Protein AF-0000000068169524 (afdb_homodimer)

Structure (mmCIF, N/CA/C/O backbone):
data_AF-0000000068169524-model_v1
#
loop_
_entity.id
_entity.type
_entity.pdbx_description
1 polymer 'Alpha/beta hydrolase fold-3 domain protein'
#
loop_
_atom_site.group_PDB
_atom_site.id
_atom_site.type_symbol
_atom_site.label_atom_id
_atom_site.label_alt_id
_atom_site.label_comp_id
_atom_site.label_asym_id
_atom_site.label_entity_id
_atom_site.label_seq_id
_atom_site.pdbx_PDB_ins_code
_atom_site.Cartn_x
_atom_site.Cartn_y
_atom_site.Cartn_z
_atom_site.occupancy
_atom_site.B_iso_or_equiv
_atom_site.auth_seq_id
_atom_site.auth_comp_id
_atom_site.auth_asym_id
_atom_site.auth_atom_id
_atom_site.pdbx_PDB_model_num
ATOM 1 N N . MET A 1 1 ? 2.824 9.625 -15.211 1 84.38 1 MET A N 1
ATOM 2 C CA . MET A 1 1 ? 4.031 10.055 -14.516 1 84.38 1 MET A CA 1
ATOM 3 C C . MET A 1 1 ? 5.281 9.508 -15.195 1 84.38 1 MET A C 1
ATOM 5 O O . MET A 1 1 ? 5.207 8.516 -15.93 1 84.38 1 MET A O 1
ATOM 9 N N . PRO A 1 2 ? 6.41 10.188 -14.953 1 90.25 2 PRO A N 1
ATOM 10 C CA . PRO A 1 2 ? 7.629 9.625 -15.531 1 90.25 2 PRO A CA 1
ATOM 11 C C . PRO A 1 2 ? 8.094 8.359 -14.812 1 90.25 2 PRO A C 1
ATOM 13 O O . PRO A 1 2 ? 7.637 8.07 -13.703 1 90.25 2 PRO A O 1
ATOM 16 N N . LEU A 1 3 ? 8.93 7.617 -15.469 1 95.69 3 LEU A N 1
ATOM 17 C CA . LEU A 1 3 ? 9.586 6.461 -14.859 1 95.69 3 LEU A CA 1
ATOM 18 C C . LEU A 1 3 ? 10.383 6.875 -13.633 1 95.69 3 LEU A C 1
ATOM 20 O O . LEU A 1 3 ? 11.086 7.887 -13.648 1 95.69 3 LEU A O 1
ATOM 24 N N . HIS A 1 4 ? 10.266 6.148 -12.602 1 96.88 4 HIS A N 1
ATOM 25 C CA . HIS A 1 4 ? 10.992 6.441 -11.367 1 96.88 4 HIS A CA 1
ATOM 26 C C . HIS A 1 4 ? 12.5 6.398 -11.594 1 96.88 4 HIS A C 1
ATOM 28 O O . HIS A 1 4 ? 13 5.523 -12.305 1 96.88 4 HIS A O 1
ATOM 34 N N . PRO A 1 5 ? 13.281 7.246 -10.961 1 97.19 5 PRO A N 1
ATOM 35 C CA . PRO A 1 5 ? 14.727 7.309 -11.188 1 97.19 5 PRO A CA 1
ATOM 36 C C . PRO A 1 5 ? 15.43 5.996 -10.852 1 97.19 5 PRO A C 1
ATOM 38 O O . PRO A 1 5 ? 16.344 5.578 -11.562 1 97.19 5 PRO A O 1
ATOM 41 N N . GLU A 1 6 ? 15.016 5.32 -9.789 1 97.56 6 GLU A N 1
ATOM 42 C CA . GLU A 1 6 ? 15.617 4.043 -9.43 1 97.56 6 GLU A CA 1
ATOM 43 C C . GLU A 1 6 ? 15.383 2.99 -10.508 1 97.56 6 GLU A C 1
ATOM 45 O O . GLU A 1 6 ? 16.234 2.137 -10.75 1 97.56 6 GLU A O 1
ATOM 50 N N . VAL A 1 7 ? 14.203 3.037 -11.125 1 97.81 7 VAL A N 1
ATOM 51 C CA . VAL A 1 7 ? 13.859 2.105 -12.195 1 97.81 7 VAL A CA 1
ATOM 52 C C . VAL A 1 7 ? 14.711 2.402 -13.43 1 97.81 7 VAL A C 1
ATOM 54 O O . VAL A 1 7 ? 15.227 1.484 -14.07 1 97.81 7 VAL A O 1
ATOM 57 N N . LYS A 1 8 ? 14.828 3.701 -13.742 1 96.94 8 LYS A N 1
ATOM 58 C CA . LYS A 1 8 ? 15.672 4.098 -14.867 1 96.94 8 LYS A CA 1
ATOM 59 C C . LYS A 1 8 ? 17.094 3.576 -14.695 1 96.94 8 LYS A C 1
ATOM 61 O O . LYS A 1 8 ? 17.688 3.057 -15.641 1 96.94 8 LYS A O 1
ATOM 66 N N . LYS A 1 9 ? 17.594 3.742 -13.508 1 96.62 9 LYS A N 1
ATOM 67 C CA . LYS A 1 9 ? 18.953 3.275 -13.211 1 96.62 9 LYS A CA 1
ATOM 68 C C . LYS A 1 9 ? 19.062 1.762 -13.375 1 96.62 9 LYS A C 1
ATOM 70 O O . LYS A 1 9 ? 20.016 1.263 -13.977 1 96.62 9 LYS A O 1
ATOM 75 N N . LEU A 1 10 ? 18.094 1.04 -12.836 1 95.62 10 LEU A N 1
ATOM 76 C CA . LEU A 1 10 ? 18.094 -0.416 -12.938 1 95.62 10 LEU A CA 1
ATOM 77 C C . LEU A 1 10 ? 18.062 -0.856 -14.398 1 95.62 10 LEU A C 1
ATOM 79 O O . LEU A 1 10 ? 18.844 -1.726 -14.805 1 95.62 10 LEU A O 1
ATOM 83 N N . LEU A 1 11 ? 17.172 -0.289 -15.227 1 94.94 11 LEU A N 1
ATOM 84 C CA . LEU A 1 11 ? 17 -0.662 -16.625 1 94.94 11 LEU A CA 1
ATOM 85 C C . LEU A 1 11 ? 18.281 -0.43 -17.422 1 94.94 11 LEU A C 1
ATOM 87 O O . LEU A 1 11 ? 18.594 -1.191 -18.328 1 94.94 11 LEU A O 1
ATOM 91 N N . SER A 1 12 ? 19.016 0.581 -17.031 1 94 12 SER A N 1
ATOM 92 C CA . SER A 1 12 ? 20.25 0.9 -17.734 1 94 12 SER A CA 1
ATOM 93 C C . SER A 1 12 ? 21.344 -0.128 -17.438 1 94 12 SER A C 1
ATOM 95 O O . SER A 1 12 ? 22.312 -0.255 -18.188 1 94 12 SER A O 1
ATOM 97 N N . GLN A 1 13 ? 21.156 -0.883 -16.359 1 91.31 13 GLN A N 1
ATOM 98 C CA . GLN A 1 13 ? 22.172 -1.822 -15.914 1 91.31 13 GLN A CA 1
ATOM 99 C C . GLN A 1 13 ? 21.828 -3.25 -16.328 1 91.31 13 GLN A C 1
ATOM 101 O O . GLN A 1 13 ? 22.688 -4.137 -16.281 1 91.31 13 GLN A O 1
ATOM 106 N N . LEU A 1 14 ? 20.625 -3.467 -16.703 1 86.38 14 LEU A N 1
ATOM 107 C CA . LEU A 1 14 ? 20.188 -4.816 -17.047 1 86.38 14 LEU A CA 1
ATOM 108 C C . LEU A 1 14 ? 20.672 -5.199 -18.453 1 86.38 14 LEU A C 1
ATOM 110 O O . LEU A 1 14 ? 20.516 -4.422 -19.391 1 86.38 14 LEU A O 1
ATOM 114 N N . PRO A 1 15 ? 21.281 -6.309 -18.562 1 79.12 15 PRO A N 1
ATOM 115 C CA . PRO A 1 15 ? 21.703 -6.754 -19.891 1 79.12 15 PRO A CA 1
ATOM 116 C C . PRO A 1 15 ? 20.531 -7.102 -20.797 1 79.12 15 PRO A C 1
ATOM 118 O O . PRO A 1 15 ? 19.438 -7.418 -20.312 1 79.12 15 PRO A O 1
ATOM 121 N N . PRO A 1 16 ? 20.766 -7.023 -22.109 1 75.5 16 PRO A N 1
ATOM 122 C CA . PRO A 1 16 ? 19.703 -7.449 -23.031 1 75.5 16 PRO A CA 1
ATOM 123 C C . PRO A 1 16 ? 19.344 -8.922 -22.859 1 75.5 16 PRO A C 1
ATOM 125 O O . PRO A 1 16 ? 20.203 -9.742 -22.547 1 75.5 16 PRO A O 1
ATOM 128 N N . GLN A 1 17 ? 18.062 -9.195 -22.938 1 73.25 17 GLN A N 1
ATOM 129 C CA . GLN A 1 17 ? 17.594 -10.57 -22.844 1 73.25 17 GLN A CA 1
ATOM 130 C C . GLN A 1 17 ? 17.891 -11.352 -24.109 1 73.25 17 GLN A C 1
ATOM 132 O O . GLN A 1 17 ? 17.609 -10.867 -25.219 1 73.25 17 GLN A O 1
ATOM 137 N N . ASP A 1 18 ? 18.656 -12.359 -24.031 1 79.25 18 ASP A N 1
ATOM 138 C CA . ASP A 1 18 ? 18.984 -13.227 -25.156 1 79.25 18 ASP A CA 1
ATOM 139 C C . ASP A 1 18 ? 18.281 -14.578 -25.031 1 79.25 18 ASP A C 1
ATOM 141 O O . ASP A 1 18 ? 18.766 -15.477 -24.328 1 79.25 18 ASP A O 1
ATOM 145 N N . PHE A 1 19 ? 17.219 -14.742 -25.734 1 80.12 19 PHE A N 1
ATOM 146 C CA . PHE A 1 19 ? 16.406 -15.953 -25.609 1 80.12 19 PHE A CA 1
ATOM 147 C C . PHE A 1 19 ? 16.891 -17.031 -26.578 1 80.12 19 PHE A C 1
ATOM 149 O O . PHE A 1 19 ? 16.219 -18.047 -26.766 1 80.12 19 PHE A O 1
ATOM 156 N N . SER A 1 20 ? 17.969 -16.703 -27.172 1 80.38 20 SER A N 1
ATOM 157 C CA . SER A 1 20 ? 18.547 -17.703 -28.062 1 80.38 20 SER A CA 1
ATOM 158 C C . SER A 1 20 ? 19.312 -18.75 -27.266 1 80.38 20 SER A C 1
ATOM 160 O O . SER A 1 20 ? 19.609 -19.828 -27.781 1 80.38 20 SER A O 1
ATOM 162 N N . ARG A 1 21 ? 19.578 -18.516 -26.031 1 82.44 21 ARG A N 1
ATOM 163 C CA . ARG A 1 21 ? 20.281 -19.438 -25.172 1 82.44 21 ARG A CA 1
ATOM 164 C C . ARG A 1 21 ? 19.375 -20.594 -24.75 1 82.44 21 ARG A C 1
ATOM 166 O O . ARG A 1 21 ? 18.156 -20.484 -24.828 1 82.44 21 ARG A O 1
ATOM 173 N N . ASN A 1 22 ? 20.062 -21.625 -24.344 1 90.5 22 ASN A N 1
ATOM 174 C CA . ASN A 1 22 ? 19.312 -22.75 -23.797 1 90.5 22 ASN A CA 1
ATOM 175 C C . ASN A 1 22 ? 18.578 -22.359 -22.516 1 90.5 22 ASN A C 1
ATOM 177 O O . ASN A 1 22 ? 19.078 -21.578 -21.719 1 90.5 22 ASN A O 1
ATOM 181 N N . VAL A 1 23 ? 17.375 -22.922 -22.312 1 92.88 23 VAL A N 1
ATOM 182 C CA . VAL A 1 23 ? 16.469 -22.562 -21.234 1 92.88 23 VAL A CA 1
ATOM 183 C C . VAL A 1 23 ? 17.141 -22.812 -19.891 1 92.88 23 VAL A C 1
ATOM 185 O O . VAL A 1 23 ? 16.938 -22.047 -18.938 1 92.88 23 VAL A O 1
ATOM 188 N N . GLN A 1 24 ? 17.953 -23.844 -19.797 1 92.19 24 GLN A N 1
ATOM 189 C CA . GLN A 1 24 ? 18.641 -24.172 -18.547 1 92.19 24 GLN A CA 1
ATOM 190 C C . GLN A 1 24 ? 19.641 -23.094 -18.172 1 92.19 24 GLN A C 1
ATOM 192 O O . GLN A 1 24 ? 19.781 -22.75 -17 1 92.19 24 GLN A O 1
ATOM 197 N N . GLU A 1 25 ? 20.328 -22.562 -19.156 1 91 25 GLU A N 1
ATOM 198 C CA . GLU A 1 25 ? 21.266 -21.484 -18.922 1 91 25 GLU A CA 1
ATOM 199 C C . GLU A 1 25 ? 20.547 -20.203 -18.5 1 91 25 GLU A C 1
ATOM 201 O O . GLU A 1 25 ? 21.016 -19.469 -17.625 1 91 25 GLU A O 1
ATOM 206 N N . LEU A 1 26 ? 19.453 -20.031 -19.125 1 91.62 26 LEU A N 1
ATOM 207 C CA . LEU A 1 26 ? 18.656 -18.859 -18.812 1 91.62 26 LEU A CA 1
ATOM 208 C C . LEU A 1 26 ? 18.141 -18.922 -17.375 1 91.62 26 LEU A C 1
ATOM 210 O O . LEU A 1 26 ? 18.125 -17.922 -16.656 1 91.62 26 LEU A O 1
ATOM 214 N N . ARG A 1 27 ? 17.75 -20.109 -16.953 1 93.88 27 ARG A N 1
ATOM 215 C CA . ARG A 1 27 ? 17.234 -20.328 -15.602 1 93.88 27 ARG A CA 1
ATOM 216 C C . ARG A 1 27 ? 18.312 -20.031 -14.562 1 93.88 27 ARG A C 1
ATOM 218 O O . ARG A 1 27 ? 18.047 -19.375 -13.547 1 93.88 27 ARG A O 1
ATOM 225 N N . LYS A 1 28 ? 19.5 -20.484 -14.812 1 90.12 28 LYS A N 1
ATOM 226 C CA . LYS A 1 28 ? 20.609 -20.25 -13.891 1 90.12 28 LYS A CA 1
ATOM 227 C C . LYS A 1 28 ? 20.891 -18.75 -13.75 1 90.12 28 LYS A C 1
ATOM 229 O O . LYS A 1 28 ? 21.125 -18.266 -12.641 1 90.12 28 LYS A O 1
ATOM 234 N N . ALA A 1 29 ? 20.875 -18.094 -14.875 1 86.38 29 ALA A N 1
ATOM 235 C CA . ALA A 1 29 ? 21.109 -16.656 -14.859 1 86.38 29 ALA A CA 1
ATOM 236 C C . ALA A 1 29 ? 20.016 -15.93 -14.094 1 86.38 29 ALA A C 1
ATOM 238 O O . ALA A 1 29 ? 20.297 -15 -13.336 1 86.38 29 ALA A O 1
ATOM 239 N N . TRP A 1 30 ? 18.828 -16.375 -14.32 1 87.44 30 TRP A N 1
ATOM 240 C CA . TRP A 1 30 ? 17.672 -15.789 -13.641 1 87.44 30 TRP A CA 1
ATOM 241 C C . TRP A 1 30 ? 17.766 -15.984 -12.133 1 87.44 30 TRP A C 1
ATOM 243 O O . TRP A 1 30 ? 17.562 -15.039 -11.367 1 87.44 30 TRP A O 1
ATOM 253 N N . ASP A 1 31 ? 18.031 -17.125 -11.703 1 89.62 31 ASP A N 1
ATOM 254 C CA . ASP A 1 31 ? 18.109 -17.438 -10.281 1 89.62 31 ASP A CA 1
ATOM 255 C C . ASP A 1 31 ? 19.203 -16.641 -9.586 1 89.62 31 ASP A C 1
ATOM 257 O O . ASP A 1 31 ? 19.016 -16.188 -8.453 1 89.62 31 ASP A O 1
ATOM 261 N N . LEU A 1 32 ? 20.266 -16.469 -10.289 1 82.44 32 LEU A N 1
ATOM 262 C CA . LEU A 1 32 ? 21.359 -15.695 -9.719 1 82.44 32 LEU A CA 1
ATOM 263 C C . LEU A 1 32 ? 20.984 -14.219 -9.586 1 82.44 32 LEU A C 1
ATOM 265 O O . LEU A 1 32 ? 21.328 -13.57 -8.602 1 82.44 32 LEU A O 1
ATOM 269 N N . ALA A 1 33 ? 20.281 -13.781 -10.484 1 81.69 33 ALA A N 1
ATOM 270 C CA . ALA A 1 33 ? 19.938 -12.367 -10.531 1 81.69 33 ALA A CA 1
ATOM 271 C C . ALA A 1 33 ? 18.875 -12.023 -9.484 1 81.69 33 ALA A C 1
ATOM 273 O O . ALA A 1 33 ? 18.859 -10.914 -8.953 1 81.69 33 ALA A O 1
ATOM 274 N N . PHE A 1 34 ? 18.047 -12.93 -9.133 1 83.31 34 PHE A N 1
ATOM 275 C CA . PHE A 1 34 ? 16.906 -12.617 -8.305 1 83.31 34 PHE A CA 1
ATOM 276 C C . PHE A 1 34 ? 17.062 -13.203 -6.902 1 83.31 34 PHE A C 1
ATOM 278 O O . PHE A 1 34 ? 16.188 -13.047 -6.051 1 83.31 34 PHE A O 1
ATOM 285 N N . SER A 1 35 ? 18.172 -13.75 -6.691 1 83.38 35 SER A N 1
ATOM 286 C CA . SER A 1 35 ? 18.406 -14.328 -5.371 1 83.38 35 SER A CA 1
ATOM 287 C C . SER A 1 35 ? 18.703 -13.25 -4.336 1 83.38 35 SER A C 1
ATOM 289 O O . SER A 1 35 ? 19.656 -12.492 -4.484 1 83.38 35 SER A O 1
ATOM 291 N N . GLY A 1 36 ? 17.797 -13.062 -3.475 1 85.62 36 GLY A N 1
ATOM 292 C CA . GLY A 1 36 ? 18.016 -12.164 -2.352 1 85.62 36 GLY A CA 1
ATOM 293 C C . GLY A 1 36 ? 18.453 -12.883 -1.087 1 85.62 36 GLY A C 1
ATOM 294 O O . GLY A 1 36 ? 18.359 -14.117 -1.006 1 85.62 36 GLY A O 1
ATOM 295 N N . ARG A 1 37 ? 18.922 -12.211 -0.115 1 90.06 37 ARG A N 1
ATOM 296 C CA . ARG A 1 37 ? 19.391 -12.773 1.153 1 90.06 37 ARG A CA 1
ATOM 297 C C . ARG A 1 37 ? 18.203 -13.164 2.033 1 90.06 37 ARG A C 1
ATOM 299 O O . ARG A 1 37 ? 17.281 -12.375 2.244 1 90.06 37 ARG A O 1
ATOM 306 N N . ARG A 1 38 ? 18.25 -14.414 2.535 1 94.88 38 ARG A N 1
ATOM 307 C CA . ARG A 1 38 ? 17.219 -14.883 3.461 1 94.88 38 ARG A CA 1
ATOM 308 C C . ARG A 1 38 ? 17.266 -14.117 4.777 1 94.88 38 ARG A C 1
ATOM 310 O O . ARG A 1 38 ? 18.359 -13.859 5.309 1 94.88 38 ARG A O 1
ATOM 317 N N . GLU A 1 39 ? 16.141 -13.734 5.277 1 96.5 39 GLU A N 1
ATOM 318 C CA . GLU A 1 39 ? 16.047 -13.125 6.598 1 96.5 39 GLU A CA 1
ATOM 319 C C . GLU A 1 39 ? 16.234 -14.156 7.703 1 96.5 39 GLU A C 1
ATOM 321 O O . GLU A 1 39 ? 16.016 -15.352 7.492 1 96.5 39 GLU A O 1
ATOM 326 N N . SER A 1 40 ? 16.703 -13.695 8.891 1 96.38 40 SER A N 1
ATOM 327 C CA . SER A 1 40 ? 16.781 -14.562 10.062 1 96.38 40 SER A CA 1
ATOM 328 C C . SER A 1 40 ? 15.398 -14.844 10.633 1 96.38 40 SER A C 1
ATOM 330 O O . SER A 1 40 ? 14.68 -13.922 11.016 1 96.38 40 SER A O 1
ATOM 332 N N . LEU A 1 41 ? 15.016 -16.125 10.641 1 98.06 41 LEU A N 1
ATOM 333 C CA . LEU A 1 41 ? 13.719 -16.562 11.141 1 98.06 41 LEU A CA 1
ATOM 334 C C . LEU A 1 41 ? 13.875 -17.672 12.172 1 98.06 41 LEU A C 1
ATOM 336 O O . LEU A 1 41 ? 14.961 -18.234 12.32 1 98.06 41 LEU A O 1
ATOM 340 N N . GLU A 1 42 ? 12.836 -18 12.914 1 97.62 42 GLU A N 1
ATOM 341 C CA . GLU A 1 42 ? 12.836 -19.078 13.906 1 97.62 42 GLU A CA 1
ATOM 342 C C . GLU A 1 42 ? 13.164 -20.422 13.258 1 97.62 42 GLU A C 1
ATOM 344 O O . GLU A 1 42 ? 13.906 -21.219 13.82 1 97.62 42 GLU A O 1
ATOM 349 N N . ARG A 1 43 ? 12.508 -20.656 12.094 1 97.19 43 ARG A N 1
ATOM 350 C CA . ARG A 1 43 ? 12.695 -21.922 11.414 1 97.19 43 ARG A CA 1
ATOM 351 C C . ARG A 1 43 ? 12.492 -21.797 9.914 1 97.19 43 ARG A C 1
ATOM 353 O O . ARG A 1 43 ? 11.586 -21.094 9.461 1 97.19 43 ARG A O 1
ATOM 360 N N . VAL A 1 44 ? 13.391 -22.359 9.148 1 98.19 44 VAL A N 1
ATOM 361 C CA . VAL A 1 44 ? 13.273 -22.531 7.707 1 98.19 44 VAL A CA 1
ATOM 362 C C . VAL A 1 44 ? 13.531 -23.984 7.336 1 98.19 44 VAL A C 1
ATOM 364 O O . VAL A 1 44 ? 14.578 -24.547 7.684 1 98.19 44 VAL A O 1
ATOM 367 N N . GLU A 1 45 ? 12.562 -24.562 6.625 1 97.38 45 GLU A N 1
ATOM 368 C CA . GLU A 1 45 ? 12.68 -25.984 6.344 1 97.38 45 GLU A CA 1
ATOM 369 C C . GLU A 1 45 ? 12.203 -26.312 4.934 1 97.38 45 GLU A C 1
ATOM 371 O O . GLU A 1 45 ? 11.172 -25.797 4.488 1 97.38 45 GLU A O 1
ATOM 376 N N . ASP A 1 46 ? 12.969 -27.156 4.266 1 97.69 46 ASP A N 1
ATOM 377 C CA . ASP A 1 46 ? 12.523 -27.672 2.98 1 97.69 46 ASP A CA 1
ATOM 378 C C . ASP A 1 46 ? 11.609 -28.875 3.168 1 97.69 46 ASP A C 1
ATOM 380 O O . 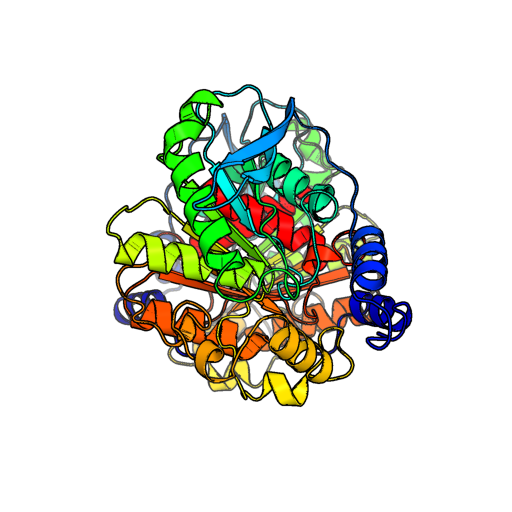ASP A 1 46 ? 11.805 -29.688 4.078 1 97.69 46 ASP A O 1
ATOM 384 N N . LEU A 1 47 ? 10.594 -28.906 2.277 1 96.25 47 LEU A N 1
ATOM 385 C CA . LEU A 1 47 ? 9.672 -30.031 2.287 1 96.25 47 LEU A CA 1
ATOM 386 C C . LEU A 1 47 ? 9.414 -30.531 0.871 1 96.25 47 LEU A C 1
ATOM 388 O O . LEU A 1 47 ? 9.68 -29.828 -0.101 1 96.25 47 LEU A O 1
ATOM 392 N N . GLU A 1 48 ? 9.062 -31.812 0.857 1 97.94 48 GLU A N 1
ATOM 393 C CA . GLU A 1 48 ? 8.562 -32.406 -0.382 1 97.94 48 GLU A CA 1
ATOM 394 C C . GLU A 1 48 ? 7.051 -32.625 -0.316 1 97.94 48 GLU A C 1
ATOM 396 O O . GLU A 1 48 ? 6.547 -33.25 0.61 1 97.94 48 GLU A O 1
ATOM 401 N N . ILE A 1 49 ? 6.387 -32.094 -1.254 1 98.44 49 ILE A N 1
ATOM 402 C CA . ILE A 1 49 ? 4.934 -32.188 -1.297 1 98.44 49 ILE A CA 1
ATOM 403 C C . ILE A 1 49 ? 4.516 -33.156 -2.414 1 98.44 49 ILE A C 1
ATOM 405 O O . ILE A 1 49 ? 4.902 -32.969 -3.57 1 98.44 49 ILE A O 1
ATOM 409 N N . PRO A 1 50 ? 3.779 -34.188 -2.092 1 98.25 50 PRO A N 1
ATOM 410 C CA . PRO A 1 50 ? 3.25 -35.031 -3.156 1 98.25 50 PRO A CA 1
ATOM 411 C C . PRO A 1 50 ? 2.197 -34.344 -4.012 1 98.25 50 PRO A C 1
ATOM 413 O O . PRO A 1 50 ? 1.341 -33.625 -3.48 1 98.25 50 PRO A O 1
ATOM 416 N N . THR A 1 51 ? 2.309 -34.406 -5.367 1 97.5 51 THR A N 1
ATOM 417 C CA . THR A 1 51 ? 1.282 -34 -6.316 1 97.5 51 THR A CA 1
ATOM 418 C C . THR A 1 51 ? 0.674 -35.188 -7.027 1 97.5 51 THR A C 1
ATOM 420 O O . THR A 1 51 ? 1.015 -36.344 -6.723 1 97.5 51 THR A O 1
ATOM 423 N N . ARG A 1 52 ? -0.244 -35.062 -7.93 1 97.88 52 ARG A N 1
ATOM 424 C CA . ARG A 1 52 ? -0.995 -36.125 -8.578 1 97.88 52 ARG A CA 1
ATOM 425 C C . ARG A 1 52 ? -0.064 -37.062 -9.344 1 97.88 52 ARG A C 1
ATOM 427 O O . ARG A 1 52 ? -0.356 -38.25 -9.492 1 97.88 52 ARG A O 1
ATOM 434 N N . ASP A 1 53 ? 1.117 -36.562 -9.75 1 97.19 53 ASP A N 1
ATOM 435 C CA . ASP A 1 53 ? 1.931 -37.438 -10.578 1 97.19 53 ASP A CA 1
ATOM 436 C C . ASP A 1 53 ? 3.418 -37.25 -10.289 1 97.19 53 ASP A C 1
ATOM 438 O O . ASP A 1 53 ? 4.27 -37.75 -11.031 1 97.19 53 ASP A O 1
ATOM 442 N N . ALA A 1 54 ? 3.686 -36.5 -9.18 1 97.69 54 ALA A N 1
ATOM 443 C CA . ALA A 1 54 ? 5.082 -36.219 -8.836 1 97.69 54 ALA A CA 1
ATOM 444 C C . ALA A 1 54 ? 5.215 -35.75 -7.391 1 97.69 54 ALA A C 1
ATOM 446 O O . ALA A 1 54 ? 4.27 -35.875 -6.605 1 97.69 54 ALA A O 1
ATOM 447 N N . ARG A 1 55 ? 6.402 -35.438 -7 1 98.25 55 ARG A N 1
ATOM 448 C CA . ARG A 1 55 ? 6.719 -34.656 -5.789 1 98.25 55 ARG A CA 1
ATOM 449 C C . ARG A 1 55 ? 7.414 -33.344 -6.125 1 98.25 55 ARG A C 1
ATOM 451 O O . ARG A 1 55 ? 8.258 -33.312 -7.023 1 98.25 55 ARG A O 1
ATOM 458 N N . ILE A 1 56 ? 7.008 -32.344 -5.422 1 98.75 56 ILE A N 1
ATOM 459 C CA . ILE A 1 56 ? 7.641 -31.062 -5.684 1 98.75 56 ILE A CA 1
ATOM 460 C C . ILE A 1 56 ? 8.219 -30.5 -4.391 1 98.75 56 ILE A C 1
ATOM 462 O O . ILE A 1 56 ? 7.773 -30.844 -3.295 1 98.75 56 ILE A O 1
ATOM 466 N N . ARG A 1 57 ? 9.211 -29.625 -4.562 1 98.38 57 ARG A N 1
ATOM 467 C CA . ARG A 1 57 ? 9.867 -28.969 -3.432 1 98.38 57 ARG A CA 1
ATOM 468 C C . ARG A 1 57 ? 9.055 -27.781 -2.936 1 98.38 57 ARG A C 1
ATOM 470 O O . ARG A 1 57 ? 8.398 -27.109 -3.725 1 98.38 57 ARG A O 1
ATOM 477 N N . ALA A 1 58 ? 9.086 -27.531 -1.655 1 98.75 58 ALA A N 1
ATOM 478 C CA . ALA A 1 58 ? 8.586 -26.312 -1.016 1 98.75 58 ALA A CA 1
ATOM 479 C C . ALA A 1 58 ? 9.461 -25.922 0.176 1 98.75 58 ALA A C 1
ATOM 481 O O . ALA A 1 58 ? 10.266 -26.734 0.649 1 98.75 58 ALA A O 1
ATOM 482 N N . ARG A 1 59 ? 9.438 -24.75 0.525 1 98.62 59 ARG A N 1
ATOM 483 C CA . ARG A 1 59 ? 10.164 -24.266 1.692 1 98.62 59 ARG A CA 1
ATOM 484 C C . ARG A 1 59 ? 9.234 -23.531 2.648 1 98.62 59 ARG A C 1
ATOM 486 O O . ARG A 1 59 ? 8.445 -22.672 2.227 1 98.62 59 ARG A O 1
ATOM 493 N N . VAL A 1 60 ? 9.258 -23.875 3.939 1 98.56 60 VAL A N 1
ATOM 494 C CA . VAL A 1 60 ? 8.43 -23.281 4.977 1 98.56 60 VAL A CA 1
ATOM 495 C C . VAL A 1 60 ? 9.25 -22.281 5.785 1 98.56 60 VAL A C 1
ATOM 497 O O . VAL A 1 60 ? 10.336 -22.609 6.273 1 98.56 60 VAL A O 1
ATOM 500 N N . TYR A 1 61 ? 8.797 -21.109 5.887 1 98.69 61 TYR A N 1
ATOM 501 C CA . TYR A 1 61 ? 9.367 -20.062 6.719 1 98.69 61 TYR A CA 1
ATOM 502 C C . TYR A 1 61 ? 8.5 -19.797 7.941 1 98.69 61 TYR A C 1
ATOM 504 O O . TYR A 1 61 ? 7.348 -19.359 7.809 1 98.69 61 TYR A O 1
ATOM 512 N N . THR A 1 62 ? 8.969 -20.031 9.094 1 98.38 62 THR A N 1
ATOM 513 C CA . THR A 1 62 ? 8.273 -19.797 10.352 1 98.38 62 THR A CA 1
ATOM 514 C C . THR A 1 62 ? 8.945 -18.672 11.141 1 98.38 62 THR A C 1
ATOM 516 O O . THR A 1 62 ? 10.07 -18.844 11.625 1 98.38 62 THR A O 1
ATOM 519 N N . PRO A 1 63 ? 8.25 -17.578 11.297 1 97.94 63 PRO A N 1
ATOM 520 C CA . PRO A 1 63 ? 8.914 -16.375 11.82 1 97.94 63 PRO A CA 1
ATOM 521 C C . PRO A 1 63 ? 9.094 -16.422 13.336 1 97.94 63 PRO A C 1
ATOM 523 O O . PRO A 1 63 ? 9.938 -15.711 13.883 1 97.94 63 PRO A O 1
ATOM 526 N N . SER A 1 64 ? 8.312 -17.234 14.031 1 96.81 64 SER A N 1
ATOM 527 C CA . SER A 1 64 ? 8.375 -17.25 15.492 1 96.81 64 SER A CA 1
ATOM 528 C C . SER A 1 64 ? 8.016 -18.641 16.031 1 96.81 64 SER A C 1
ATOM 530 O O . SER A 1 64 ? 7.602 -19.516 15.273 1 96.81 64 SER A O 1
ATOM 532 N N . SER A 1 65 ? 8.125 -18.781 17.328 1 95.44 65 SER A N 1
ATOM 533 C CA . SER A 1 65 ? 7.832 -20.062 17.969 1 95.44 65 SER A CA 1
ATOM 534 C C . SER A 1 65 ? 6.363 -20.156 18.359 1 95.44 65 SER A C 1
ATOM 536 O O . SER A 1 65 ? 5.945 -21.141 18.969 1 95.44 65 SER A O 1
ATOM 538 N N . LYS A 1 66 ? 5.637 -19.141 17.984 1 94.19 66 LYS A N 1
ATOM 539 C CA . LYS A 1 66 ? 4.211 -19.172 18.297 1 94.19 66 LYS A CA 1
ATOM 540 C C . LYS A 1 66 ? 3.525 -20.328 17.578 1 94.19 66 LYS A C 1
ATOM 542 O O . LYS A 1 66 ? 3.9 -20.688 16.453 1 94.19 66 LYS A O 1
ATOM 547 N N . GLU A 1 67 ? 2.486 -20.875 18.156 1 93.31 67 GLU A N 1
ATOM 548 C CA . GLU A 1 67 ? 1.735 -21.984 17.547 1 93.31 67 GLU A CA 1
ATOM 549 C C . GLU A 1 67 ? 0.562 -21.453 16.734 1 93.31 67 GLU A C 1
ATOM 551 O O . GLU A 1 67 ? 0.14 -20.312 16.891 1 93.31 67 GLU A O 1
ATOM 556 N N . ASN A 1 68 ? 0.151 -22.219 15.844 1 97.19 68 ASN A N 1
ATOM 557 C CA . ASN A 1 68 ? -1.051 -21.969 15.055 1 97.19 68 ASN A CA 1
ATOM 558 C C . ASN A 1 68 ? -0.93 -20.688 14.234 1 97.19 68 ASN A C 1
ATOM 560 O O . ASN A 1 68 ? -1.832 -19.844 14.258 1 97.19 68 ASN A O 1
ATOM 564 N N . LEU A 1 69 ? 0.255 -20.531 13.656 1 98.19 69 LEU A N 1
ATOM 565 C CA . LEU A 1 69 ? 0.45 -19.391 12.766 1 98.19 69 LEU A CA 1
ATOM 566 C C . LEU A 1 69 ? -0.414 -19.516 11.516 1 98.19 69 LEU A C 1
ATOM 568 O O . LEU A 1 69 ? -0.531 -20.609 10.953 1 98.19 69 LEU A O 1
ATOM 572 N N . PRO A 1 70 ? -1.075 -18.391 11.109 1 98.69 70 PRO A N 1
ATOM 573 C CA . PRO A 1 70 ? -1.691 -18.422 9.781 1 98.69 70 PRO A CA 1
ATOM 574 C C . PRO A 1 70 ? -0.686 -18.719 8.672 1 98.69 70 PRO A C 1
ATOM 576 O O . PRO A 1 70 ? 0.525 -18.625 8.891 1 98.69 70 PRO A O 1
ATOM 579 N N . VAL A 1 71 ? -1.193 -19.047 7.492 1 98.62 71 VAL A N 1
ATOM 580 C CA . VAL A 1 71 ? -0.302 -19.547 6.449 1 98.62 71 VAL A CA 1
ATOM 581 C C . VAL A 1 71 ? -0.526 -18.766 5.16 1 98.62 71 VAL A C 1
ATOM 583 O O . VAL A 1 71 ? -1.668 -18.5 4.777 1 98.62 71 VAL A O 1
ATOM 586 N N . LEU A 1 72 ? 0.546 -18.375 4.598 1 98.94 72 LEU A N 1
ATOM 587 C CA . LEU A 1 72 ? 0.557 -17.891 3.221 1 98.94 72 LEU A CA 1
ATOM 588 C C . LEU A 1 72 ? 1.227 -18.906 2.295 1 98.94 72 LEU A C 1
ATOM 590 O O . LEU A 1 72 ? 2.375 -19.297 2.52 1 98.94 72 LEU A O 1
ATOM 594 N N . VAL A 1 73 ? 0.5 -19.391 1.317 1 98.94 73 VAL A N 1
ATOM 595 C CA . VAL A 1 73 ? 1.118 -20.156 0.241 1 98.94 73 VAL A CA 1
ATOM 596 C C . VAL A 1 73 ? 1.539 -19.219 -0.887 1 98.94 73 VAL A C 1
ATOM 598 O O . VAL A 1 73 ? 0.708 -18.5 -1.447 1 98.94 73 VAL A O 1
ATOM 601 N N . TYR A 1 74 ? 2.812 -19.266 -1.186 1 98.94 74 TYR A N 1
ATOM 602 C CA . TYR A 1 74 ? 3.361 -18.344 -2.172 1 98.94 74 TYR A CA 1
ATOM 603 C C . TYR A 1 74 ? 3.797 -19.078 -3.432 1 98.94 74 TYR A C 1
ATOM 605 O O . TYR A 1 74 ? 4.5 -20.094 -3.352 1 98.94 74 TYR A O 1
ATOM 613 N N . TYR A 1 75 ? 3.342 -18.578 -4.602 1 98.94 75 TYR A N 1
ATOM 614 C CA . TYR A 1 75 ? 3.766 -19.062 -5.906 1 98.94 75 TYR A CA 1
ATOM 615 C C . TYR A 1 75 ? 4.641 -18.047 -6.621 1 98.94 75 TYR A C 1
ATOM 617 O O . TYR A 1 75 ? 4.211 -16.922 -6.863 1 98.94 75 TYR A O 1
ATOM 625 N N . HIS A 1 76 ? 5.844 -18.484 -6.969 1 98.5 76 HIS A N 1
ATOM 626 C CA . HIS A 1 76 ? 6.816 -17.531 -7.516 1 98.5 76 HIS A CA 1
ATOM 627 C C . HIS A 1 76 ? 6.492 -17.188 -8.961 1 98.5 76 HIS A C 1
ATOM 629 O O . HIS A 1 76 ? 5.805 -17.953 -9.648 1 98.5 76 HIS A O 1
ATOM 635 N N . GLY A 1 77 ? 7.008 -16.016 -9.406 1 98.25 77 GLY A N 1
ATOM 636 C CA . GLY A 1 77 ? 6.922 -15.617 -10.805 1 98.25 77 GLY A CA 1
ATOM 637 C C . GLY A 1 77 ? 7.973 -16.266 -11.68 1 98.25 77 GLY A C 1
ATOM 638 O O . GLY A 1 77 ? 8.656 -17.203 -11.242 1 98.25 77 GLY A O 1
ATOM 639 N N . GLY A 1 78 ? 7.941 -15.836 -12.945 1 97.5 78 GLY A N 1
ATOM 640 C CA . GLY A 1 78 ? 8.93 -16.375 -13.875 1 97.5 78 GLY A CA 1
ATOM 641 C C . GLY A 1 78 ? 8.312 -16.906 -15.156 1 97.5 78 GLY A C 1
ATOM 642 O O . GLY A 1 78 ? 8.906 -17.75 -15.828 1 97.5 78 GLY A O 1
ATOM 643 N N . GLY A 1 79 ? 7.152 -16.5 -15.469 1 98.06 79 GLY A N 1
ATOM 644 C CA . GLY A 1 79 ? 6.523 -16.828 -16.734 1 98.06 79 GLY A CA 1
ATOM 645 C C . GLY A 1 79 ? 6.285 -18.328 -16.906 1 98.06 79 GLY A C 1
ATOM 646 O O . GLY A 1 79 ? 6.324 -18.844 -18.016 1 98.06 79 GLY A O 1
ATOM 647 N N . PHE A 1 80 ? 6.285 -19.047 -15.797 1 98.69 80 PHE A N 1
ATOM 648 C CA . PHE A 1 80 ? 6.102 -20.484 -15.773 1 98.69 80 PHE A CA 1
ATOM 649 C C . PHE A 1 80 ? 7.348 -21.203 -16.281 1 98.69 80 PHE A C 1
ATOM 651 O O . PHE A 1 80 ? 7.355 -22.422 -16.422 1 98.69 80 PHE A O 1
ATOM 658 N N . VAL A 1 81 ? 8.406 -20.469 -16.562 1 98.19 81 VAL A N 1
ATOM 659 C CA . VAL A 1 81 ? 9.617 -21.047 -17.156 1 98.19 81 VAL A CA 1
ATOM 660 C C . VAL A 1 81 ? 10.797 -20.844 -16.203 1 98.19 81 VAL A C 1
ATOM 662 O O . VAL A 1 81 ? 11.703 -21.672 -16.141 1 98.19 81 VAL A O 1
ATOM 665 N N . PHE A 1 82 ? 10.789 -19.734 -15.453 1 96.62 82 PHE A N 1
ATOM 666 C CA . PHE A 1 82 ? 11.867 -19.391 -14.531 1 96.62 82 PHE A CA 1
ATOM 667 C C . PHE A 1 82 ? 11.383 -19.422 -13.094 1 96.62 82 PHE A C 1
ATOM 669 O O . PHE A 1 82 ? 10.18 -19.484 -12.836 1 96.62 82 PHE A O 1
ATOM 676 N N . GLY A 1 83 ? 12.391 -19.359 -12.148 1 96 83 GLY A N 1
ATOM 677 C CA . GLY A 1 83 ? 12.102 -19.188 -10.734 1 96 83 GLY A CA 1
ATOM 678 C C . GLY A 1 83 ? 12.234 -20.469 -9.938 1 96 83 GLY A C 1
ATOM 679 O O . GLY A 1 83 ? 12.172 -21.562 -10.508 1 96 83 GLY A O 1
ATOM 680 N N . SER A 1 84 ? 12.414 -20.328 -8.719 1 96.44 84 SER A N 1
ATOM 681 C CA . SER A 1 84 ? 12.57 -21.422 -7.773 1 96.44 84 SER A CA 1
ATOM 682 C C . SER A 1 84 ? 12.375 -20.953 -6.336 1 96.44 84 SER A C 1
ATOM 684 O O . SER A 1 84 ? 12.328 -19.75 -6.074 1 96.44 84 SER A O 1
ATOM 686 N N . VAL A 1 85 ? 12.234 -21.922 -5.414 1 96.5 85 VAL A N 1
ATOM 687 C CA . VAL A 1 85 ? 12.156 -21.594 -3.996 1 96.5 85 VAL A CA 1
ATOM 688 C C . VAL A 1 85 ? 13.438 -20.891 -3.555 1 96.5 85 VAL A C 1
ATOM 690 O O . VAL A 1 85 ? 13.398 -20.016 -2.686 1 96.5 85 VAL A O 1
ATOM 693 N N . ASP A 1 86 ? 14.555 -21.188 -4.242 1 96.06 86 ASP A N 1
ATOM 694 C CA . ASP A 1 86 ? 15.836 -20.578 -3.879 1 96.06 86 ASP A CA 1
ATOM 695 C C . ASP A 1 86 ? 15.906 -19.125 -4.332 1 96.06 86 ASP A C 1
ATOM 697 O O . ASP A 1 86 ? 16.406 -18.266 -3.596 1 96.06 86 ASP A O 1
ATOM 701 N N . SER A 1 87 ? 15.453 -18.859 -5.547 1 95.88 87 SER A N 1
ATOM 702 C CA . SER A 1 87 ? 15.531 -17.484 -6.055 1 95.88 87 SER A CA 1
ATOM 703 C C . SER A 1 87 ? 14.539 -16.578 -5.34 1 95.88 87 SER A C 1
ATOM 705 O O . SER A 1 87 ? 14.703 -15.359 -5.332 1 95.88 87 SER A O 1
ATOM 707 N N . TYR A 1 88 ? 13.539 -17.125 -4.691 1 97.31 88 TYR A N 1
ATOM 708 C CA . TYR A 1 88 ? 12.539 -16.328 -3.986 1 97.31 88 TYR A CA 1
ATOM 709 C C . TYR A 1 88 ? 12.734 -16.422 -2.479 1 97.31 88 TYR A C 1
ATOM 711 O O . TYR A 1 88 ? 11.859 -16.031 -1.705 1 97.31 88 TYR A O 1
ATOM 719 N N . ASP A 1 89 ? 13.883 -16.984 -2.1 1 97.5 89 ASP A N 1
ATOM 720 C CA . ASP A 1 89 ? 14.203 -17.219 -0.693 1 97.5 89 ASP A CA 1
ATOM 721 C C . ASP A 1 89 ? 14.148 -15.914 0.106 1 97.5 89 ASP A C 1
ATOM 723 O O . ASP A 1 89 ? 13.547 -15.867 1.183 1 97.5 89 ASP A O 1
ATOM 727 N N . GLY A 1 90 ? 14.773 -14.875 -0.44 1 97.31 90 GLY A N 1
ATOM 728 C CA . GLY A 1 90 ? 14.805 -13.586 0.239 1 97.31 90 GLY A CA 1
ATOM 729 C C . GLY A 1 90 ? 13.43 -12.961 0.381 1 97.31 90 GLY A C 1
ATOM 730 O O . GLY A 1 90 ? 13.047 -12.539 1.474 1 97.31 90 GLY A O 1
ATOM 731 N N . LEU A 1 91 ? 12.672 -12.891 -0.665 1 97.38 91 LEU A N 1
ATOM 732 C CA . LEU A 1 91 ? 11.352 -12.273 -0.686 1 97.38 91 LEU A CA 1
ATOM 733 C C . LEU A 1 91 ? 10.391 -13 0.255 1 97.38 91 LEU A C 1
ATOM 735 O O . LEU A 1 91 ? 9.734 -12.367 1.089 1 97.38 91 LEU A O 1
ATOM 739 N N . ALA A 1 92 ? 10.312 -14.305 0.182 1 98.31 92 ALA A N 1
ATOM 740 C CA . ALA A 1 92 ? 9.406 -15.102 1.003 1 98.31 92 ALA A CA 1
ATOM 741 C C . ALA A 1 92 ? 9.75 -14.969 2.484 1 98.31 92 ALA A C 1
ATOM 743 O O . ALA A 1 92 ? 8.852 -14.828 3.322 1 98.31 92 ALA A O 1
ATOM 744 N N . SER A 1 93 ? 11.062 -15.039 2.809 1 98.5 93 SER A N 1
ATOM 745 C CA . SER A 1 93 ? 11.484 -14.922 4.199 1 98.5 93 SER A CA 1
ATOM 746 C C . SER A 1 93 ? 11.18 -13.539 4.758 1 98.5 93 SER A C 1
ATOM 748 O O . SER A 1 93 ? 10.82 -13.398 5.93 1 98.5 93 SER A O 1
ATOM 750 N N . LEU A 1 94 ? 11.289 -12.531 3.889 1 98.25 94 LEU A N 1
ATOM 751 C CA . LEU A 1 94 ? 10.992 -11.172 4.332 1 98.25 94 LEU A CA 1
ATOM 752 C C . LEU A 1 94 ? 9.508 -11 4.613 1 98.25 94 LEU A C 1
ATOM 754 O O . LEU A 1 94 ? 9.125 -10.367 5.598 1 98.25 9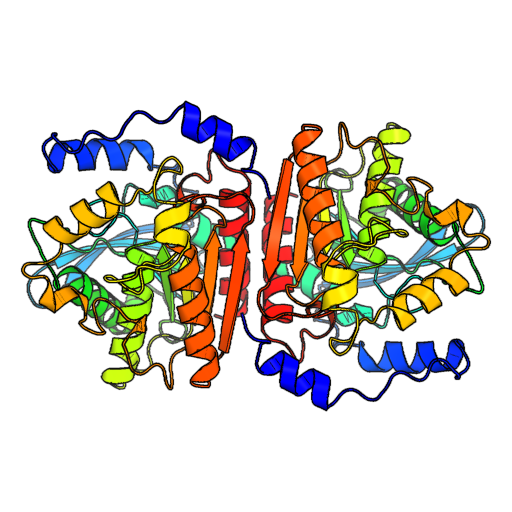4 LEU A O 1
ATOM 758 N N . ILE A 1 95 ? 8.633 -11.539 3.758 1 98.62 95 ILE A N 1
ATOM 759 C CA . ILE A 1 95 ? 7.199 -11.492 4.008 1 98.62 95 ILE A CA 1
ATOM 760 C C . ILE A 1 95 ? 6.883 -12.18 5.336 1 98.62 95 ILE A C 1
ATOM 762 O O . ILE A 1 95 ? 6.121 -11.656 6.148 1 98.62 95 ILE A O 1
ATOM 766 N N . ALA A 1 96 ? 7.461 -13.328 5.551 1 98.75 96 ALA A N 1
ATOM 767 C CA . ALA A 1 96 ? 7.227 -14.07 6.789 1 98.75 96 ALA A CA 1
ATOM 768 C C . ALA A 1 96 ? 7.648 -13.25 8.008 1 98.75 96 ALA A C 1
ATOM 770 O O . ALA A 1 96 ? 6.871 -13.086 8.953 1 98.75 96 ALA A O 1
ATOM 771 N N . LYS A 1 97 ? 8.82 -12.75 7.934 1 98.12 97 LYS A N 1
ATOM 772 C CA . LYS A 1 97 ? 9.375 -11.992 9.047 1 98.12 97 LYS A CA 1
ATOM 773 C C . LYS A 1 97 ? 8.492 -10.789 9.391 1 98.12 97 LYS A C 1
ATOM 775 O O . LYS A 1 97 ? 8.148 -10.586 10.555 1 98.12 97 LYS A O 1
ATOM 780 N N . GLU A 1 98 ? 8.07 -10.086 8.391 1 97.62 98 GLU A N 1
ATOM 781 C CA . GLU A 1 98 ? 7.422 -8.797 8.617 1 97.62 98 GLU A CA 1
ATOM 782 C C . GLU A 1 98 ? 5.93 -8.969 8.898 1 97.62 98 GLU A C 1
ATOM 784 O O . GLU A 1 98 ? 5.316 -8.141 9.57 1 97.62 98 GLU A O 1
ATOM 789 N N . SER A 1 99 ? 5.344 -9.992 8.406 1 98 99 SER A N 1
ATOM 790 C CA . SER A 1 99 ? 3.924 -10.234 8.633 1 98 99 SER A CA 1
ATOM 791 C C . SER A 1 99 ? 3.697 -11.023 9.922 1 98 99 SER A C 1
ATOM 793 O O . SER A 1 99 ? 2.602 -11 10.484 1 98 99 SER A O 1
ATOM 795 N N . GLY A 1 100 ? 4.641 -11.797 10.312 1 97.44 100 GLY A N 1
ATOM 796 C CA . GLY A 1 100 ? 4.492 -12.664 11.469 1 97.44 100 GLY A CA 1
ATOM 797 C C . GLY A 1 100 ? 3.689 -13.914 11.172 1 97.44 100 GLY A C 1
ATOM 798 O O . GLY A 1 100 ? 3.26 -14.617 12.094 1 97.44 100 GLY A O 1
ATOM 799 N N . ILE A 1 101 ? 3.494 -14.172 9.875 1 98.06 101 ILE A N 1
ATOM 800 C CA . ILE A 1 101 ? 2.754 -15.375 9.516 1 98.06 101 ILE A CA 1
ATOM 801 C C . ILE A 1 101 ? 3.686 -16.375 8.812 1 98.06 101 ILE A C 1
ATOM 803 O O . ILE A 1 101 ? 4.746 -15.984 8.32 1 98.06 101 ILE A O 1
ATOM 807 N N . ALA A 1 102 ? 3.346 -17.641 8.789 1 98.75 102 ALA A N 1
ATOM 808 C CA . ALA A 1 102 ? 4.148 -18.641 8.086 1 98.75 102 ALA A CA 1
ATOM 809 C C . ALA A 1 102 ? 3.955 -18.531 6.574 1 98.75 102 ALA A C 1
ATOM 811 O O . ALA A 1 102 ? 2.842 -18.312 6.102 1 98.75 102 ALA A O 1
ATOM 812 N N . VAL A 1 103 ? 5.062 -18.688 5.855 1 98.88 103 VAL A N 1
ATOM 813 C CA . VAL A 1 103 ? 5.012 -18.672 4.398 1 98.88 103 VAL A CA 1
ATOM 814 C C . VAL A 1 103 ? 5.516 -20 3.848 1 98.88 103 VAL A C 1
ATOM 816 O O . VAL A 1 103 ? 6.562 -20.5 4.27 1 98.88 103 VAL A O 1
ATOM 819 N N . ILE A 1 104 ? 4.762 -20.609 2.996 1 98.88 104 ILE A N 1
ATOM 820 C CA . ILE A 1 104 ? 5.199 -21.812 2.271 1 98.88 104 ILE A CA 1
ATOM 821 C C . ILE A 1 104 ? 5.383 -21.469 0.793 1 98.88 104 ILE A C 1
ATOM 823 O O . ILE A 1 104 ? 4.402 -21.25 0.076 1 98.88 104 ILE A O 1
ATOM 827 N N . SER A 1 105 ? 6.641 -21.406 0.409 1 98.81 105 SER A N 1
ATOM 828 C CA . SER A 1 105 ? 6.98 -21.188 -0.991 1 98.81 105 SER A CA 1
ATOM 829 C C . SER A 1 105 ? 6.969 -22.5 -1.777 1 98.81 105 SER A C 1
ATOM 831 O O . SER A 1 105 ? 7.684 -23.438 -1.434 1 98.81 105 SER A O 1
ATOM 833 N N . VAL A 1 106 ? 6.191 -22.516 -2.844 1 98.88 106 VAL A N 1
ATOM 834 C CA . VAL A 1 106 ? 5.992 -23.734 -3.611 1 98.88 106 VAL A CA 1
ATOM 835 C C . VAL A 1 106 ? 6.816 -23.688 -4.898 1 98.88 106 VAL A C 1
ATOM 837 O O . VAL A 1 106 ? 6.82 -22.672 -5.598 1 98.88 106 VAL A O 1
ATOM 840 N N . GLU A 1 107 ? 7.52 -24.719 -5.172 1 98.38 107 GLU A N 1
ATOM 841 C CA . GLU A 1 107 ? 8.281 -24.844 -6.414 1 98.38 107 GLU A CA 1
ATOM 842 C C . GLU A 1 107 ? 7.543 -25.734 -7.418 1 98.38 107 GLU A C 1
ATOM 844 O O . GLU A 1 107 ? 7.871 -26.906 -7.578 1 98.38 107 GLU A O 1
ATOM 849 N N . TYR A 1 108 ? 6.684 -25.156 -8.156 1 98.81 108 TYR A N 1
ATOM 850 C CA . TYR A 1 108 ? 5.938 -25.906 -9.156 1 98.81 108 TYR A CA 1
ATOM 851 C C . TYR A 1 108 ? 6.824 -26.25 -10.352 1 98.81 108 TYR A C 1
ATOM 853 O O . TYR A 1 108 ? 7.852 -25.609 -10.57 1 98.81 108 TYR A O 1
ATOM 861 N N . ARG A 1 109 ? 6.488 -27.297 -11.125 1 98.75 109 ARG A N 1
ATOM 862 C CA . ARG A 1 109 ? 7.289 -27.719 -12.266 1 98.75 109 ARG A CA 1
ATOM 863 C C . ARG A 1 109 ? 7.176 -26.719 -13.422 1 98.75 109 ARG A C 1
ATOM 865 O O . ARG A 1 109 ? 6.121 -26.109 -13.617 1 98.75 109 ARG A O 1
ATOM 872 N N . LEU A 1 110 ? 8.227 -26.594 -14.195 1 98.62 110 LEU A N 1
ATOM 873 C CA . LEU A 1 110 ? 8.352 -25.484 -15.125 1 98.62 110 LEU A CA 1
ATOM 874 C C . LEU A 1 110 ? 8.227 -25.953 -16.562 1 98.62 110 LEU A C 1
ATOM 876 O O . LEU A 1 110 ? 8.547 -27.109 -16.875 1 98.62 110 LEU A O 1
ATOM 880 N N . ALA A 1 111 ? 7.695 -25.109 -17.344 1 98.44 111 ALA A N 1
ATOM 881 C CA . ALA A 1 111 ? 7.746 -25.266 -18.797 1 98.44 111 ALA A CA 1
ATOM 882 C C . ALA A 1 111 ? 9.148 -25 -19.328 1 98.44 111 ALA A C 1
ATOM 884 O O . ALA A 1 111 ? 9.93 -24.281 -18.703 1 98.44 111 ALA A O 1
ATOM 885 N N . PRO A 1 112 ? 9.609 -25.609 -20.453 1 97.25 112 PRO A N 1
ATOM 886 C CA . PRO A 1 112 ? 8.781 -26.344 -21.406 1 97.25 112 PRO A CA 1
ATOM 887 C C . PRO A 1 112 ? 8.711 -27.844 -21.078 1 97.25 112 PRO A C 1
ATOM 889 O O . PRO A 1 112 ? 7.961 -28.578 -21.719 1 97.25 112 PRO A O 1
ATOM 892 N N . GLU A 1 113 ? 9.539 -28.281 -20.062 1 98 113 GLU A N 1
ATOM 893 C CA . GLU A 1 113 ? 9.508 -29.703 -19.719 1 98 113 GLU A CA 1
ATOM 894 C C . GLU A 1 113 ? 8.117 -30.109 -19.234 1 98 113 GLU A C 1
ATOM 896 O O . GLU A 1 113 ? 7.699 -31.25 -19.453 1 98 113 GLU A O 1
ATOM 901 N N . HIS A 1 114 ? 7.434 -29.266 -18.562 1 98.5 114 HIS A N 1
ATOM 902 C CA . HIS A 1 114 ? 6.086 -29.453 -18.031 1 98.5 114 HIS A CA 1
ATOM 903 C C . HIS A 1 114 ? 5.16 -28.312 -18.453 1 98.5 114 HIS A C 1
ATOM 905 O O . HIS A 1 114 ? 5.09 -27.281 -17.781 1 98.5 114 HIS A O 1
ATOM 911 N N . LYS A 1 115 ? 4.383 -28.562 -19.438 1 98.62 115 LYS A N 1
ATOM 912 C CA . LYS A 1 115 ? 3.514 -27.547 -20.016 1 98.62 115 LYS A CA 1
ATOM 913 C C . LYS A 1 115 ? 2.182 -27.469 -19.281 1 98.62 115 LYS A C 1
ATOM 915 O O . LYS A 1 115 ? 1.903 -28.297 -18.406 1 98.62 115 LYS A O 1
ATOM 920 N N . PHE A 1 116 ? 1.363 -26.469 -19.562 1 98.62 116 PHE A N 1
ATOM 921 C CA . PHE A 1 116 ? 0.01 -26.344 -19.047 1 98.62 116 PHE A CA 1
ATOM 922 C C . PHE A 1 116 ? -0.777 -27.625 -19.25 1 98.62 116 PHE A C 1
ATOM 924 O O . PHE A 1 116 ? -0.731 -28.234 -20.328 1 98.62 116 PHE A O 1
ATOM 931 N N . PRO A 1 117 ? -1.374 -28.031 -18.172 1 98.69 117 PRO A N 1
ATOM 932 C CA . PRO A 1 117 ? -1.711 -27.344 -16.922 1 98.69 117 PRO A CA 1
ATOM 933 C C . PRO A 1 117 ? -0.872 -27.844 -15.734 1 98.69 117 PRO A C 1
ATOM 935 O O . PRO A 1 117 ? -1.331 -27.812 -14.594 1 98.69 117 PRO A O 1
ATOM 938 N N . THR A 1 118 ? 0.349 -28.266 -15.961 1 98.88 118 THR A N 1
ATOM 939 C CA . THR A 1 118 ? 1.133 -28.922 -14.914 1 98.88 118 THR A CA 1
ATOM 940 C C . THR A 1 118 ? 1.363 -27.969 -13.75 1 98.88 118 THR A C 1
ATOM 942 O O . THR A 1 118 ? 1.178 -28.344 -12.586 1 98.88 118 THR A O 1
ATOM 945 N N . ALA A 1 119 ? 1.767 -26.75 -14.008 1 98.88 119 ALA A N 1
ATOM 946 C CA . ALA A 1 119 ? 1.996 -25.781 -12.945 1 98.88 119 ALA A CA 1
ATOM 947 C C . ALA A 1 119 ? 0.725 -25.531 -12.133 1 98.88 119 ALA A C 1
ATOM 949 O O . ALA A 1 119 ? 0.78 -25.391 -10.906 1 98.88 119 ALA A O 1
ATOM 950 N N . VAL A 1 120 ? -0.422 -25.484 -12.812 1 98.88 120 VAL A N 1
ATOM 951 C CA . VAL A 1 120 ? -1.718 -25.344 -12.156 1 98.88 120 VAL A CA 1
ATOM 952 C C . VAL A 1 120 ? -1.971 -26.531 -11.234 1 98.88 120 VAL A C 1
ATOM 954 O O . VAL A 1 120 ? -2.307 -26.359 -10.062 1 98.88 120 VAL A O 1
ATOM 957 N N . ASN A 1 121 ? -1.752 -27.719 -11.805 1 98.88 121 ASN A N 1
ATOM 958 C CA . ASN A 1 121 ? -1.956 -28.938 -11.031 1 98.88 121 ASN A CA 1
ATOM 959 C C . ASN A 1 121 ? -1.053 -28.984 -9.805 1 98.88 121 ASN A C 1
ATOM 961 O O . ASN A 1 121 ? -1.51 -29.312 -8.703 1 98.88 121 ASN A O 1
ATOM 965 N N . ASP A 1 122 ? 0.206 -28.672 -9.992 1 98.94 122 ASP A N 1
ATOM 966 C CA . ASP A 1 122 ? 1.165 -28.672 -8.898 1 98.94 122 ASP A CA 1
ATOM 967 C C . ASP A 1 122 ? 0.739 -27.688 -7.801 1 98.94 122 ASP A C 1
ATOM 969 O O . ASP A 1 122 ? 0.79 -28.016 -6.613 1 98.94 122 ASP A O 1
ATOM 973 N N . SER A 1 123 ? 0.352 -26.516 -8.188 1 98.94 123 SER A N 1
ATOM 974 C CA . SER A 1 123 ? -0.026 -25.469 -7.238 1 98.94 123 SER A CA 1
ATOM 975 C C . SER A 1 123 ? -1.286 -25.844 -6.469 1 98.94 123 SER A C 1
ATOM 977 O O . SER A 1 123 ? -1.372 -25.625 -5.258 1 98.94 123 SER A O 1
ATOM 979 N N . TRP A 1 124 ? -2.26 -26.406 -7.164 1 98.88 124 TRP A N 1
ATOM 980 C CA . TRP A 1 124 ? -3.5 -26.844 -6.539 1 98.88 124 TRP A CA 1
ATOM 981 C C . TRP A 1 124 ? -3.244 -27.984 -5.562 1 98.88 124 TRP A C 1
ATOM 983 O O . TRP A 1 124 ? -3.715 -27.953 -4.426 1 98.88 124 TRP A O 1
ATOM 993 N N . ASP A 1 125 ? -2.498 -28.984 -6.016 1 98.88 125 ASP A N 1
ATOM 994 C CA . ASP A 1 125 ? -2.188 -30.125 -5.172 1 98.88 125 ASP A CA 1
ATOM 995 C C . ASP A 1 125 ? -1.406 -29.703 -3.932 1 98.88 125 ASP A C 1
ATOM 997 O O . ASP A 1 125 ? -1.627 -30.234 -2.84 1 98.88 125 ASP A O 1
ATOM 1001 N N . ALA A 1 126 ? -0.483 -28.766 -4.125 1 98.88 126 ALA A N 1
ATOM 1002 C CA . ALA A 1 126 ? 0.272 -28.25 -2.988 1 98.88 126 ALA A CA 1
ATOM 1003 C C . ALA A 1 126 ? -0.651 -27.578 -1.975 1 98.88 126 ALA A C 1
ATOM 1005 O O . ALA A 1 126 ? -0.514 -27.797 -0.767 1 98.88 126 ALA A O 1
ATOM 1006 N N . LEU A 1 127 ? -1.558 -26.766 -2.477 1 98.88 127 LEU A N 1
ATOM 1007 C CA . LEU A 1 127 ? -2.504 -26.094 -1.594 1 98.88 127 LEU A CA 1
ATOM 1008 C C . LEU A 1 127 ? -3.33 -27.109 -0.81 1 98.88 127 LEU A C 1
ATOM 1010 O O . LEU A 1 127 ? -3.518 -26.969 0.4 1 98.88 127 LEU A O 1
ATOM 1014 N N . LEU A 1 128 ? -3.838 -28.125 -1.466 1 98.81 128 LEU A N 1
ATOM 1015 C CA . LEU A 1 128 ? -4.621 -29.188 -0.82 1 98.81 128 LEU A CA 1
ATOM 1016 C C . LEU A 1 128 ? -3.799 -29.891 0.254 1 98.81 128 LEU A C 1
ATOM 1018 O O . LEU A 1 128 ? -4.289 -30.125 1.362 1 98.81 128 LEU A O 1
ATOM 1022 N N . TRP A 1 129 ? -2.59 -30.234 -0.11 1 98.75 129 TRP A N 1
ATOM 1023 C CA . TRP A 1 129 ? -1.716 -30.938 0.824 1 98.75 129 TRP A CA 1
ATOM 1024 C C . TRP A 1 129 ? -1.444 -30.078 2.061 1 98.75 129 TRP A C 1
ATOM 1026 O O . TRP A 1 129 ? -1.454 -30.594 3.186 1 98.75 129 TRP A O 1
ATOM 1036 N N . ILE A 1 130 ? -1.163 -28.797 1.86 1 98.69 130 ILE A N 1
ATOM 1037 C CA . ILE A 1 130 ? -0.871 -27.891 2.955 1 98.69 130 ILE A CA 1
ATOM 1038 C C . ILE A 1 130 ? -2.098 -27.75 3.855 1 98.69 130 ILE A C 1
ATOM 1040 O O . ILE A 1 130 ? -1.977 -27.75 5.082 1 98.69 130 ILE A O 1
ATOM 1044 N N . ALA A 1 131 ? -3.279 -27.609 3.252 1 98.62 131 ALA A N 1
ATOM 1045 C CA . ALA A 1 131 ? -4.52 -27.516 4.02 1 98.62 131 ALA A CA 1
ATOM 1046 C C . ALA A 1 131 ? -4.707 -28.734 4.91 1 98.62 131 ALA A C 1
ATOM 1048 O O . ALA A 1 131 ? -5.168 -28.609 6.047 1 98.62 131 ALA A O 1
ATOM 1049 N N . GLU A 1 132 ? -4.32 -29.859 4.402 1 98.06 132 GLU A N 1
ATOM 1050 C CA . GLU A 1 132 ? -4.551 -31.109 5.098 1 98.06 132 GLU A CA 1
ATOM 1051 C C . GLU A 1 132 ? -3.451 -31.391 6.117 1 98.06 132 GLU A C 1
ATOM 1053 O O . GLU A 1 132 ? -3.713 -31.953 7.184 1 98.06 132 GLU A O 1
ATOM 1058 N N . ASN A 1 133 ? -2.236 -31 5.836 1 97.69 133 ASN A N 1
ATOM 1059 C CA . ASN A 1 133 ? -1.094 -31.484 6.605 1 97.69 133 ASN A CA 1
ATOM 1060 C C . ASN A 1 133 ? -0.425 -30.344 7.387 1 97.69 133 ASN A C 1
ATOM 1062 O O . ASN A 1 133 ? 0.45 -30.594 8.219 1 97.69 133 ASN A O 1
ATOM 1066 N N . GLY A 1 134 ? -0.837 -29.062 7.129 1 96.06 134 GLY A N 1
ATOM 1067 C CA . GLY 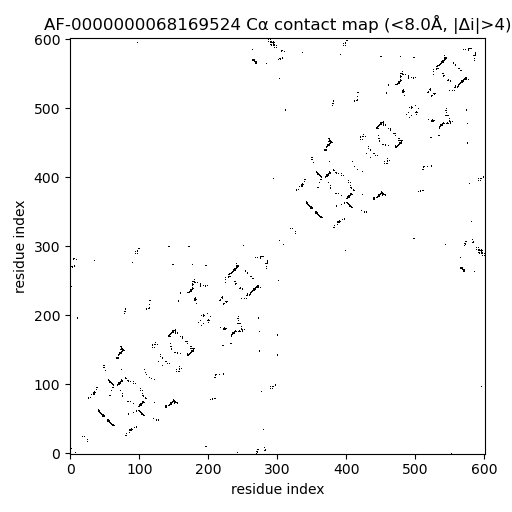A 1 134 ? -0.18 -27.922 7.75 1 96.06 134 GLY A CA 1
ATOM 1068 C C . GLY A 1 134 ? -0.221 -27.969 9.266 1 96.06 134 GLY A C 1
ATOM 1069 O O . GLY A 1 134 ? 0.679 -27.438 9.93 1 96.06 134 GLY A O 1
ATOM 1070 N N . GLY A 1 135 ? -1.284 -28.578 9.805 1 95.81 135 GLY A N 1
ATOM 1071 C CA . GLY A 1 135 ? -1.371 -28.734 11.25 1 95.81 135 GLY A CA 1
ATOM 1072 C C . GLY A 1 135 ? -0.176 -29.438 11.852 1 95.81 135 GLY A C 1
ATOM 1073 O O . GLY A 1 135 ? 0.258 -29.125 12.953 1 95.81 135 GLY A O 1
ATOM 1074 N N . LYS A 1 136 ? 0.381 -30.391 11.133 1 94.31 136 LYS A N 1
ATOM 1075 C CA . LYS A 1 136 ? 1.54 -31.156 11.586 1 94.31 136 LYS A CA 1
ATOM 1076 C C . LYS A 1 136 ? 2.785 -30.266 11.656 1 94.31 136 LYS A C 1
ATOM 1078 O O . LYS A 1 136 ? 3.746 -30.594 12.352 1 94.31 136 LYS A O 1
ATOM 1083 N N . LEU A 1 137 ? 2.73 -29.172 10.961 1 92.81 137 LEU A N 1
ATOM 1084 C CA . LEU A 1 137 ? 3.838 -28.219 10.945 1 92.81 137 LEU A CA 1
ATOM 1085 C C . LEU A 1 137 ? 3.613 -27.109 11.969 1 92.81 137 LEU A C 1
ATOM 1087 O O . LEU A 1 137 ? 4.383 -26.156 12.023 1 92.81 137 LEU A O 1
ATOM 1091 N N . GLY A 1 138 ? 2.502 -27.234 12.703 1 94.12 138 GLY A N 1
ATOM 1092 C CA . GLY A 1 138 ? 2.189 -26.219 13.695 1 94.12 138 GLY A CA 1
ATOM 1093 C C . GLY A 1 138 ? 1.47 -25.016 13.109 1 94.12 138 GLY A C 1
ATOM 1094 O O . GLY A 1 138 ? 1.471 -23.938 13.711 1 94.12 138 GLY A O 1
ATOM 1095 N N . LEU A 1 139 ? 0.884 -25.203 12 1 97.69 139 LEU A N 1
ATOM 1096 C CA . LEU A 1 139 ? 0.247 -24.094 11.297 1 97.69 139 LEU A CA 1
ATOM 1097 C C . LEU A 1 139 ? -1.271 -24.172 11.43 1 97.69 139 LEU A C 1
ATOM 1099 O O . LEU A 1 139 ? -1.829 -25.25 11.633 1 97.69 139 LEU A O 1
ATOM 1103 N N . ASP A 1 140 ? -1.898 -23.062 11.438 1 98.5 140 ASP A N 1
ATOM 1104 C CA . ASP A 1 140 ? -3.355 -22.969 11.422 1 98.5 140 ASP A CA 1
ATOM 1105 C C . ASP A 1 140 ? -3.881 -22.828 9.992 1 98.5 140 ASP A C 1
ATOM 1107 O O . ASP A 1 140 ? -4 -21.719 9.469 1 98.5 140 ASP A O 1
ATOM 1111 N N . THR A 1 141 ? -4.301 -23.906 9.391 1 97.69 141 THR A N 1
ATOM 1112 C CA . THR A 1 141 ? -4.68 -23.922 7.98 1 97.69 141 THR A CA 1
ATOM 1113 C C . THR A 1 141 ? -6.117 -23.438 7.801 1 97.69 141 THR A C 1
ATOM 1115 O O . THR A 1 141 ? -6.621 -23.375 6.676 1 97.69 141 THR A O 1
ATOM 1118 N N . SER A 1 142 ? -6.828 -23.078 8.891 1 98 142 SER A N 1
ATOM 1119 C CA . SER A 1 142 ? -8.125 -22.422 8.773 1 98 142 SER A CA 1
ATOM 1120 C C . SER A 1 142 ? -7.961 -20.953 8.383 1 98 142 SER A C 1
ATOM 1122 O O . SER A 1 142 ? -8.922 -20.312 7.945 1 98 142 SER A O 1
ATOM 1124 N N . ARG A 1 143 ? -6.797 -20.422 8.5 1 98.31 143 ARG A N 1
ATOM 1125 C CA . ARG A 1 143 ? -6.406 -19.078 8.062 1 98.31 143 ARG A CA 1
ATOM 1126 C C . ARG A 1 143 ? -5.34 -19.141 6.98 1 98.31 143 ARG A C 1
ATOM 1128 O O . ARG A 1 143 ? -4.156 -18.953 7.254 1 98.31 143 ARG A O 1
ATOM 1135 N N . LEU A 1 144 ? -5.754 -19.375 5.793 1 98.75 144 LEU A N 1
ATOM 1136 C CA . LEU A 1 144 ? -4.871 -19.672 4.672 1 98.75 144 LEU A CA 1
ATOM 1137 C C . LEU A 1 144 ? -5.062 -18.656 3.545 1 98.75 144 LEU A C 1
ATOM 1139 O O . LEU A 1 144 ? -6.188 -18.438 3.088 1 98.75 144 LEU A O 1
ATOM 1143 N N . ALA A 1 145 ? -4.008 -17.984 3.176 1 98.94 145 ALA A N 1
ATOM 1144 C CA . ALA A 1 145 ? -3.994 -17.078 2.025 1 98.94 145 ALA A CA 1
ATOM 1145 C C . ALA A 1 145 ? -3.064 -17.594 0.934 1 98.94 145 ALA A C 1
ATOM 1147 O O . ALA A 1 145 ? -2.215 -18.453 1.189 1 98.94 145 ALA A O 1
ATOM 1148 N N . VAL A 1 146 ? -3.262 -17.125 -0.283 1 98.94 146 VAL A N 1
ATOM 1149 C CA . VAL A 1 146 ? -2.354 -17.391 -1.393 1 98.94 146 VAL A CA 1
ATOM 1150 C C . VAL A 1 146 ? -1.84 -16.078 -1.974 1 98.94 146 VAL A C 1
ATOM 1152 O O . VAL A 1 146 ? -2.539 -15.07 -1.944 1 98.94 146 VAL A O 1
ATOM 1155 N N . ALA A 1 147 ? -0.616 -16.109 -2.414 1 98.94 147 ALA A N 1
ATOM 1156 C CA . ALA A 1 147 ? -0.016 -14.938 -3.047 1 98.94 147 ALA A CA 1
ATOM 1157 C C . ALA A 1 147 ? 1.007 -15.344 -4.102 1 98.94 147 ALA A C 1
ATOM 1159 O O . ALA A 1 147 ? 1.52 -16.469 -4.078 1 98.94 147 ALA A O 1
ATOM 1160 N N . GLY A 1 148 ? 1.292 -14.438 -4.965 1 98.88 148 GLY A N 1
ATOM 1161 C CA . GLY A 1 148 ? 2.352 -14.609 -5.945 1 98.88 148 GLY A CA 1
ATOM 1162 C C . GLY A 1 148 ? 2.475 -13.438 -6.898 1 98.88 148 GLY A C 1
ATOM 1163 O O . GLY A 1 148 ? 1.587 -12.586 -6.965 1 98.88 148 GLY A O 1
ATOM 1164 N N . ASP A 1 149 ? 3.6 -13.383 -7.629 1 98.75 149 ASP A N 1
ATOM 1165 C CA . ASP A 1 149 ? 3.83 -12.305 -8.578 1 98.75 149 ASP A CA 1
ATOM 1166 C C . ASP A 1 149 ? 3.846 -12.828 -10.016 1 98.75 149 ASP A C 1
ATOM 1168 O O . ASP A 1 149 ? 4.301 -13.945 -10.266 1 98.75 149 ASP A O 1
ATOM 1172 N N . SER A 1 150 ? 3.301 -12.07 -10.945 1 98.69 150 SER A N 1
ATOM 1173 C CA . SER A 1 150 ? 3.348 -12.398 -12.367 1 98.69 150 SER A CA 1
ATOM 1174 C C . SER A 1 150 ? 2.697 -13.75 -12.641 1 98.69 150 SER A C 1
ATOM 1176 O O . SER A 1 150 ? 1.515 -13.945 -12.359 1 98.69 150 SER A O 1
ATOM 1178 N N . ALA A 1 151 ? 3.543 -14.828 -13.031 1 98.88 151 ALA A N 1
ATOM 1179 C CA . ALA A 1 151 ? 3.035 -16.188 -13.219 1 98.88 151 ALA A CA 1
ATOM 1180 C C . ALA A 1 151 ? 2.492 -16.75 -11.914 1 98.88 151 ALA A C 1
ATOM 1182 O O . ALA A 1 151 ? 1.483 -17.469 -11.914 1 98.88 151 ALA A O 1
ATOM 1183 N N . GLY A 1 152 ? 3.172 -16.391 -10.797 1 98.88 152 GLY A N 1
ATOM 1184 C CA . GLY A 1 152 ? 2.672 -16.797 -9.492 1 98.88 152 GLY A CA 1
ATOM 1185 C C . GLY A 1 152 ? 1.363 -16.125 -9.117 1 98.88 152 GLY A C 1
ATOM 1186 O O . GLY A 1 152 ? 0.543 -16.719 -8.406 1 98.88 152 GLY A O 1
ATOM 1187 N N . GLY A 1 153 ? 1.228 -14.828 -9.562 1 98.94 153 GLY A N 1
ATOM 1188 C CA . GLY A 1 153 ? -0.062 -14.172 -9.414 1 98.94 153 GLY A CA 1
ATOM 1189 C C . GLY A 1 153 ? -1.178 -14.875 -10.164 1 98.94 153 GLY A C 1
ATOM 1190 O O . GLY A 1 153 ? -2.303 -14.969 -9.672 1 98.94 153 GLY A O 1
ATOM 1191 N N . ASN A 1 154 ? -0.857 -15.367 -11.359 1 98.94 154 ASN A N 1
ATOM 1192 C CA . ASN A 1 154 ? -1.789 -16.203 -12.109 1 98.94 154 ASN A CA 1
ATOM 1193 C C . ASN A 1 154 ? -2.201 -17.438 -11.32 1 98.94 154 ASN A C 1
ATOM 1195 O O . ASN A 1 154 ? -3.393 -17.703 -11.164 1 98.94 154 ASN A O 1
ATOM 1199 N N . LEU A 1 155 ? -1.204 -18.141 -10.805 1 98.94 155 LEU A N 1
ATOM 1200 C CA . LEU A 1 155 ? -1.464 -19.391 -10.086 1 98.94 155 LEU A CA 1
ATOM 1201 C C . LEU A 1 155 ? -2.285 -19.125 -8.828 1 98.94 155 LEU A C 1
ATOM 1203 O O . LEU A 1 155 ? -3.148 -19.938 -8.469 1 98.94 155 LEU A O 1
ATOM 1207 N N . SER A 1 156 ? -2.031 -18.016 -8.164 1 98.94 156 SER A N 1
ATOM 1208 C CA . SER A 1 156 ? -2.809 -17.656 -6.988 1 98.94 156 SER A CA 1
ATOM 1209 C C . SER A 1 156 ? -4.277 -17.438 -7.34 1 98.94 156 SER A C 1
ATOM 1211 O O . SER A 1 156 ? -5.164 -17.891 -6.625 1 98.94 156 SER A O 1
ATOM 1213 N N . ALA A 1 157 ? -4.504 -16.734 -8.43 1 98.94 157 ALA A N 1
ATOM 1214 C CA . ALA A 1 157 ? -5.871 -16.531 -8.898 1 98.94 157 ALA A CA 1
ATOM 1215 C C . ALA A 1 157 ? -6.527 -17.844 -9.289 1 98.94 157 ALA A C 1
ATOM 1217 O O . ALA A 1 157 ? -7.684 -18.109 -8.945 1 98.94 157 ALA A O 1
ATOM 1218 N N . VAL A 1 158 ? -5.777 -18.672 -9.953 1 98.94 158 VAL A N 1
ATOM 1219 C CA . VAL A 1 158 ? -6.312 -19.906 -10.516 1 98.94 158 VAL A CA 1
ATOM 1220 C C . VAL A 1 158 ? -6.633 -20.891 -9.391 1 98.94 158 VAL A C 1
ATOM 1222 O O . VAL A 1 158 ? -7.676 -21.562 -9.414 1 98.94 158 VAL A O 1
ATOM 1225 N N . VAL A 1 159 ? -5.77 -21.016 -8.352 1 98.94 159 VAL A N 1
ATOM 1226 C CA . VAL A 1 159 ? -6.051 -21.953 -7.273 1 98.94 159 VAL A CA 1
ATOM 1227 C C . VAL A 1 159 ? -7.258 -21.484 -6.473 1 98.94 159 VAL A C 1
ATOM 1229 O O . VAL A 1 159 ? -8.008 -22.281 -5.914 1 98.94 159 VAL A O 1
ATOM 1232 N N . SER A 1 160 ? -7.469 -20.172 -6.391 1 98.94 160 SER A N 1
ATOM 1233 C CA . SER A 1 160 ? -8.664 -19.641 -5.746 1 98.94 160 SER A CA 1
ATOM 1234 C C . SER A 1 160 ? -9.922 -20.016 -6.516 1 98.94 160 SER A C 1
ATOM 1236 O O . SER A 1 160 ? -10.953 -20.328 -5.918 1 98.94 160 SER A O 1
ATOM 1238 N N . LEU A 1 161 ? -9.852 -19.969 -7.867 1 98.88 161 LEU A N 1
ATOM 1239 C CA . LEU A 1 161 ? -10.953 -20.422 -8.711 1 98.88 161 LEU A CA 1
ATOM 1240 C C . LEU A 1 161 ? -11.227 -21.906 -8.484 1 98.88 161 LEU A C 1
ATOM 1242 O O . LEU A 1 161 ? -12.375 -22.312 -8.312 1 98.88 161 LEU A O 1
ATOM 1246 N N . LEU A 1 162 ? -10.164 -22.703 -8.508 1 98.88 162 LEU A N 1
ATOM 1247 C CA . LEU A 1 162 ? -10.297 -24.141 -8.312 1 98.88 162 LEU A CA 1
ATOM 1248 C C . LEU A 1 162 ? -10.891 -24.453 -6.949 1 98.88 162 LEU A C 1
ATOM 1250 O O . LEU A 1 162 ? -11.719 -25.359 -6.824 1 98.88 162 LEU A O 1
ATOM 1254 N N . ASP A 1 163 ? -10.438 -23.75 -5.938 1 98.81 163 ASP A N 1
ATOM 1255 C CA . ASP A 1 163 ? -10.961 -23.906 -4.582 1 98.81 163 ASP A CA 1
ATOM 1256 C C . ASP A 1 163 ? -12.469 -23.719 -4.547 1 98.81 163 ASP A C 1
ATOM 1258 O O . ASP A 1 163 ? -13.188 -24.531 -3.963 1 98.81 163 ASP A O 1
ATOM 1262 N N . ARG A 1 164 ? -12.938 -22.656 -5.195 1 98.5 164 ARG A N 1
ATOM 1263 C CA . ARG A 1 164 ? -14.367 -22.391 -5.305 1 98.5 164 ARG A CA 1
ATOM 1264 C C . ARG A 1 164 ? -15.062 -23.484 -6.113 1 98.5 164 ARG A C 1
ATOM 1266 O O . ARG A 1 164 ? -16.078 -24.031 -5.684 1 98.5 164 ARG A O 1
ATOM 1273 N N . ASP A 1 165 ? -14.492 -23.766 -7.273 1 98.5 165 ASP A N 1
ATOM 1274 C CA . ASP A 1 165 ? -15.109 -24.719 -8.195 1 98.5 165 ASP A CA 1
ATOM 1275 C C . ASP A 1 165 ? -15.242 -26.109 -7.555 1 98.5 165 ASP A C 1
ATOM 1277 O O . ASP A 1 165 ? -16.172 -26.859 -7.863 1 98.5 165 ASP A O 1
ATOM 1281 N N . GLN A 1 166 ? -14.312 -26.422 -6.691 1 98.25 166 GLN A N 1
ATOM 1282 C CA . GLN A 1 166 ? -14.305 -27.734 -6.059 1 98.25 166 GLN A CA 1
ATOM 1283 C C . GLN A 1 166 ? -15 -27.703 -4.699 1 98.25 166 GLN A C 1
ATOM 1285 O O . GLN A 1 166 ? -15.109 -28.719 -4.023 1 98.25 166 GLN A O 1
ATOM 1290 N N . GLY A 1 167 ? -15.445 -26.562 -4.254 1 98.06 167 GLY A N 1
ATOM 1291 C CA . GLY A 1 167 ? -16.234 -26.406 -3.043 1 98.06 167 GLY A CA 1
ATOM 1292 C C . GLY A 1 167 ? -15.445 -26.672 -1.777 1 98.06 167 GLY A C 1
ATOM 1293 O O . GLY A 1 167 ? -15.984 -27.203 -0.801 1 98.06 167 GLY A O 1
ATOM 1294 N N . LYS A 1 168 ? -14.086 -26.391 -1.762 1 98 168 LYS A N 1
ATOM 1295 C CA . LYS A 1 168 ? -13.25 -26.703 -0.604 1 98 168 LYS A CA 1
ATOM 1296 C C . LYS A 1 168 ? -13.25 -25.547 0.396 1 98 168 LYS A C 1
ATOM 1298 O O . LYS A 1 168 ? -13.164 -25.766 1.605 1 98 168 LYS A O 1
ATOM 1303 N N . GLY A 1 169 ? -13.305 -24.297 -0.067 1 97.81 169 GLY A N 1
ATOM 1304 C CA . GLY A 1 169 ? -13.352 -23.125 0.793 1 97.81 169 GLY A CA 1
ATOM 1305 C C . GLY A 1 169 ? -12.094 -22.953 1.636 1 97.81 169 GLY A C 1
ATOM 1306 O O . GLY A 1 169 ? -12.18 -22.641 2.826 1 97.81 169 GLY A O 1
ATOM 1307 N N . LEU A 1 170 ? -10.906 -23.219 1.023 1 98.69 170 LEU A N 1
ATOM 1308 C CA . LEU A 1 170 ? -9.641 -23.234 1.756 1 98.69 170 LEU A CA 1
ATOM 1309 C C . LEU A 1 170 ? -9.055 -21.828 1.852 1 98.69 170 LEU A C 1
ATOM 1311 O O . LEU A 1 170 ? -8.477 -21.453 2.879 1 98.69 170 LEU A O 1
ATOM 1315 N N . VAL A 1 171 ? -9.18 -21.016 0.794 1 98.88 171 VAL A N 1
ATOM 1316 C CA . VAL A 1 171 ? -8.461 -19.75 0.664 1 98.88 171 VAL A CA 1
ATOM 1317 C C . VAL A 1 171 ? -9.297 -18.625 1.253 1 98.88 171 VAL A C 1
ATOM 1319 O O . VAL A 1 171 ? -10.414 -18.359 0.798 1 98.88 171 VAL A O 1
ATOM 1322 N N . SER A 1 172 ? -8.711 -17.922 2.223 1 98.62 172 SER A N 1
ATOM 1323 C CA . SER A 1 172 ? -9.43 -16.828 2.889 1 98.62 172 SER A CA 1
ATOM 1324 C C . SER A 1 172 ? -9.102 -15.484 2.262 1 98.62 172 SER A C 1
ATOM 1326 O O . SER A 1 172 ? -9.844 -14.516 2.434 1 98.62 172 SER A O 1
ATOM 1328 N N . TYR A 1 173 ? -7.965 -15.406 1.546 1 98.88 173 TYR A N 1
ATOM 1329 C CA . TYR A 1 173 ? -7.5 -14.141 0.976 1 98.88 173 TYR A CA 1
ATOM 1330 C C . TYR A 1 173 ? -6.488 -14.391 -0.135 1 98.88 173 TYR A C 1
ATOM 1332 O O . TYR A 1 173 ? -5.754 -15.383 -0.107 1 98.88 173 TYR A O 1
ATOM 1340 N N . GLN A 1 174 ? -6.422 -13.594 -1.155 1 98.88 174 GLN A N 1
ATOM 1341 C CA . GLN A 1 174 ? -5.441 -13.734 -2.227 1 98.88 174 GLN A CA 1
ATOM 1342 C C . GLN A 1 174 ? -4.73 -12.414 -2.496 1 98.88 174 GLN A C 1
ATOM 1344 O O . GLN A 1 174 ? -5.363 -11.359 -2.539 1 98.88 174 GLN A O 1
ATOM 1349 N N . VAL A 1 175 ? -3.453 -12.406 -2.553 1 99 175 VAL A N 1
ATOM 1350 C CA . VAL A 1 175 ? -2.623 -11.273 -2.947 1 99 175 VAL A CA 1
ATOM 1351 C C . VAL A 1 175 ? -2.037 -11.523 -4.336 1 99 175 VAL A C 1
ATOM 1353 O O . VAL A 1 175 ? -1.185 -12.398 -4.512 1 99 175 VAL A O 1
ATOM 1356 N N . LEU A 1 176 ? -2.49 -10.719 -5.301 1 99 176 LEU A N 1
ATOM 1357 C CA . LEU A 1 176 ? -2.084 -10.875 -6.695 1 99 176 LEU A CA 1
ATOM 1358 C C . LEU A 1 176 ? -1.175 -9.727 -7.121 1 99 176 LEU A C 1
ATOM 1360 O O . LEU A 1 176 ? -1.638 -8.602 -7.32 1 99 176 LEU A O 1
ATOM 1364 N N . ILE A 1 177 ? 0.11 -10.031 -7.328 1 98.94 177 ILE A N 1
ATOM 1365 C CA . ILE A 1 177 ? 1.12 -9.008 -7.598 1 98.94 177 ILE A CA 1
ATOM 1366 C C . ILE A 1 177 ? 1.438 -8.977 -9.086 1 98.94 177 ILE A C 1
ATOM 1368 O O . ILE A 1 177 ? 2.023 -9.922 -9.625 1 98.94 177 ILE A O 1
ATOM 1372 N N . TYR A 1 178 ? 1.098 -7.859 -9.789 1 98.88 178 TYR A N 1
ATOM 1373 C CA . TYR A 1 178 ? 1.149 -7.695 -11.234 1 98.88 178 TYR A CA 1
ATOM 1374 C C . TYR A 1 178 ? 0.895 -9.023 -11.945 1 98.88 178 TYR A C 1
ATOM 1376 O O . TYR A 1 178 ? 1.707 -9.461 -12.766 1 98.88 178 TYR A O 1
ATOM 1384 N N . PRO A 1 179 ? -0.287 -9.555 -11.742 1 98.94 179 PRO A N 1
ATOM 1385 C CA . PRO A 1 179 ? -0.591 -10.93 -12.148 1 98.94 179 PRO A CA 1
ATOM 1386 C C . PRO A 1 179 ? -0.825 -11.062 -13.648 1 98.94 179 PRO A C 1
ATOM 1388 O O . PRO A 1 179 ? -1.386 -10.156 -14.273 1 98.94 179 PRO A O 1
ATOM 1391 N N . ALA A 1 180 ? -0.405 -12.188 -14.219 1 98.88 180 ALA A N 1
ATOM 1392 C CA . ALA A 1 180 ? -0.824 -12.586 -15.562 1 98.88 180 ALA A CA 1
ATOM 1393 C C . ALA A 1 180 ? -2.18 -13.289 -15.531 1 98.88 180 ALA A C 1
ATOM 1395 O O . ALA A 1 180 ? -2.258 -14.492 -15.289 1 98.88 180 ALA A O 1
ATOM 1396 N N . VAL A 1 181 ? -3.232 -12.523 -15.867 1 98.88 181 VAL A N 1
ATOM 1397 C CA . VAL A 1 181 ? -4.547 -13.109 -15.625 1 98.88 181 VAL A CA 1
ATOM 1398 C C . VAL A 1 181 ? -5.316 -13.227 -16.938 1 98.88 181 VAL A C 1
ATOM 1400 O O . VAL A 1 181 ? -6.453 -13.711 -16.953 1 98.88 181 VAL A O 1
ATOM 1403 N N . ASN A 1 182 ? -4.805 -12.773 -18.031 1 98.75 182 ASN A N 1
ATOM 1404 C CA . ASN A 1 182 ? -5.352 -12.898 -19.375 1 98.75 182 ASN A CA 1
ATOM 1405 C C . ASN A 1 182 ? -4.25 -13.148 -20.406 1 98.75 182 ASN A C 1
ATOM 1407 O O . ASN A 1 182 ? -3.65 -12.203 -20.922 1 98.75 182 ASN A O 1
ATOM 1411 N N . MET A 1 183 ? -4.129 -14.398 -20.812 1 98.25 183 MET A N 1
ATOM 1412 C CA . MET A 1 183 ? -3.023 -14.836 -21.656 1 98.25 183 MET A CA 1
ATOM 1413 C C . MET A 1 183 ? -3.217 -14.367 -23.109 1 98.25 183 MET A C 1
ATOM 1415 O O . MET A 1 183 ? -2.283 -14.422 -23.906 1 98.25 183 MET A O 1
ATOM 1419 N N . VAL A 1 184 ? -4.359 -13.812 -23.391 1 96.94 184 VAL A N 1
ATOM 1420 C CA . VAL A 1 184 ? -4.637 -13.336 -24.75 1 96.94 184 VAL A CA 1
ATOM 1421 C C . VAL A 1 184 ? -4.918 -11.836 -24.719 1 96.94 184 VAL A C 1
ATOM 1423 O O . VAL A 1 184 ? -5.633 -11.312 -25.578 1 96.94 184 VAL A O 1
ATOM 1426 N N . ASP A 1 185 ? -4.434 -11.188 -23.719 1 96.19 185 ASP A N 1
ATOM 1427 C CA . ASP A 1 185 ? -4.652 -9.766 -23.5 1 96.19 185 ASP A CA 1
ATOM 1428 C C . ASP A 1 185 ? -4.02 -8.938 -24.625 1 96.19 185 ASP A C 1
ATOM 1430 O O . ASP A 1 185 ? -2.912 -9.234 -25.078 1 96.19 185 ASP A O 1
ATOM 1434 N N . ASN A 1 186 ? -4.695 -7.953 -25.094 1 95.94 186 ASN A N 1
ATOM 1435 C CA . ASN A 1 186 ? -4.191 -6.98 -26.062 1 95.94 186 ASN A CA 1
ATOM 1436 C C . ASN A 1 186 ? -4.543 -5.555 -25.656 1 95.94 186 ASN A C 1
ATOM 1438 O O . ASN A 1 186 ? -4.863 -4.723 -26.5 1 95.94 186 ASN A O 1
ATOM 1442 N N . SER A 1 187 ? -4.648 -5.332 -24.422 1 97.38 187 SER A N 1
ATOM 1443 C CA . SER A 1 187 ? -4.984 -4.016 -23.875 1 97.38 187 SER A CA 1
ATOM 1444 C C . SER A 1 187 ? -3.887 -3.002 -24.172 1 97.38 187 SER A C 1
ATOM 1446 O O . SER A 1 187 ? -2.785 -3.373 -24.594 1 97.38 187 SER A O 1
ATOM 1448 N N . PRO A 1 188 ? -4.133 -1.653 -23.984 1 97.94 188 PRO A N 1
ATOM 1449 C CA . PRO A 1 188 ? -3.195 -0.58 -24.328 1 97.94 188 PRO A CA 1
ATOM 1450 C C . PRO A 1 188 ? -1.844 -0.741 -23.641 1 97.94 188 PRO A C 1
ATOM 1452 O O . PRO A 1 188 ? -0.802 -0.479 -24.25 1 97.94 188 PRO A O 1
ATOM 1455 N N . SER A 1 189 ? -1.814 -1.225 -22.406 1 98.5 189 SER A N 1
ATOM 1456 C CA . SER A 1 189 ? -0.549 -1.324 -21.688 1 98.5 189 SER A CA 1
ATOM 1457 C C . SER A 1 189 ? 0.388 -2.326 -22.359 1 98.5 189 SER A C 1
ATOM 1459 O O . SER A 1 189 ? 1.61 -2.18 -22.281 1 98.5 189 SER A O 1
ATOM 1461 N N . VAL A 1 190 ? -0.179 -3.396 -22.984 1 97.94 190 VAL A N 1
ATOM 1462 C CA . VAL A 1 190 ? 0.635 -4.379 -23.688 1 97.94 190 VAL A CA 1
ATOM 1463 C C . VAL A 1 190 ? 1.396 -3.697 -24.828 1 97.94 190 VAL A C 1
ATOM 1465 O O . VAL A 1 190 ? 2.561 -4.012 -25.078 1 97.94 190 VAL A O 1
ATOM 1468 N N . ARG A 1 191 ? 0.758 -2.762 -25.516 1 96.56 191 ARG A N 1
ATOM 1469 C CA . ARG A 1 191 ? 1.358 -2.049 -26.641 1 96.56 191 ARG A CA 1
ATOM 1470 C C . ARG A 1 191 ? 2.277 -0.934 -26.141 1 96.56 191 ARG A C 1
ATOM 1472 O O . ARG A 1 191 ? 3.379 -0.756 -26.672 1 96.56 191 ARG A O 1
ATOM 1479 N N . GLU A 1 192 ? 1.838 -0.172 -25.172 1 97.69 192 GLU A N 1
ATOM 1480 C CA . GLU A 1 192 ? 2.525 1.032 -24.719 1 97.69 192 GLU A CA 1
ATOM 1481 C C . GLU A 1 192 ? 3.789 0.684 -23.938 1 97.69 192 GLU A C 1
ATOM 1483 O O . GLU A 1 192 ? 4.789 1.402 -24.016 1 97.69 192 GLU A O 1
ATOM 1488 N N . TYR A 1 193 ? 3.711 -0.454 -23.219 1 97.81 193 TYR A N 1
ATOM 1489 C CA . TYR A 1 193 ? 4.805 -0.739 -22.297 1 97.81 193 TYR A CA 1
ATOM 1490 C C . TYR A 1 193 ? 5.453 -2.08 -22.609 1 97.81 193 TYR A C 1
ATOM 1492 O O . TYR A 1 193 ? 6.215 -2.617 -21.797 1 97.81 193 TYR A O 1
ATOM 1500 N N . GLY A 1 194 ? 5.152 -2.645 -23.781 1 96.5 194 GLY A N 1
ATOM 1501 C CA . GLY A 1 194 ? 5.648 -3.955 -24.156 1 96.5 194 GLY A CA 1
ATOM 1502 C C . GLY A 1 194 ? 7.086 -3.932 -24.641 1 96.5 194 GLY A C 1
ATOM 1503 O O . GLY A 1 194 ? 7.609 -4.945 -25.109 1 96.5 194 GLY A O 1
ATOM 1504 N N . GLU A 1 195 ? 7.777 -2.791 -24.609 1 94.88 195 GLU A N 1
ATOM 1505 C CA . GLU A 1 195 ? 9.18 -2.633 -24.969 1 94.88 195 GLU A CA 1
ATOM 1506 C C . GLU A 1 195 ? 9.859 -1.588 -24.078 1 94.88 195 GLU A C 1
ATOM 1508 O O . GLU A 1 195 ? 9.281 -0.536 -23.797 1 94.88 195 GLU A O 1
ATOM 1513 N N . GLY A 1 196 ? 11.062 -1.979 -23.578 1 93.5 196 GLY A N 1
ATOM 1514 C CA . GLY A 1 196 ? 11.875 -0.982 -22.891 1 93.5 196 GLY A CA 1
ATOM 1515 C C . GLY A 1 196 ? 11.633 -0.932 -21.391 1 93.5 196 GLY A C 1
ATOM 1516 O O . GLY A 1 196 ? 12.289 -0.167 -20.688 1 93.5 196 GLY A O 1
ATOM 1517 N N . TYR A 1 197 ? 10.711 -1.778 -20.859 1 95.44 197 TYR A N 1
ATOM 1518 C CA . TYR A 1 197 ? 10.344 -1.705 -19.453 1 95.44 197 TYR A CA 1
ATOM 1519 C C . TYR A 1 197 ? 10.492 -3.064 -18.781 1 95.44 197 TYR A C 1
ATOM 1521 O O . TYR A 1 197 ? 9.672 -3.436 -17.938 1 95.44 197 TYR A O 1
ATOM 1529 N N . PHE A 1 198 ? 11.445 -3.924 -19.188 1 95.12 198 PHE A N 1
ATOM 1530 C CA . PHE A 1 198 ? 11.844 -5.203 -18.609 1 95.12 198 PHE A CA 1
ATOM 1531 C C . PHE A 1 198 ? 10.992 -6.336 -19.156 1 95.12 198 PHE A C 1
ATOM 1533 O O . PHE A 1 198 ? 11.438 -7.078 -20.047 1 95.12 198 PHE A O 1
ATOM 1540 N N . LEU A 1 199 ? 9.734 -6.449 -18.797 1 96.5 199 LEU A N 1
ATOM 1541 C CA . LEU A 1 199 ? 8.867 -7.406 -19.469 1 96.5 199 LEU A CA 1
ATOM 1542 C C . LEU A 1 199 ? 8.453 -6.891 -20.844 1 96.5 199 LEU A C 1
ATOM 1544 O O . LEU A 1 199 ? 7.961 -5.766 -20.969 1 96.5 199 LEU A O 1
ATOM 1548 N N . THR A 1 200 ? 8.703 -7.668 -21.859 1 95.62 200 THR A N 1
ATOM 1549 C CA . THR A 1 200 ? 8.398 -7.246 -23.219 1 95.62 200 THR A CA 1
ATOM 1550 C C . THR A 1 200 ? 7.344 -8.156 -23.844 1 95.62 200 THR A C 1
ATOM 1552 O O . THR A 1 200 ? 7.109 -9.266 -23.359 1 95.62 200 THR A O 1
ATOM 1555 N N . ARG A 1 201 ? 6.766 -7.648 -24.891 1 95 201 ARG A N 1
ATOM 1556 C CA . ARG A 1 201 ? 5.816 -8.453 -25.641 1 95 201 ARG A CA 1
ATOM 1557 C C . ARG A 1 201 ? 6.48 -9.711 -26.188 1 95 201 ARG A C 1
ATOM 1559 O O . ARG A 1 201 ? 5.883 -10.789 -26.188 1 95 201 ARG A O 1
ATOM 1566 N N . SER A 1 202 ? 7.715 -9.531 -26.703 1 93.94 202 SER A N 1
ATOM 1567 C CA . SER A 1 202 ? 8.445 -10.68 -27.234 1 93.94 202 SER A CA 1
ATOM 1568 C C . SER A 1 202 ? 8.695 -11.727 -26.156 1 93.94 202 SER A C 1
ATOM 1570 O O . SER A 1 202 ? 8.594 -12.93 -26.406 1 93.94 202 SER A O 1
ATOM 1572 N N . MET A 1 203 ? 8.977 -11.266 -24.953 1 94.38 203 MET A N 1
ATOM 1573 C CA . MET A 1 203 ? 9.18 -12.172 -23.828 1 94.38 203 MET A CA 1
ATOM 1574 C C . MET A 1 203 ? 7.879 -12.898 -23.469 1 94.38 203 MET A C 1
ATOM 1576 O O . MET A 1 203 ? 7.887 -14.109 -23.234 1 94.38 203 MET A O 1
ATOM 1580 N N . MET A 1 204 ? 6.805 -12.188 -23.422 1 96.62 204 MET A N 1
ATOM 1581 C CA . MET A 1 204 ? 5.508 -12.773 -23.094 1 96.62 204 MET A CA 1
ATOM 1582 C C . MET A 1 204 ? 5.117 -13.828 -24.141 1 96.62 204 MET A C 1
ATOM 1584 O O . MET A 1 204 ? 4.598 -14.891 -23.781 1 96.62 204 MET A O 1
ATOM 1588 N N . ASN A 1 205 ? 5.391 -13.5 -25.422 1 95.06 205 ASN A N 1
ATOM 1589 C CA . ASN A 1 205 ? 5.141 -14.477 -26.484 1 95.06 205 ASN A CA 1
ATOM 1590 C C . ASN A 1 205 ? 6.012 -15.719 -26.312 1 95.06 205 ASN A C 1
ATOM 1592 O O . ASN A 1 205 ? 5.547 -16.844 -26.516 1 95.06 205 ASN A O 1
ATOM 1596 N N . TRP A 1 206 ? 7.281 -15.469 -26.016 1 95.62 206 TRP A N 1
ATOM 1597 C CA . TRP A 1 206 ? 8.203 -16.578 -25.781 1 95.62 206 TRP A CA 1
ATOM 1598 C C . TRP A 1 206 ? 7.715 -17.453 -24.641 1 95.62 206 TRP A C 1
ATOM 1600 O O . TRP A 1 206 ? 7.672 -18.688 -24.766 1 95.62 206 TRP A O 1
ATOM 1610 N N . PHE A 1 207 ? 7.289 -16.891 -23.5 1 97.56 207 PHE A N 1
ATOM 1611 C CA . PHE A 1 207 ? 6.727 -17.641 -22.375 1 97.56 207 PHE A CA 1
ATOM 1612 C C . PHE A 1 207 ? 5.535 -18.469 -22.828 1 97.56 207 PHE A C 1
ATOM 1614 O O . PHE A 1 207 ? 5.398 -19.641 -22.438 1 97.56 207 PHE A O 1
ATOM 1621 N N . GLY A 1 208 ? 4.664 -17.906 -23.641 1 97.56 208 GLY A N 1
ATOM 1622 C CA . GLY A 1 208 ? 3.502 -18.609 -24.156 1 97.56 208 GLY A CA 1
ATOM 1623 C C . GLY A 1 208 ? 3.863 -19.844 -24.953 1 97.56 208 GLY A C 1
ATOM 1624 O O . GLY A 1 208 ? 3.25 -20.906 -24.797 1 97.56 208 GLY A O 1
ATOM 1625 N N . THR A 1 209 ? 4.875 -19.688 -25.828 1 96.25 209 THR A N 1
ATOM 1626 C CA . THR A 1 209 ? 5.293 -20.812 -26.672 1 96.25 209 THR A CA 1
ATOM 1627 C C . THR A 1 209 ? 5.895 -21.922 -25.828 1 96.25 209 THR A C 1
ATOM 1629 O O . THR A 1 209 ? 5.777 -23.109 -26.172 1 96.25 209 THR A O 1
ATOM 1632 N N . MET A 1 210 ? 6.473 -21.547 -24.75 1 97.25 210 MET A N 1
ATOM 1633 C CA . MET A 1 210 ? 7.07 -22.531 -23.844 1 97.25 210 MET A CA 1
ATOM 1634 C C . MET A 1 210 ? 5.996 -23.234 -23.016 1 97.25 210 MET A C 1
ATOM 1636 O O . MET A 1 210 ? 6.074 -24.453 -22.797 1 97.25 210 MET A O 1
ATOM 1640 N N . TYR A 1 211 ? 4.98 -22.547 -22.609 1 98.5 211 TYR A N 1
ATOM 1641 C CA . TYR A 1 211 ? 4.051 -22.984 -21.578 1 98.5 211 TYR A CA 1
ATOM 1642 C C . TYR A 1 211 ? 2.869 -23.734 -22.188 1 98.5 211 TYR A C 1
ATOM 1644 O O . TYR A 1 211 ? 2.346 -24.672 -21.578 1 98.5 211 TYR A O 1
ATOM 1652 N N . PHE A 1 212 ? 2.48 -23.359 -23.391 1 98.56 212 PHE A N 1
ATOM 1653 C CA . PHE A 1 212 ? 1.272 -23.938 -23.969 1 98.56 212 PHE A CA 1
ATOM 1654 C C . PHE A 1 212 ? 1.619 -24.891 -25.094 1 98.56 212 PHE A C 1
ATOM 1656 O O . PHE A 1 212 ? 2.559 -24.656 -25.859 1 98.56 212 PHE A O 1
ATOM 1663 N N . SER A 1 213 ? 0.844 -25.969 -25.219 1 98.06 213 SER A N 1
ATOM 1664 C CA . SER A 1 213 ? 0.981 -26.891 -26.328 1 98.06 213 SER A CA 1
ATOM 1665 C C . SER A 1 213 ? 0.24 -26.375 -27.562 1 98.06 213 SER A C 1
ATOM 1667 O O . SER A 1 213 ? 0.596 -26.719 -28.703 1 98.06 213 SER A O 1
ATOM 1669 N N . SER A 1 214 ? -0.833 -25.625 -27.312 1 95.75 214 SER A N 1
ATOM 1670 C CA . SER A 1 214 ? -1.619 -25 -28.375 1 95.75 214 SER A CA 1
ATOM 1671 C C . SER A 1 214 ? -2.221 -23.688 -27.906 1 95.75 214 SER A C 1
ATOM 1673 O O . SER A 1 214 ? -2.467 -23.5 -26.703 1 95.75 214 SER A O 1
ATOM 1675 N N . GLY A 1 215 ? -2.443 -22.859 -28.797 1 93.44 215 GLY A N 1
ATOM 1676 C CA . GLY A 1 215 ? -3.035 -21.562 -28.5 1 93.44 215 GLY A CA 1
ATOM 1677 C C . GLY A 1 215 ? -4.395 -21.656 -27.844 1 93.44 215 GLY A C 1
ATOM 1678 O O . GLY A 1 215 ? -4.805 -20.766 -27.109 1 93.44 215 GLY A O 1
ATOM 1679 N N . ARG A 1 216 ? -5.062 -22.719 -28.031 1 95.5 216 ARG A N 1
ATOM 1680 C CA . ARG A 1 216 ? -6.398 -22.922 -27.484 1 95.5 216 ARG A CA 1
ATOM 1681 C C . ARG A 1 216 ? -6.352 -23.016 -25.953 1 95.5 216 ARG A C 1
ATOM 1683 O O . ARG A 1 216 ? -7.32 -22.672 -25.281 1 95.5 216 ARG A O 1
ATOM 1690 N N . GLU A 1 217 ? -5.223 -23.391 -25.422 1 97.75 217 GLU A N 1
ATOM 1691 C CA . GLU A 1 217 ? -5.07 -23.562 -23.969 1 97.75 217 GLU A CA 1
ATOM 1692 C C . GLU A 1 217 ? -5.043 -22.219 -23.266 1 97.75 217 GLU A C 1
ATOM 1694 O O . GLU A 1 217 ? -5.414 -22.125 -22.094 1 97.75 217 GLU A O 1
ATOM 1699 N N . ALA A 1 218 ? -4.746 -21.203 -24.031 1 97.75 218 ALA A N 1
ATOM 1700 C CA . ALA A 1 218 ? -4.559 -19.875 -23.438 1 97.75 218 ALA A CA 1
ATOM 1701 C C . ALA A 1 218 ? -5.895 -19.266 -23.016 1 97.75 218 ALA A C 1
ATOM 1703 O O . ALA A 1 218 ? -5.938 -18.359 -22.188 1 97.75 218 ALA A O 1
ATOM 1704 N N . VAL A 1 219 ? -6.973 -19.75 -23.516 1 97.44 219 VAL A N 1
ATOM 1705 C CA . VAL A 1 219 ? -8.266 -19.156 -23.219 1 97.44 219 VAL A CA 1
ATOM 1706 C C . VAL A 1 219 ? -8.969 -19.953 -22.125 1 97.44 219 VAL A C 1
ATOM 1708 O O . VAL A 1 219 ? -10.062 -19.594 -21.688 1 97.44 219 VAL A O 1
ATOM 1711 N N . SER A 1 220 ? -8.328 -21.094 -21.672 1 98 220 SER A N 1
ATOM 1712 C CA . SER A 1 220 ? -8.844 -21.812 -20.516 1 98 220 SER A CA 1
ATOM 1713 C C . SER A 1 220 ? -8.984 -20.875 -19.312 1 98 220 SER A C 1
ATOM 1715 O O . SER A 1 220 ? -8.094 -20.062 -19.047 1 98 220 SER A O 1
ATOM 1717 N N . PRO A 1 221 ? -10.094 -20.938 -18.531 1 98.25 221 PRO A N 1
ATOM 1718 C CA . PRO A 1 221 ? -10.203 -20.141 -17.312 1 98.25 221 PRO A CA 1
ATOM 1719 C C . PRO A 1 221 ? -9.102 -20.453 -16.297 1 98.25 221 PRO A C 1
ATOM 1721 O O . PRO A 1 221 ? -8.844 -19.641 -15.398 1 98.25 221 PRO A O 1
ATOM 1724 N N . TYR A 1 222 ? -8.438 -21.594 -16.469 1 98.62 222 TYR A N 1
ATOM 1725 C CA . TYR A 1 222 ? -7.375 -21.953 -15.539 1 98.62 222 TYR A CA 1
ATOM 1726 C C . TYR A 1 222 ? -6.012 -21.547 -16.078 1 98.62 222 TYR A C 1
ATOM 1728 O O . TYR A 1 222 ? -4.984 -21.797 -15.438 1 98.62 222 TYR A O 1
ATOM 1736 N N . ALA A 1 223 ? -6.012 -20.953 -17.281 1 98.81 223 ALA A N 1
ATOM 1737 C CA . ALA A 1 223 ? -4.859 -20.234 -17.812 1 98.81 223 ALA A CA 1
ATOM 1738 C C . ALA A 1 223 ? -5.078 -18.719 -17.75 1 98.81 223 ALA A C 1
ATOM 1740 O O . ALA A 1 223 ? -4.141 -17.969 -17.484 1 98.81 223 ALA A O 1
ATOM 1741 N N . SER A 1 224 ? -6.285 -18.312 -18.062 1 98.88 224 SER A N 1
ATOM 1742 C CA . SER A 1 224 ? -6.734 -16.922 -18.062 1 98.88 224 SER A CA 1
ATOM 1743 C C . SER A 1 224 ? -7.914 -16.734 -17.125 1 98.88 224 SER A C 1
ATOM 1745 O O . SER A 1 224 ? -9.055 -16.562 -17.562 1 98.88 224 SER A O 1
ATOM 1747 N N . PRO A 1 225 ? -7.566 -16.562 -15.844 1 98.88 225 PRO A N 1
ATOM 1748 C CA . PRO A 1 225 ? -8.656 -16.453 -14.867 1 98.88 225 PRO A CA 1
ATOM 1749 C C . PRO A 1 225 ? -9.555 -15.242 -15.117 1 98.88 225 PRO A C 1
ATOM 1751 O O . PRO A 1 225 ? -10.703 -15.219 -14.656 1 98.88 225 PRO A O 1
ATOM 1754 N N . ALA A 1 226 ? -9.172 -14.289 -15.891 1 98.69 226 ALA A N 1
ATOM 1755 C CA . ALA A 1 226 ? -10.008 -13.141 -16.234 1 98.69 226 ALA A CA 1
ATOM 1756 C C . ALA A 1 226 ? -11.211 -13.57 -17.062 1 98.69 226 ALA A C 1
ATOM 1758 O O . ALA A 1 226 ? -12.203 -12.836 -17.156 1 98.69 226 ALA A O 1
ATOM 1759 N N . LEU A 1 227 ? -11.133 -14.75 -17.688 1 98.38 227 LEU A N 1
ATOM 1760 C CA . LEU A 1 227 ? -12.195 -15.242 -18.562 1 98.38 227 LEU A CA 1
ATOM 1761 C C . LEU A 1 227 ? -13.133 -16.172 -17.797 1 98.38 227 LEU A C 1
ATOM 1763 O O . LEU A 1 227 ? -14.102 -16.688 -18.359 1 98.38 227 LEU A O 1
ATOM 1767 N N . ALA A 1 228 ? -12.945 -16.391 -16.516 1 98.75 228 ALA A N 1
ATOM 1768 C CA . ALA A 1 228 ? -13.719 -17.312 -15.695 1 98.75 228 ALA A CA 1
ATOM 1769 C C . ALA A 1 228 ? -14.969 -16.641 -15.133 1 98.75 228 ALA A C 1
ATOM 1771 O O . ALA A 1 228 ? -15.141 -15.43 -15.281 1 98.75 228 ALA A O 1
ATOM 1772 N N . ASP A 1 229 ? -15.898 -17.5 -14.609 1 98.25 229 ASP A N 1
ATOM 1773 C CA . ASP A 1 229 ? -16.875 -16.984 -13.656 1 98.25 229 ASP A CA 1
ATOM 1774 C C . ASP A 1 229 ? -16.203 -16.516 -12.367 1 98.25 229 ASP A C 1
ATOM 1776 O O . ASP A 1 229 ? -15.438 -17.266 -11.758 1 98.25 229 ASP A O 1
ATOM 1780 N N . LEU A 1 230 ? -16.453 -15.289 -11.984 1 98.75 230 LEU A N 1
ATOM 1781 C CA . LEU A 1 230 ? -15.672 -14.703 -10.906 1 98.75 230 LEU A CA 1
ATOM 1782 C C . LEU A 1 230 ? -16.516 -14.531 -9.648 1 98.75 230 LEU A C 1
ATOM 1784 O O . LEU A 1 230 ? -16.156 -13.781 -8.742 1 98.75 230 LEU A O 1
ATOM 1788 N N . HIS A 1 231 ? -17.672 -15.164 -9.586 1 98.62 231 HIS A N 1
ATOM 1789 C CA . HIS A 1 231 ? -18.516 -15.055 -8.398 1 98.62 231 HIS A CA 1
ATOM 1790 C C . HIS A 1 231 ? -17.922 -15.867 -7.242 1 98.62 231 HIS A C 1
ATOM 1792 O O . HIS A 1 231 ? -17.266 -16.875 -7.469 1 98.62 231 HIS A O 1
ATOM 1798 N N . ASN A 1 232 ? -18.141 -15.422 -6.008 1 98.56 232 ASN A N 1
ATOM 1799 C CA . ASN A 1 232 ? -17.875 -16.156 -4.773 1 98.56 232 ASN A CA 1
ATOM 1800 C C . ASN A 1 232 ? -16.406 -16.516 -4.648 1 98.56 232 ASN A C 1
ATOM 1802 O O . ASN A 1 232 ? -16.062 -17.672 -4.379 1 98.56 232 ASN A O 1
ATOM 1806 N N . LEU A 1 233 ? -15.516 -15.602 -4.898 1 98.81 233 LEU A N 1
ATOM 1807 C CA . LEU A 1 233 ? -14.086 -15.758 -4.684 1 98.81 233 LEU A CA 1
ATOM 1808 C C . LEU A 1 233 ? -13.633 -15.016 -3.428 1 98.81 233 LEU A C 1
ATOM 1810 O O . LEU A 1 233 ? -14.32 -14.102 -2.963 1 98.81 233 LEU A O 1
ATOM 1814 N N . PRO A 1 234 ? -12.523 -15.438 -2.809 1 98.81 234 PRO A N 1
ATOM 1815 C CA . PRO A 1 234 ? -12.031 -14.734 -1.621 1 98.81 234 PRO A CA 1
ATOM 1816 C C . PRO A 1 234 ? -11.664 -13.273 -1.904 1 98.81 234 PRO A C 1
ATOM 1818 O O . PRO A 1 234 ? -11.367 -12.922 -3.049 1 98.81 234 PRO A O 1
ATOM 1821 N N . PRO A 1 235 ? -11.719 -12.398 -0.844 1 98.81 235 PRO A N 1
ATOM 1822 C CA . PRO A 1 235 ? -11.227 -11.031 -1.024 1 98.81 235 PRO A CA 1
ATOM 1823 C C . PRO A 1 235 ? -9.773 -10.992 -1.505 1 98.81 235 PRO A C 1
ATOM 1825 O O . PRO A 1 235 ? -9.031 -11.953 -1.326 1 98.81 235 PRO A O 1
ATOM 1828 N N . SER A 1 236 ? -9.461 -9.875 -2.154 1 98.88 236 SER A N 1
ATOM 1829 C CA . SER A 1 236 ? -8.141 -9.852 -2.781 1 98.88 236 SER A CA 1
ATOM 1830 C C . SER A 1 236 ? -7.508 -8.469 -2.686 1 98.88 236 SER A C 1
ATOM 1832 O O . SER A 1 236 ? -8.211 -7.461 -2.607 1 98.88 236 SER A O 1
ATOM 1834 N N . LEU A 1 237 ? -6.238 -8.445 -2.609 1 98.94 237 LEU A N 1
ATOM 1835 C CA . LEU A 1 237 ? -5.387 -7.301 -2.926 1 98.94 237 LEU A CA 1
ATOM 1836 C C . LEU A 1 237 ? -4.68 -7.504 -4.262 1 98.94 237 LEU A C 1
ATOM 1838 O O . LEU A 1 237 ? -3.967 -8.492 -4.449 1 98.94 237 LEU A O 1
ATOM 1842 N N . VAL A 1 238 ? -4.949 -6.617 -5.223 1 98.94 238 VAL A N 1
ATOM 1843 C CA . VAL A 1 238 ? -4.285 -6.645 -6.523 1 98.94 238 VAL A CA 1
ATOM 1844 C C . VAL A 1 238 ? -3.334 -5.457 -6.641 1 98.94 238 VAL A C 1
ATOM 1846 O O . VAL A 1 238 ? -3.752 -4.305 -6.516 1 98.94 238 VAL A O 1
ATOM 1849 N N . ILE A 1 239 ? -2.068 -5.746 -6.82 1 98.94 239 ILE A N 1
ATOM 1850 C CA . ILE A 1 239 ? -1.032 -4.734 -6.977 1 98.94 239 ILE A CA 1
ATOM 1851 C C . ILE A 1 239 ? -0.565 -4.695 -8.43 1 98.94 239 ILE A C 1
ATOM 1853 O O . ILE A 1 239 ? -0.206 -5.727 -9 1 98.94 239 ILE A O 1
ATOM 1857 N N . THR A 1 240 ? -0.61 -3.498 -9.078 1 98.88 240 THR A N 1
ATOM 1858 C CA . THR A 1 240 ? -0.123 -3.316 -10.445 1 98.88 240 THR A CA 1
ATOM 1859 C C . THR A 1 240 ? 0.982 -2.266 -10.484 1 98.88 240 THR A C 1
ATOM 1861 O O . THR A 1 240 ? 1.238 -1.584 -9.492 1 98.88 240 THR A O 1
ATOM 1864 N N . ALA A 1 241 ? 1.69 -2.24 -11.547 1 98.88 241 ALA A N 1
ATOM 1865 C CA . ALA A 1 241 ? 2.746 -1.266 -11.812 1 98.88 241 ALA A CA 1
ATOM 1866 C C . ALA A 1 241 ? 2.422 -0.428 -13.047 1 98.88 241 ALA A C 1
ATOM 1868 O O . ALA A 1 241 ? 1.901 -0.946 -14.039 1 98.88 241 ALA A O 1
ATOM 1869 N N . GLU A 1 242 ? 2.748 0.85 -13.016 1 98.69 242 GLU A N 1
ATOM 1870 C CA . GLU A 1 242 ? 2.33 1.802 -14.039 1 98.69 242 GLU A CA 1
ATOM 1871 C C . GLU A 1 242 ? 2.916 1.44 -15.406 1 98.69 242 GLU A C 1
ATOM 1873 O O . GLU A 1 242 ? 2.209 1.465 -16.422 1 98.69 242 GLU A O 1
ATOM 1878 N N . TYR A 1 243 ? 4.16 1.041 -15.492 1 98.56 243 TYR A N 1
ATOM 1879 C CA . TYR A 1 243 ? 4.855 0.771 -16.734 1 98.56 243 TYR A CA 1
ATOM 1880 C C . TYR A 1 243 ? 5.027 -0.727 -16.953 1 98.56 243 TYR A C 1
ATOM 1882 O O . TYR A 1 243 ? 6.121 -1.192 -17.297 1 98.56 243 TYR A O 1
ATOM 1890 N N . ASP A 1 244 ? 3.965 -1.444 -16.688 1 98.81 244 ASP A N 1
ATOM 1891 C CA . ASP A 1 244 ? 3.867 -2.891 -16.844 1 98.81 244 ASP A CA 1
ATOM 1892 C C . ASP A 1 244 ? 2.891 -3.252 -17.969 1 98.81 244 ASP A C 1
ATOM 1894 O O . ASP A 1 244 ? 1.732 -2.832 -17.938 1 98.81 244 ASP A O 1
ATOM 1898 N N . PRO A 1 245 ? 3.32 -4.078 -18.984 1 98.75 245 PRO A N 1
ATOM 1899 C CA . PRO A 1 245 ? 2.365 -4.527 -20 1 98.75 245 PRO A CA 1
ATOM 1900 C C . PRO A 1 245 ? 1.177 -5.277 -19.406 1 98.75 245 PRO A C 1
ATOM 1902 O O . PRO A 1 245 ? 0.108 -5.34 -20.016 1 98.75 245 PRO A O 1
ATOM 1905 N N . LEU A 1 246 ? 1.316 -5.82 -18.188 1 98.88 246 LEU A N 1
ATOM 1906 C CA . LEU A 1 246 ? 0.244 -6.586 -17.562 1 98.88 246 LEU A CA 1
ATOM 1907 C C . LEU A 1 246 ? -0.674 -5.672 -16.766 1 98.88 246 LEU A C 1
ATOM 1909 O O . LEU A 1 246 ? -1.652 -6.133 -16.172 1 98.88 246 LEU A O 1
ATOM 1913 N N . ARG A 1 247 ? -0.4 -4.336 -16.703 1 98.75 247 ARG A N 1
ATOM 1914 C CA . ARG A 1 247 ? -1.125 -3.41 -15.844 1 98.75 247 ARG A CA 1
ATOM 1915 C C . ARG A 1 247 ? -2.629 -3.51 -16.078 1 98.75 247 ARG A C 1
ATOM 1917 O O . ARG A 1 247 ? -3.389 -3.77 -15.141 1 98.75 247 ARG A O 1
ATOM 1924 N N . ASP A 1 248 ? -3.084 -3.375 -17.359 1 98.69 248 ASP A N 1
ATOM 1925 C CA . ASP A 1 248 ? -4.508 -3.236 -17.656 1 98.69 248 ASP A CA 1
ATOM 1926 C C . ASP A 1 248 ? -5.262 -4.527 -17.344 1 98.69 248 ASP A C 1
ATOM 1928 O O . ASP A 1 248 ? -6.383 -4.488 -16.828 1 98.69 248 ASP A O 1
ATOM 1932 N N . GLN A 1 249 ? -4.676 -5.68 -17.609 1 98.75 249 GLN A N 1
ATOM 1933 C CA . GLN A 1 249 ? -5.383 -6.93 -17.328 1 98.75 249 GLN A CA 1
ATOM 1934 C C . GLN A 1 249 ? -5.539 -7.156 -15.836 1 98.75 249 GLN A C 1
ATOM 1936 O O . GLN A 1 249 ? -6.582 -7.633 -15.383 1 98.75 249 GLN A O 1
ATOM 1941 N N . GLY A 1 250 ? -4.473 -6.824 -15.047 1 98.88 250 GLY A N 1
ATOM 1942 C CA . GLY A 1 250 ? -4.613 -6.918 -13.609 1 98.88 250 GLY A CA 1
ATOM 1943 C C . GLY A 1 250 ? -5.688 -6.004 -13.055 1 98.88 250 GLY A C 1
ATOM 1944 O O . GLY A 1 250 ? -6.469 -6.406 -12.188 1 98.88 250 GLY A O 1
ATOM 1945 N N . GLU A 1 251 ? -5.742 -4.77 -13.562 1 98.75 251 GLU A N 1
ATOM 1946 C CA . GLU A 1 251 ? -6.719 -3.793 -13.094 1 98.75 251 GLU A CA 1
ATOM 1947 C C . GLU A 1 251 ? -8.133 -4.176 -13.523 1 98.75 251 GLU A C 1
ATOM 1949 O O . GLU A 1 251 ? -9.078 -4.074 -12.734 1 98.75 251 GLU A O 1
ATOM 1954 N N . THR A 1 252 ? -8.297 -4.668 -14.758 1 98.44 252 THR A N 1
ATOM 1955 C CA . THR A 1 252 ? -9.594 -5.121 -15.25 1 98.44 252 THR A CA 1
ATOM 1956 C C . THR A 1 252 ? -10.078 -6.324 -14.445 1 98.44 252 THR A C 1
ATOM 1958 O O . THR A 1 252 ? -11.266 -6.434 -14.141 1 98.44 252 THR A O 1
ATOM 1961 N N . TYR A 1 253 ? -9.133 -7.215 -14.117 1 98.88 253 TYR A N 1
ATOM 1962 C CA . TYR A 1 253 ? -9.492 -8.391 -13.328 1 98.88 253 TYR A CA 1
ATOM 1963 C C . TYR A 1 253 ? -10.047 -7.988 -11.969 1 98.88 253 TYR A C 1
ATOM 1965 O O . TYR A 1 253 ? -11.094 -8.484 -11.547 1 98.88 253 TYR A O 1
ATOM 1973 N N . SER A 1 254 ? -9.375 -7.078 -11.258 1 98.81 254 SER A N 1
ATOM 1974 C CA . SER A 1 254 ? -9.844 -6.598 -9.961 1 98.81 254 SER A CA 1
ATOM 1975 C C . SER A 1 254 ? -11.234 -5.977 -10.07 1 98.81 254 SER A C 1
ATOM 1977 O O . SER A 1 254 ? -12.102 -6.223 -9.234 1 98.81 254 SER A O 1
ATOM 1979 N N . HIS A 1 255 ? -11.422 -5.172 -11.109 1 98.12 255 HIS A N 1
ATOM 1980 C CA . HIS A 1 255 ? -12.727 -4.562 -11.352 1 98.12 255 HIS A CA 1
ATOM 1981 C C . HIS A 1 255 ? -13.805 -5.625 -11.555 1 98.12 255 HIS A C 1
ATOM 1983 O O . HIS A 1 255 ? -14.891 -5.531 -10.984 1 98.12 255 HIS A O 1
ATOM 1989 N N . SER A 1 256 ? -13.453 -6.629 -12.359 1 98.62 256 SER A N 1
ATOM 1990 C CA . SER A 1 256 ? -14.406 -7.699 -12.648 1 98.62 256 SER A CA 1
ATOM 1991 C C . SER A 1 256 ? -14.742 -8.492 -11.383 1 98.62 256 SER A C 1
ATOM 1993 O O . SER A 1 256 ? -15.883 -8.945 -11.219 1 98.62 256 SER A O 1
ATOM 1995 N N . LEU A 1 257 ? -13.75 -8.695 -10.484 1 98.81 257 LEU A N 1
ATOM 1996 C CA . LEU A 1 257 ? -14 -9.344 -9.203 1 98.81 257 LEU A CA 1
ATOM 1997 C C . LEU A 1 257 ? -15.047 -8.57 -8.398 1 98.81 257 LEU A C 1
ATOM 1999 O O . LEU A 1 257 ? -15.969 -9.164 -7.84 1 98.81 257 LEU A O 1
ATOM 2003 N N . ASN A 1 258 ? -14.945 -7.277 -8.336 1 98.56 258 ASN A N 1
ATOM 2004 C CA . ASN A 1 258 ? -15.891 -6.438 -7.605 1 98.56 258 ASN A CA 1
ATOM 2005 C C . ASN A 1 258 ? -17.281 -6.473 -8.242 1 98.56 258 ASN A C 1
ATOM 2007 O O . ASN A 1 258 ? -18.297 -6.527 -7.543 1 98.56 258 ASN A O 1
ATOM 2011 N N . GLU A 1 259 ? -17.312 -6.43 -9.586 1 97.56 259 GLU A N 1
ATOM 2012 C CA . GLU A 1 259 ? -18.578 -6.48 -10.297 1 97.56 259 GLU A CA 1
ATOM 2013 C C . GLU A 1 259 ? -19.312 -7.781 -10.016 1 97.56 259 GLU A C 1
ATOM 2015 O O . GLU A 1 259 ? -20.547 -7.809 -9.977 1 97.56 259 GLU A O 1
ATOM 2020 N N . ALA A 1 260 ? -18.531 -8.82 -9.797 1 98.5 260 ALA A N 1
ATOM 2021 C CA . ALA A 1 260 ? -19.109 -10.133 -9.539 1 98.5 260 ALA A CA 1
ATOM 2022 C C . ALA A 1 260 ? -19.531 -10.273 -8.078 1 98.5 260 ALA A C 1
ATOM 2024 O O . ALA A 1 260 ? -20 -11.336 -7.656 1 98.5 260 ALA A O 1
ATOM 2025 N N . GLY A 1 261 ? -19.359 -9.242 -7.266 1 98.06 261 GLY A N 1
ATOM 2026 C CA . GLY A 1 261 ? -19.875 -9.227 -5.906 1 98.06 261 GLY A CA 1
ATOM 2027 C C . GLY A 1 261 ? -18.828 -9.547 -4.867 1 98.06 261 GLY A C 1
ATOM 2028 O O . GLY A 1 261 ? -19.141 -9.68 -3.68 1 98.06 261 GLY A O 1
ATOM 2029 N N . ASN A 1 262 ? -17.547 -9.695 -5.258 1 98.62 262 ASN A N 1
ATOM 2030 C CA . ASN A 1 262 ? -16.469 -9.914 -4.305 1 98.62 262 ASN A CA 1
ATOM 2031 C C . ASN A 1 262 ? -15.898 -8.594 -3.783 1 98.62 262 ASN A C 1
ATOM 2033 O O . ASN A 1 262 ? -16.422 -7.523 -4.094 1 98.62 262 ASN A O 1
ATOM 2037 N N . VAL A 1 263 ? -14.906 -8.617 -2.918 1 98.44 263 VAL A N 1
ATOM 2038 C CA . VAL A 1 263 ? -14.188 -7.441 -2.428 1 98.44 263 VAL A CA 1
ATOM 2039 C C . VAL A 1 263 ? -12.734 -7.492 -2.885 1 98.44 263 VAL A C 1
ATOM 2041 O O . VAL A 1 263 ? -11.961 -8.344 -2.43 1 98.44 263 VAL A O 1
ATOM 2044 N N . SER A 1 264 ? -12.422 -6.617 -3.809 1 98.81 264 SER A N 1
ATOM 2045 C CA . SER A 1 264 ? -11.055 -6.547 -4.328 1 98.81 264 SER A CA 1
ATOM 2046 C C . SER A 1 264 ? -10.484 -5.137 -4.188 1 98.81 264 SER A C 1
ATOM 2048 O O . SER A 1 264 ? -11.102 -4.164 -4.629 1 98.81 264 SER A O 1
ATOM 2050 N N . THR A 1 265 ? -9.375 -5.027 -3.504 1 98.88 265 THR A N 1
ATOM 2051 C CA . THR A 1 265 ? -8.633 -3.771 -3.41 1 98.88 265 THR A CA 1
ATOM 2052 C C . THR A 1 265 ? -7.543 -3.709 -4.473 1 98.88 265 THR A C 1
ATOM 2054 O O . THR A 1 265 ? -6.73 -4.629 -4.594 1 98.88 265 THR A O 1
ATOM 2057 N N . LEU A 1 266 ? -7.57 -2.637 -5.285 1 98.88 266 LEU A N 1
ATOM 2058 C CA . LEU A 1 266 ? -6.625 -2.449 -6.383 1 98.88 266 LEU A CA 1
ATOM 2059 C C . LEU A 1 266 ? -5.699 -1.27 -6.109 1 98.88 266 LEU A C 1
ATOM 2061 O O . LEU A 1 266 ? -6.164 -0.157 -5.852 1 98.88 266 LEU A O 1
ATOM 2065 N N . VAL A 1 267 ? -4.391 -1.545 -6.168 1 98.88 267 VAL A N 1
ATOM 2066 C CA . VAL A 1 267 ? -3.379 -0.527 -5.906 1 98.88 267 VAL A CA 1
ATOM 2067 C C . VAL A 1 267 ? -2.367 -0.497 -7.051 1 98.88 267 VAL A C 1
ATOM 2069 O O . VAL A 1 267 ? -1.82 -1.535 -7.43 1 98.88 267 VAL A O 1
ATOM 2072 N N . ARG A 1 268 ? -2.121 0.742 -7.59 1 98.81 268 ARG A N 1
ATOM 2073 C CA . ARG A 1 268 ? -1.078 0.895 -8.602 1 98.81 268 ARG A CA 1
ATOM 2074 C C . ARG A 1 268 ? 0.149 1.589 -8.016 1 98.81 268 ARG A C 1
ATOM 2076 O O . ARG A 1 268 ? 0.041 2.678 -7.449 1 98.81 268 ARG A O 1
ATOM 2083 N N . TYR A 1 269 ? 1.274 0.969 -8.078 1 98.88 269 TYR A N 1
ATOM 2084 C CA . TYR A 1 269 ? 2.545 1.628 -7.797 1 98.88 269 TYR A CA 1
ATOM 2085 C C . TYR A 1 269 ? 3.023 2.428 -9 1 98.88 269 TYR A C 1
ATOM 2087 O O . TYR A 1 269 ? 3.379 1.854 -10.031 1 98.88 269 TYR A O 1
ATOM 2095 N N . GLN A 1 270 ? 3.064 3.773 -8.867 1 98.56 270 GLN A N 1
ATOM 2096 C CA . GLN A 1 270 ? 3.373 4.684 -9.969 1 98.56 270 GLN A CA 1
ATOM 2097 C C . GLN A 1 270 ? 4.875 4.734 -10.234 1 98.56 270 GLN A C 1
ATOM 2099 O O . GLN A 1 270 ? 5.68 4.645 -9.305 1 98.56 270 GLN A O 1
ATOM 2104 N N . GLY A 1 271 ? 5.238 4.805 -11.5 1 98.38 271 GLY A N 1
ATOM 2105 C CA . GLY A 1 271 ? 6.637 4.898 -11.891 1 98.38 271 GLY A CA 1
ATOM 2106 C C . GLY A 1 271 ? 7.352 3.561 -11.875 1 98.38 271 GLY A C 1
ATOM 2107 O O . GLY A 1 271 ? 8.547 3.486 -12.18 1 98.38 271 GLY A O 1
ATOM 2108 N N . MET A 1 272 ? 6.648 2.486 -11.602 1 98.75 272 MET A N 1
ATOM 2109 C CA . MET A 1 272 ? 7.266 1.177 -11.422 1 98.75 272 MET A CA 1
ATOM 2110 C C . MET A 1 272 ? 7.043 0.298 -12.648 1 98.75 272 MET A C 1
ATOM 2112 O O . MET A 1 272 ? 6.16 0.572 -13.461 1 98.75 272 MET A O 1
ATOM 2116 N N . ILE A 1 273 ? 7.895 -0.715 -12.805 1 98.5 273 ILE A N 1
ATOM 2117 C CA . ILE A 1 273 ? 7.844 -1.654 -13.922 1 98.5 273 ILE A CA 1
ATOM 2118 C C . ILE A 1 273 ? 7.465 -3.043 -13.406 1 98.5 273 ILE A C 1
ATOM 2120 O O . ILE A 1 273 ? 7.434 -3.277 -12.195 1 98.5 273 ILE A O 1
ATOM 2124 N N . HIS A 1 274 ? 7.145 -3.951 -14.391 1 98.19 274 HIS A N 1
ATOM 2125 C CA . HIS A 1 274 ? 6.938 -5.355 -14.055 1 98.19 274 HIS A CA 1
ATOM 2126 C C . HIS A 1 274 ? 8.117 -5.918 -13.273 1 98.19 274 HIS A C 1
ATOM 2128 O O . HIS A 1 274 ? 9.273 -5.648 -13.602 1 98.19 274 HIS A O 1
ATOM 2134 N N . GLY A 1 275 ? 7.801 -6.664 -12.188 1 97.5 275 GLY A N 1
ATOM 2135 C CA . GLY A 1 275 ? 8.844 -7.348 -11.438 1 97.5 275 GLY A CA 1
ATOM 2136 C C . GLY A 1 275 ? 9.469 -6.48 -10.367 1 97.5 275 GLY A C 1
ATOM 2137 O O . GLY A 1 275 ? 10.367 -6.926 -9.648 1 97.5 275 GLY A O 1
ATOM 2138 N N . PHE A 1 276 ? 8.961 -5.238 -10.133 1 97.75 276 PHE A N 1
ATOM 2139 C CA . PHE A 1 276 ? 9.633 -4.297 -9.242 1 97.75 276 PHE A CA 1
ATOM 2140 C C . PHE A 1 276 ? 9.734 -4.867 -7.832 1 97.75 276 PHE A C 1
ATOM 2142 O O . PHE A 1 276 ? 10.664 -4.543 -7.09 1 97.75 276 PHE A O 1
ATOM 2149 N N . LEU A 1 277 ? 8.812 -5.715 -7.438 1 97.38 277 LEU A N 1
ATOM 2150 C CA . LEU A 1 277 ? 8.859 -6.328 -6.113 1 97.38 277 LEU A CA 1
ATOM 2151 C C . LEU A 1 277 ? 10.094 -7.219 -5.977 1 97.38 277 LEU A C 1
ATOM 2153 O O . LEU A 1 277 ? 10.719 -7.258 -4.918 1 97.38 277 LEU A O 1
ATOM 2157 N N . SER A 1 278 ? 10.414 -7.957 -6.996 1 95.12 278 SER A N 1
ATOM 2158 C CA . SER A 1 278 ? 11.562 -8.859 -6.977 1 95.12 278 SER A CA 1
ATOM 2159 C C . SER A 1 278 ? 12.875 -8.086 -7.008 1 95.12 278 SER A C 1
ATOM 2161 O O . SER A 1 278 ? 13.93 -8.633 -6.691 1 95.12 278 SER A O 1
ATOM 2163 N N . PHE A 1 279 ? 12.859 -6.828 -7.355 1 95.25 279 PHE A N 1
ATOM 2164 C CA . PHE A 1 279 ? 14.031 -5.961 -7.387 1 95.25 279 PHE A CA 1
ATOM 2165 C C . PHE A 1 279 ? 14.133 -5.145 -6.102 1 95.25 279 PHE A C 1
ATOM 2167 O O . PHE A 1 279 ? 14.711 -4.055 -6.098 1 95.25 279 PHE A O 1
ATOM 2174 N N . TYR A 1 280 ? 13.602 -5.664 -4.965 1 95.81 280 TYR A N 1
ATOM 2175 C CA . TYR A 1 280 ? 13.414 -4.891 -3.742 1 95.81 280 TYR A CA 1
ATOM 2176 C C . TYR A 1 280 ? 14.75 -4.48 -3.146 1 95.81 280 TYR A C 1
ATOM 2178 O O . TYR A 1 280 ? 14.82 -3.557 -2.334 1 95.81 280 TYR A O 1
ATOM 2186 N N . GLU A 1 281 ? 15.867 -5.113 -3.482 1 94 281 GLU A N 1
ATOM 2187 C CA . GLU A 1 281 ? 17.188 -4.719 -2.986 1 94 281 GLU A CA 1
ATOM 2188 C C . GLU A 1 281 ? 17.688 -3.471 -3.699 1 94 281 GLU A C 1
ATOM 2190 O O . GLU A 1 281 ? 18.578 -2.775 -3.191 1 94 281 GLU A O 1
ATOM 2195 N N . TRP A 1 282 ? 17.062 -3.135 -4.879 1 94.06 282 TRP A N 1
ATOM 2196 C CA . TRP A 1 282 ? 17.531 -2.025 -5.699 1 94.06 282 TRP A CA 1
ATOM 2197 C C . TRP A 1 282 ? 16.469 -0.949 -5.828 1 94.06 282 TRP A C 1
ATOM 2199 O O . TRP A 1 282 ? 16.766 0.206 -6.141 1 94.06 282 TRP A O 1
ATOM 2209 N N . ILE A 1 283 ? 15.258 -1.358 -5.656 1 97.06 283 ILE A N 1
ATOM 2210 C CA . ILE A 1 283 ? 14.117 -0.465 -5.824 1 97.06 283 ILE A CA 1
ATOM 2211 C C . ILE A 1 283 ? 13.398 -0.284 -4.488 1 97.06 283 ILE A C 1
ATOM 2213 O O . ILE A 1 283 ? 12.742 -1.205 -4.004 1 97.06 283 ILE A O 1
ATOM 2217 N N . THR A 1 284 ? 13.391 0.921 -3.926 1 98.44 284 THR A N 1
ATOM 2218 C CA . THR A 1 284 ? 12.797 1.228 -2.629 1 98.44 284 THR A CA 1
ATOM 2219 C C . THR A 1 284 ? 11.312 0.879 -2.619 1 98.44 284 THR A C 1
ATOM 2221 O O . THR A 1 284 ? 10.812 0.3 -1.653 1 98.44 284 THR A O 1
ATOM 2224 N N . ALA A 1 285 ? 10.641 1.208 -3.736 1 98.56 285 ALA A N 1
ATOM 2225 C CA . ALA A 1 285 ? 9.211 0.921 -3.83 1 98.56 285 ALA A CA 1
ATOM 2226 C C . ALA A 1 285 ? 8.945 -0.578 -3.729 1 98.56 285 ALA A C 1
ATOM 2228 O O . ALA A 1 285 ? 7.922 -0.997 -3.178 1 98.56 285 ALA A O 1
ATOM 2229 N N . GLY A 1 286 ? 9.852 -1.401 -4.309 1 98.5 286 GLY A N 1
ATOM 2230 C CA . GLY A 1 286 ? 9.727 -2.844 -4.172 1 98.5 286 GLY A CA 1
ATOM 2231 C C . GLY A 1 286 ? 9.766 -3.312 -2.73 1 98.5 286 GLY A C 1
ATOM 2232 O O . GLY A 1 286 ? 8.93 -4.117 -2.311 1 98.5 286 GLY A O 1
ATOM 2233 N N . LYS A 1 287 ? 10.727 -2.805 -1.978 1 97.88 287 LYS A N 1
ATOM 2234 C CA . LYS A 1 287 ? 10.836 -3.139 -0.561 1 97.88 287 LYS A CA 1
ATOM 2235 C C . LYS A 1 287 ? 9.594 -2.695 0.207 1 97.88 287 LYS A C 1
ATOM 2237 O O . LYS A 1 287 ? 9.055 -3.451 1.02 1 97.88 287 LYS A O 1
ATOM 2242 N N . LEU A 1 288 ? 9.117 -1.496 -0.035 1 98.75 288 LEU A N 1
ATOM 2243 C CA . LEU A 1 288 ? 7.941 -0.977 0.651 1 98.75 288 LEU A CA 1
ATOM 2244 C C . LEU A 1 288 ? 6.699 -1.791 0.294 1 98.75 288 LEU A C 1
ATOM 2246 O O . LEU A 1 288 ? 5.809 -1.969 1.127 1 98.75 288 LEU A O 1
ATOM 2250 N N . ALA A 1 289 ? 6.637 -2.285 -0.958 1 98.88 289 ALA A N 1
ATOM 2251 C CA . ALA A 1 289 ? 5.512 -3.119 -1.366 1 98.88 289 ALA A CA 1
ATOM 2252 C C . ALA A 1 289 ? 5.469 -4.418 -0.564 1 98.88 289 ALA A C 1
ATOM 2254 O O . ALA A 1 289 ? 4.391 -4.918 -0.239 1 98.88 289 ALA A O 1
ATOM 2255 N N . ILE A 1 290 ? 6.664 -4.977 -0.28 1 98.69 290 ILE A N 1
ATOM 2256 C CA . ILE A 1 290 ? 6.727 -6.184 0.538 1 98.69 290 ILE A CA 1
ATOM 2257 C C . ILE A 1 290 ? 6.176 -5.891 1.932 1 98.69 290 ILE A C 1
ATOM 2259 O O . ILE A 1 290 ? 5.398 -6.68 2.477 1 98.69 290 ILE A O 1
ATOM 2263 N N . HIS A 1 291 ? 6.488 -4.773 2.514 1 98.69 291 HIS A N 1
ATOM 2264 C CA . HIS A 1 291 ? 5.988 -4.383 3.828 1 98.69 291 HIS A CA 1
ATOM 2265 C C . HIS A 1 291 ? 4.5 -4.051 3.775 1 98.69 291 HIS A C 1
ATOM 2267 O O . HIS A 1 291 ? 3.773 -4.293 4.742 1 98.69 291 HIS A O 1
ATOM 2273 N N . HIS A 1 292 ? 4.059 -3.484 2.605 1 98.81 292 HIS A N 1
ATOM 2274 C CA . HIS A 1 292 ? 2.639 -3.305 2.334 1 98.81 292 HIS A CA 1
ATOM 2275 C C . HIS A 1 292 ? 1.893 -4.633 2.4 1 98.81 292 HIS A C 1
ATOM 2277 O O . HIS A 1 292 ? 0.937 -4.773 3.166 1 98.81 292 HIS A O 1
ATOM 2283 N N . ILE A 1 293 ? 2.371 -5.59 1.704 1 98.94 293 ILE A N 1
ATOM 2284 C CA . ILE A 1 293 ? 1.757 -6.914 1.638 1 98.94 293 ILE A CA 1
ATOM 2285 C C . ILE A 1 293 ? 1.763 -7.555 3.023 1 98.94 293 ILE A C 1
ATOM 2287 O O . ILE A 1 293 ? 0.75 -8.102 3.463 1 98.94 293 ILE A O 1
ATOM 2291 N N . ALA A 1 294 ? 2.877 -7.434 3.75 1 98.75 294 ALA A N 1
ATOM 2292 C CA . ALA A 1 294 ? 2.996 -8.008 5.086 1 98.75 294 ALA A CA 1
ATOM 2293 C C . ALA A 1 294 ? 1.963 -7.41 6.035 1 98.75 294 ALA A C 1
ATOM 2295 O O . ALA A 1 294 ? 1.315 -8.133 6.797 1 98.75 294 ALA A O 1
ATOM 2296 N N . GLY A 1 295 ? 1.824 -6.078 6.012 1 98.5 295 GLY A N 1
ATOM 2297 C CA . GLY A 1 295 ? 0.839 -5.422 6.855 1 98.5 295 GLY A CA 1
ATOM 2298 C C . GLY A 1 295 ? -0.583 -5.867 6.57 1 98.5 295 GLY A C 1
ATOM 2299 O O . GLY A 1 295 ? -1.364 -6.098 7.496 1 98.5 295 GLY A O 1
ATOM 2300 N N . VAL A 1 296 ? -0.938 -6.02 5.285 1 98.69 296 VAL A N 1
ATOM 2301 C CA . VAL A 1 296 ? -2.277 -6.434 4.883 1 98.69 296 VAL A CA 1
ATOM 2302 C C . VAL A 1 296 ? -2.533 -7.867 5.344 1 98.69 296 VAL A C 1
ATOM 2304 O O . VAL A 1 296 ? -3.592 -8.164 5.898 1 98.69 296 VAL A O 1
ATOM 2307 N N . LEU A 1 297 ? -1.522 -8.727 5.129 1 98.75 297 LEU A N 1
ATOM 2308 C CA . LEU A 1 297 ? -1.688 -10.133 5.492 1 98.75 297 LEU A CA 1
ATOM 2309 C C . LEU A 1 297 ? -1.89 -10.281 6.996 1 98.75 297 LEU A C 1
ATOM 2311 O O . LEU A 1 297 ? -2.695 -11.102 7.441 1 98.75 297 LEU A O 1
ATOM 2315 N N . ARG A 1 298 ? -1.191 -9.5 7.754 1 96.75 298 ARG A N 1
ATOM 2316 C CA . ARG A 1 298 ? -1.351 -9.516 9.203 1 96.75 298 ARG A CA 1
ATOM 2317 C C . ARG A 1 298 ? -2.777 -9.156 9.602 1 96.75 298 ARG A C 1
ATOM 2319 O O . ARG A 1 298 ? -3.299 -9.672 10.594 1 96.75 298 ARG A O 1
ATOM 2326 N N . SER A 1 299 ? -3.396 -8.305 8.828 1 96.5 299 SER A N 1
ATOM 2327 C CA . SER A 1 299 ? -4.719 -7.785 9.172 1 96.5 299 SER A CA 1
ATOM 2328 C C . SER A 1 299 ? -5.816 -8.758 8.75 1 96.5 299 SER A C 1
ATOM 2330 O O . SER A 1 299 ? -6.836 -8.875 9.438 1 96.5 299 SER A O 1
ATOM 2332 N N . VAL A 1 300 ? -5.637 -9.469 7.695 1 97.69 300 VAL A N 1
ATOM 2333 C CA . VAL A 1 300 ? -6.762 -10.188 7.105 1 97.69 300 VAL A CA 1
ATOM 2334 C C . VAL A 1 300 ? -6.73 -11.648 7.555 1 97.69 300 VAL A C 1
ATOM 2336 O O . VAL A 1 300 ? -7.715 -12.375 7.395 1 97.69 300 VAL A O 1
ATOM 2339 N N . LEU A 1 301 ? -5.602 -12.109 8.047 1 97.31 301 LEU A N 1
ATOM 2340 C CA . LEU A 1 301 ? -5.5 -13.492 8.508 1 97.31 301 LEU A CA 1
ATOM 2341 C C . LEU A 1 301 ? -5.477 -13.555 10.031 1 97.31 301 LEU A C 1
ATOM 2343 O O . LEU A 1 301 ? -5.703 -14.617 10.617 1 97.31 301 LEU A O 1
ATOM 2347 N N . MET B 1 1 ? -10.852 3.182 -14.234 1 84.25 1 MET B N 1
ATOM 2348 C CA . MET B 1 1 ? -11.695 2.148 -13.633 1 84.25 1 MET B CA 1
ATOM 2349 C C . MET B 1 1 ? -12.969 2.754 -13.055 1 84.25 1 MET B C 1
ATOM 2351 O O . MET B 1 1 ? -13.016 3.953 -12.766 1 84.25 1 MET B O 1
ATOM 2355 N N . PRO B 1 2 ? -13.984 1.896 -12.906 1 90.31 2 PRO B N 1
ATOM 2356 C CA . PRO B 1 2 ? -15.188 2.445 -12.273 1 90.31 2 PRO B CA 1
ATOM 2357 C C . PRO B 1 2 ? -15.016 2.682 -10.773 1 90.31 2 PRO B C 1
ATOM 2359 O O . PRO B 1 2 ? -14.055 2.18 -10.172 1 90.31 2 PRO B O 1
ATOM 2362 N N . LEU B 1 3 ? -15.867 3.475 -10.227 1 95.69 3 LEU B N 1
ATOM 2363 C CA . LEU B 1 3 ? -15.93 3.686 -8.789 1 95.69 3 LEU B CA 1
ATOM 2364 C C . LEU B 1 3 ? -16.172 2.367 -8.055 1 95.69 3 LEU B C 1
ATOM 2366 O O . LEU B 1 3 ? -17 1.557 -8.477 1 95.69 3 LEU B O 1
ATOM 2370 N N . HIS B 1 4 ? -15.453 2.139 -7.031 1 96.94 4 HIS B N 1
ATOM 2371 C CA . HIS B 1 4 ? -15.602 0.917 -6.25 1 96.94 4 HIS B CA 1
ATOM 2372 C C . HIS B 1 4 ? -17 0.8 -5.668 1 96.94 4 HIS B C 1
ATOM 2374 O O . HIS B 1 4 ? -17.578 1.791 -5.203 1 96.94 4 HIS B O 1
ATOM 2380 N N . PRO B 1 5 ? -17.578 -0.383 -5.578 1 97.19 5 PRO B N 1
ATOM 2381 C CA . PRO B 1 5 ? -18.938 -0.556 -5.102 1 97.19 5 PRO B CA 1
ATOM 2382 C C . PRO B 1 5 ? -19.141 -0.063 -3.668 1 97.19 5 PRO B C 1
ATOM 2384 O O . PRO B 1 5 ? -20.172 0.539 -3.352 1 97.19 5 PRO B O 1
ATOM 2387 N N . GLU B 1 6 ? -18.172 -0.277 -2.795 1 97.56 6 GLU B N 1
ATOM 2388 C CA . GLU B 1 6 ? -18.266 0.198 -1.418 1 97.56 6 GLU B CA 1
ATOM 2389 C C . GLU B 1 6 ? -18.328 1.722 -1.362 1 97.56 6 GLU B C 1
ATOM 2391 O O . GLU B 1 6 ? -19 2.293 -0.504 1 97.56 6 GLU B O 1
ATOM 2396 N N . VAL B 1 7 ? -17.578 2.377 -2.268 1 97.81 7 VAL B N 1
ATOM 2397 C CA . VAL B 1 7 ? -17.578 3.834 -2.338 1 97.81 7 VAL B CA 1
ATOM 2398 C C . VAL B 1 7 ? -18.922 4.34 -2.84 1 97.81 7 VAL B C 1
ATOM 2400 O O . VAL B 1 7 ? -19.469 5.309 -2.309 1 97.81 7 VAL B O 1
ATOM 2403 N N . LYS B 1 8 ? -19.438 3.662 -3.869 1 97 8 LYS B N 1
ATOM 2404 C CA . LYS B 1 8 ? -20.75 4.023 -4.387 1 97 8 LYS B CA 1
ATOM 2405 C C . LYS B 1 8 ? -21.812 3.959 -3.287 1 97 8 LYS B C 1
ATOM 2407 O O . LYS B 1 8 ? -22.641 4.859 -3.168 1 97 8 LYS B O 1
ATOM 2412 N N . LYS B 1 9 ? -21.75 2.896 -2.539 1 96.62 9 LYS B N 1
ATOM 2413 C CA . LYS B 1 9 ? -22.703 2.723 -1.443 1 96.62 9 LYS B CA 1
ATOM 2414 C C . LYS B 1 9 ? -22.547 3.834 -0.408 1 96.62 9 LYS B C 1
ATOM 2416 O O . LYS B 1 9 ? -23.547 4.402 0.046 1 96.62 9 LYS B O 1
ATOM 2421 N N . LEU B 1 10 ? -21.328 4.141 -0.031 1 95.69 10 LEU B N 1
ATOM 2422 C CA . LEU B 1 10 ? -21.062 5.191 0.947 1 95.69 10 LEU B CA 1
ATOM 2423 C C . LEU B 1 10 ? -21.609 6.531 0.459 1 95.69 10 LEU B C 1
ATOM 2425 O O . LEU B 1 10 ? -22.281 7.246 1.206 1 95.69 10 LEU B O 1
ATOM 2429 N N . LEU B 1 11 ? -21.312 6.918 -0.791 1 95 11 LEU B N 1
ATOM 2430 C CA . LEU B 1 11 ? -21.703 8.203 -1.362 1 95 11 LEU B CA 1
ATOM 2431 C C . LEU B 1 11 ? -23.219 8.344 -1.382 1 95 11 LEU B C 1
ATOM 2433 O O . LEU B 1 11 ? -23.75 9.445 -1.197 1 95 11 LEU B O 1
ATOM 2437 N N . SER B 1 12 ? -23.891 7.246 -1.573 1 94 12 SER B N 1
ATOM 2438 C CA . SER B 1 12 ? -25.359 7.277 -1.628 1 94 12 SER B CA 1
ATOM 2439 C C . SER B 1 12 ? -25.953 7.531 -0.249 1 94 12 SER B C 1
ATOM 2441 O O . SER B 1 12 ? -27.109 7.957 -0.135 1 94 12 SER B O 1
ATOM 2443 N N . GLN B 1 13 ? -25.156 7.301 0.793 1 91.38 13 GLN B N 1
ATOM 2444 C CA . GLN B 1 13 ? -25.656 7.402 2.158 1 91.38 13 GLN B CA 1
ATOM 2445 C C . GLN B 1 13 ? -25.234 8.727 2.801 1 91.38 13 GLN B C 1
ATOM 2447 O O . GLN B 1 13 ? -25.781 9.117 3.836 1 91.38 13 GLN B O 1
ATOM 2452 N N . LEU B 1 14 ? -24.328 9.383 2.213 1 86.38 14 LEU B N 1
ATOM 2453 C CA . LEU B 1 14 ? -23.828 10.625 2.793 1 86.38 14 LEU B CA 1
ATOM 2454 C C . LEU B 1 14 ? -24.781 11.773 2.529 1 86.38 14 LEU B C 1
ATOM 2456 O O . LEU B 1 14 ? -25.234 11.961 1.399 1 86.38 14 LEU B O 1
ATOM 2460 N N . PRO B 1 15 ? -25.125 12.469 3.531 1 79.12 15 PRO B N 1
ATOM 2461 C CA . PRO B 1 15 ? -26 13.625 3.326 1 79.12 15 PRO B CA 1
ATOM 2462 C C . PRO B 1 15 ? -25.312 14.75 2.551 1 79.12 15 PRO B C 1
ATOM 2464 O O . PRO B 1 15 ? -24.094 14.844 2.553 1 79.12 15 PRO B O 1
ATOM 2467 N N . PRO B 1 16 ? -26.125 15.594 1.885 1 75.5 16 PRO B N 1
ATOM 2468 C CA . PRO B 1 16 ? -25.531 16.75 1.218 1 75.5 16 PRO B CA 1
ATOM 2469 C C . PRO B 1 16 ? -24.828 17.703 2.193 1 75.5 16 PRO B C 1
ATOM 2471 O O . PRO B 1 16 ? -25.266 17.844 3.336 1 75.5 16 PRO B O 1
ATOM 2474 N N . GLN B 1 17 ? -23.703 18.203 1.77 1 73.31 17 GLN B N 1
ATOM 2475 C CA . GLN B 1 17 ? -22.953 19.156 2.59 1 73.31 17 GLN B CA 1
ATOM 2476 C C . GLN B 1 17 ? -23.625 20.531 2.584 1 73.31 17 GLN B C 1
ATOM 2478 O O . GLN B 1 17 ? -23.984 21.047 1.524 1 73.31 17 GLN B O 1
ATOM 2483 N N . ASP B 1 18 ? -24.047 20.984 3.684 1 79.44 18 ASP B N 1
ATOM 2484 C CA . ASP B 1 18 ? -24.672 22.297 3.846 1 79.44 18 ASP B CA 1
ATOM 2485 C C . ASP B 1 18 ? -23.719 23.266 4.562 1 79.44 18 ASP B C 1
ATOM 2487 O O . ASP B 1 18 ? -23.656 23.266 5.793 1 79.44 18 ASP B O 1
ATOM 2491 N N . PHE B 1 19 ? -23.078 24.094 3.82 1 80.31 19 PHE B N 1
ATOM 2492 C CA . PHE B 1 19 ? -22.062 24.984 4.387 1 80.31 19 PHE B CA 1
ATOM 2493 C C . PHE B 1 19 ? -22.703 26.297 4.855 1 80.31 19 PHE B C 1
ATOM 2495 O O . PHE B 1 19 ? -21.984 27.25 5.18 1 80.31 19 PHE B O 1
ATOM 2502 N N . SER B 1 20 ? -23.969 26.266 4.77 1 80.62 20 SER B N 1
ATOM 2503 C CA . SER B 1 20 ? -24.656 27.453 5.266 1 80.62 20 SER B CA 1
ATOM 2504 C C . SER B 1 20 ? -24.766 27.438 6.789 1 80.62 20 SER B C 1
ATOM 2506 O O . SER B 1 20 ? -25.031 28.469 7.41 1 80.62 20 SER B O 1
ATOM 2508 N N . ARG B 1 21 ? -24.484 26.328 7.398 1 82.44 21 ARG B N 1
ATOM 2509 C CA . ARG B 1 21 ? -24.531 26.203 8.852 1 82.44 21 ARG B CA 1
ATOM 2510 C C . ARG B 1 21 ? -23.312 26.859 9.5 1 82.44 21 ARG B C 1
ATOM 2512 O O . ARG B 1 21 ? -22.312 27.094 8.836 1 82.44 21 ARG B O 1
ATOM 2519 N N . ASN B 1 22 ? -23.531 27.125 10.75 1 90.62 22 ASN B N 1
ATOM 2520 C CA . ASN B 1 22 ? -22.391 27.656 11.492 1 90.62 22 ASN B CA 1
ATOM 2521 C C . ASN B 1 22 ? -21.266 26.641 11.594 1 90.62 22 ASN B C 1
ATOM 2523 O O . ASN B 1 22 ? -21.516 25.438 11.695 1 90.62 22 ASN B O 1
ATOM 2527 N N . VAL B 1 23 ? -20.016 27.109 11.578 1 92.94 23 VAL B N 1
ATOM 2528 C CA . VAL B 1 23 ? -18.812 26.281 11.492 1 92.94 23 VAL B CA 1
ATOM 2529 C C . VAL B 1 23 ? -18.75 25.359 12.703 1 92.94 23 VAL B C 1
ATOM 2531 O O . VAL B 1 23 ? -18.312 24.203 12.594 1 92.94 23 VAL B O 1
ATOM 2534 N N . GLN B 1 24 ? -19.219 25.812 13.859 1 92.25 24 GLN B N 1
ATOM 2535 C CA . GLN B 1 24 ? -19.188 25 15.07 1 92.25 24 GLN B CA 1
ATOM 2536 C C . GLN B 1 24 ? -20.109 23.797 14.945 1 92.25 24 GLN B C 1
ATOM 2538 O O . GLN B 1 24 ? -19.781 22.703 15.406 1 92.25 24 GLN B O 1
ATOM 2543 N N . GLU B 1 25 ? -21.25 24 14.352 1 91.06 25 GLU B N 1
ATOM 2544 C CA . GLU B 1 25 ? -22.188 22.906 14.117 1 91.06 25 GLU B CA 1
ATOM 2545 C C . GLU B 1 25 ? -21.641 21.906 13.109 1 91.06 25 GLU B C 1
ATOM 2547 O O . GLU B 1 25 ? -21.797 20.688 13.281 1 91.06 25 GLU B O 1
ATOM 2552 N N . LEU B 1 26 ? -21 22.469 12.172 1 91.69 26 LEU B N 1
ATOM 2553 C CA . LEU B 1 26 ? -20.406 21.609 11.156 1 91.69 26 LEU B CA 1
ATOM 2554 C C . LEU B 1 26 ? -19.297 20.75 11.758 1 91.69 26 LEU B C 1
ATOM 2556 O O . LEU B 1 26 ? -19.156 19.562 11.414 1 91.69 26 LEU B O 1
ATOM 2560 N N . ARG B 1 27 ? -18.531 21.312 12.648 1 93.94 27 ARG B N 1
ATOM 2561 C CA . ARG B 1 27 ? -17.438 20.609 13.312 1 93.94 27 ARG B CA 1
ATOM 2562 C C . ARG B 1 27 ? -17.969 19.438 14.148 1 93.94 27 ARG B C 1
ATOM 2564 O O . ARG B 1 27 ? -17.406 18.344 14.117 1 93.94 27 ARG B O 1
ATOM 2571 N N . LYS B 1 28 ? -19.031 19.688 14.859 1 90.06 28 LYS B N 1
ATOM 2572 C CA . LYS B 1 28 ? -19.625 18.641 15.68 1 90.06 28 LYS B CA 1
ATOM 2573 C C . LYS B 1 28 ? -20.125 17.484 14.828 1 90.06 28 LYS B C 1
ATOM 2575 O O . LYS B 1 28 ? -19.922 16.312 15.188 1 90.06 28 LYS B O 1
ATOM 2580 N N . ALA B 1 29 ? -20.734 17.844 13.742 1 86.38 29 ALA B N 1
ATOM 2581 C CA . ALA B 1 29 ? -21.234 16.812 12.828 1 86.38 29 ALA B CA 1
ATOM 2582 C C . ALA B 1 29 ? -20.078 16.016 12.234 1 86.38 29 ALA B C 1
ATOM 2584 O O . ALA B 1 29 ? -20.172 14.789 12.109 1 86.38 29 ALA B O 1
ATOM 2585 N N . TRP B 1 30 ? -19.047 16.688 11.898 1 87.38 30 TRP B N 1
ATOM 2586 C CA . TRP B 1 30 ? -17.859 16.062 11.344 1 87.38 30 TRP B CA 1
ATOM 2587 C C . TRP B 1 30 ? -17.234 15.102 12.344 1 87.38 30 TRP B C 1
ATOM 2589 O O . TRP B 1 30 ? -16.906 13.961 12 1 87.38 30 TRP B O 1
ATOM 2599 N N . ASP B 1 31 ? -17.047 15.523 13.508 1 89.5 31 ASP B N 1
ATOM 2600 C CA . ASP B 1 31 ? -16.406 14.719 14.539 1 89.5 31 ASP B CA 1
ATOM 2601 C C . ASP B 1 31 ? -17.203 13.453 14.836 1 89.5 31 ASP B C 1
ATOM 2603 O O . ASP B 1 31 ? -16.641 12.383 15.055 1 89.5 31 ASP B O 1
ATOM 2607 N N . LEU B 1 32 ? -18.484 13.609 14.797 1 82.44 32 LEU B N 1
ATOM 2608 C CA . LEU B 1 32 ? -19.344 12.461 15.047 1 82.44 32 LEU B CA 1
ATOM 2609 C C . LEU B 1 32 ? -19.25 11.453 13.906 1 82.44 32 LEU B C 1
ATOM 2611 O O . LEU B 1 32 ? -19.234 10.242 14.133 1 82.44 32 LEU B O 1
ATOM 2615 N N . ALA B 1 33 ? -19.125 11.938 12.797 1 81.69 33 ALA B N 1
ATOM 2616 C CA . ALA B 1 33 ? -19.141 11.086 11.609 1 81.69 33 ALA B CA 1
ATOM 2617 C C . ALA B 1 33 ? -17.812 10.336 11.461 1 81.69 33 ALA B C 1
ATOM 2619 O O . ALA B 1 33 ? -17.781 9.219 10.953 1 81.69 33 ALA B O 1
ATOM 2620 N N . PHE B 1 34 ? -16.75 10.859 11.93 1 83.19 34 PHE B N 1
ATOM 2621 C CA . PHE B 1 34 ? -15.438 10.305 11.648 1 83.19 34 PHE B CA 1
ATOM 2622 C C . PHE B 1 34 ? -14.844 9.672 12.906 1 83.19 34 PHE B C 1
ATOM 2624 O O . PHE B 1 34 ? -13.727 9.148 12.867 1 83.19 34 PHE B O 1
ATOM 2631 N N . SER B 1 35 ? -15.609 9.656 13.906 1 83.12 35 SER B N 1
ATOM 2632 C CA . SER B 1 35 ? -15.094 9.055 15.133 1 83.12 35 SER B CA 1
ATOM 2633 C C . SER B 1 35 ? -15.117 7.535 15.062 1 83.12 35 SER B C 1
ATOM 2635 O O . SER B 1 35 ? -16.188 6.934 14.875 1 83.12 35 SER B O 1
ATOM 2637 N N . GLY B 1 36 ? -13.992 6.98 14.992 1 85.25 36 GLY B N 1
ATOM 2638 C CA . GLY B 1 36 ? -13.875 5.531 15.062 1 85.25 36 GLY B CA 1
ATOM 2639 C C . GLY B 1 36 ? -13.531 5.031 16.453 1 85.25 36 GLY B C 1
ATOM 2640 O O . GLY B 1 36 ? -13.156 5.816 17.328 1 85.25 36 GLY B O 1
ATOM 2641 N N . ARG B 1 37 ? -13.664 3.795 16.703 1 89.81 37 ARG B N 1
ATOM 2642 C CA . ARG B 1 37 ? -13.375 3.174 18 1 89.81 37 ARG B CA 1
ATOM 2643 C C . ARG B 1 37 ? -11.875 3.057 18.234 1 89.81 37 ARG B C 1
ATOM 2645 O O . ARG B 1 37 ? -11.148 2.562 17.375 1 89.81 37 ARG B O 1
ATOM 2652 N N . ARG B 1 38 ? -11.438 3.523 19.406 1 94.62 38 ARG B N 1
ATOM 2653 C CA . ARG B 1 38 ? -10.031 3.391 19.781 1 94.62 38 ARG B CA 1
ATOM 2654 C C . ARG B 1 38 ? -9.648 1.927 19.984 1 94.62 38 ARG B C 1
ATOM 2656 O O . ARG B 1 38 ? -10.406 1.154 20.562 1 94.62 38 ARG B O 1
ATOM 2663 N N . GLU B 1 39 ? -8.523 1.551 19.484 1 96.31 39 GLU B N 1
ATOM 2664 C CA . GLU B 1 39 ? -7.977 0.217 19.719 1 96.31 39 GLU B CA 1
ATOM 2665 C C . GLU B 1 39 ? -7.434 0.082 21.125 1 96.31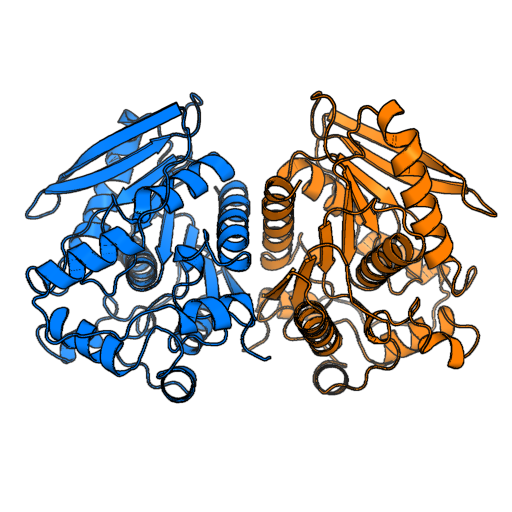 39 GLU B C 1
ATOM 2667 O O . GLU B 1 39 ? -7.094 1.08 21.766 1 96.31 39 GLU B O 1
ATOM 2672 N N . SER B 1 40 ? -7.398 -1.168 21.656 1 96.19 40 SER B N 1
ATOM 2673 C CA . SER B 1 40 ? -6.766 -1.44 22.938 1 96.19 40 SER B CA 1
ATOM 2674 C C . SER B 1 40 ? -5.246 -1.374 22.828 1 96.19 40 SER B C 1
ATOM 2676 O O . SER B 1 40 ? -4.641 -2.123 22.062 1 96.19 40 SER B O 1
ATOM 2678 N N . LEU B 1 41 ? -4.656 -0.435 23.562 1 98 41 LEU B N 1
ATOM 2679 C CA . LEU B 1 41 ? -3.213 -0.228 23.578 1 98 41 LEU B CA 1
ATOM 2680 C C . LEU B 1 41 ? -2.662 -0.245 25 1 98 41 LEU B C 1
ATOM 2682 O O . LEU B 1 41 ? -3.426 -0.192 25.953 1 98 41 LEU B O 1
ATOM 2686 N N . GLU B 1 42 ? -1.351 -0.342 25.172 1 97.44 42 GLU B N 1
ATOM 2687 C CA . GLU B 1 42 ? -0.69 -0.319 26.469 1 97.44 42 GLU B CA 1
ATOM 2688 C C . GLU B 1 42 ? -0.987 0.979 27.219 1 97.44 42 GLU B C 1
ATOM 2690 O O . GLU B 1 42 ? -1.214 0.966 28.438 1 97.44 42 GLU B O 1
ATOM 2695 N N . ARG B 1 43 ? -0.898 2.094 26.453 1 97.12 43 ARG B N 1
ATOM 2696 C CA . ARG B 1 43 ? -1.096 3.396 27.094 1 97.12 43 ARG B CA 1
ATOM 2697 C C . ARG B 1 43 ? -1.619 4.414 26.078 1 97.12 43 ARG B C 1
ATOM 2699 O O . ARG B 1 43 ? -1.164 4.453 24.938 1 97.12 43 ARG B O 1
ATOM 2706 N N . VAL B 1 44 ? -2.621 5.145 26.469 1 98.19 44 VAL B N 1
ATOM 2707 C CA . VAL B 1 44 ? -3.127 6.312 25.75 1 98.19 44 VAL B CA 1
ATOM 2708 C C . VAL B 1 44 ? -3.225 7.5 26.703 1 98.19 44 VAL B C 1
ATOM 2710 O O . VAL B 1 44 ? -3.863 7.41 27.766 1 98.19 44 VAL B O 1
ATOM 2713 N N . GLU B 1 45 ? -2.586 8.594 26.297 1 97.38 45 GLU B N 1
ATOM 2714 C CA . GLU B 1 45 ? -2.525 9.727 27.219 1 97.38 45 GLU B CA 1
ATOM 2715 C C . GLU B 1 45 ? -2.668 11.047 26.469 1 97.38 45 GLU B C 1
ATOM 2717 O O . GLU B 1 45 ? -2.08 11.227 25.391 1 97.38 45 GLU B O 1
ATOM 2722 N N . ASP B 1 46 ? -3.465 11.922 27.047 1 97.69 46 ASP B N 1
ATOM 2723 C CA . ASP B 1 46 ? -3.543 13.281 26.516 1 97.69 46 ASP B CA 1
ATOM 2724 C C . ASP B 1 46 ? -2.414 14.148 27.078 1 97.69 46 ASP B C 1
ATOM 2726 O O . ASP B 1 46 ? -2.018 13.992 28.234 1 97.69 46 ASP B O 1
ATOM 2730 N N . LEU B 1 47 ? -1.926 15.016 26.172 1 96.12 47 LEU B N 1
ATOM 2731 C CA . LEU B 1 47 ? -0.903 15.961 26.609 1 96.12 47 LEU B CA 1
ATOM 2732 C C . LEU B 1 47 ? -1.17 17.344 26.031 1 96.12 47 LEU B C 1
ATOM 2734 O O . LEU B 1 47 ? -1.961 17.5 25.109 1 96.12 47 LEU B O 1
ATOM 2738 N N . GLU B 1 48 ? -0.619 18.297 26.781 1 97.94 48 GLU B N 1
ATOM 2739 C CA . GLU B 1 48 ? -0.608 19.672 26.281 1 97.94 48 GLU B CA 1
ATOM 2740 C C . GLU B 1 48 ? 0.782 20.078 25.797 1 97.94 48 GLU B C 1
ATOM 2742 O O . GLU B 1 48 ? 1.763 19.953 26.531 1 97.94 48 GLU B O 1
ATOM 2747 N N . ILE B 1 49 ? 0.835 20.531 24.609 1 98.38 49 ILE B N 1
ATOM 2748 C CA . ILE B 1 49 ? 2.104 20.938 24.016 1 98.38 49 ILE B CA 1
ATOM 2749 C C . ILE B 1 49 ? 2.164 22.453 23.906 1 98.38 49 ILE B C 1
ATOM 2751 O O . ILE B 1 49 ? 1.273 23.078 23.328 1 98.38 49 ILE B O 1
ATOM 2755 N N . PRO B 1 50 ? 3.164 23.078 24.516 1 98.25 50 PRO B N 1
ATOM 2756 C CA . PRO B 1 50 ? 3.324 24.516 24.312 1 98.25 50 PRO B CA 1
ATOM 2757 C C . PRO B 1 50 ? 3.721 24.875 22.875 1 98.25 50 PRO B C 1
ATOM 2759 O O . PRO B 1 50 ? 4.562 24.203 22.281 1 98.25 50 PRO B O 1
ATOM 2762 N N . THR B 1 51 ? 3.023 25.859 22.234 1 97.44 51 THR B N 1
ATOM 2763 C CA . THR B 1 51 ? 3.406 26.469 20.969 1 97.44 51 THR B CA 1
ATOM 2764 C C . THR B 1 51 ? 3.854 27.906 21.156 1 97.44 51 THR B C 1
ATOM 2766 O O . THR B 1 51 ? 3.914 28.391 22.297 1 97.44 51 THR B O 1
ATOM 2769 N N . ARG B 1 52 ? 4.238 28.641 20.156 1 97.81 52 ARG B N 1
ATOM 2770 C CA . ARG B 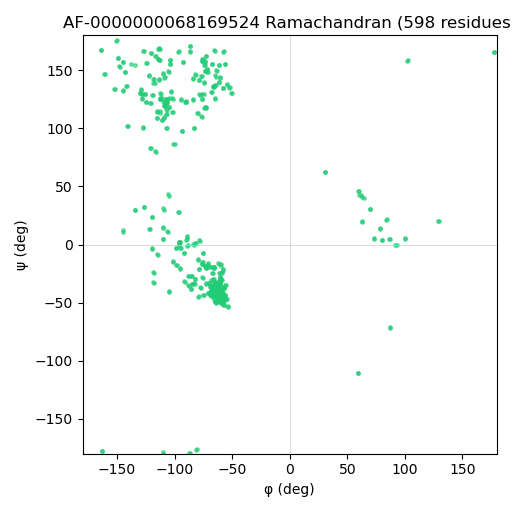1 52 ? 4.816 29.969 20.234 1 97.81 52 ARG B CA 1
ATOM 2771 C C . ARG B 1 52 ? 3.848 30.953 20.891 1 97.81 52 ARG B C 1
ATOM 2773 O O . ARG B 1 52 ? 4.273 31.906 21.547 1 97.81 52 ARG B O 1
ATOM 2780 N N . ASP B 1 53 ? 2.529 30.672 20.828 1 96.88 53 ASP B N 1
ATOM 2781 C CA . ASP B 1 53 ? 1.629 31.688 21.375 1 96.88 53 ASP B CA 1
ATOM 2782 C C . ASP B 1 53 ? 0.424 31.047 22.047 1 96.88 53 ASP B C 1
ATOM 2784 O O . ASP B 1 53 ? -0.545 31.734 22.391 1 96.88 53 ASP B O 1
ATOM 2788 N N . ALA B 1 54 ? 0.54 29.688 22.25 1 97.69 54 ALA B N 1
ATOM 2789 C CA . ALA B 1 54 ? -0.576 28.969 22.859 1 97.69 54 ALA B CA 1
ATOM 2790 C C . ALA B 1 54 ? -0.139 27.609 23.375 1 97.69 54 ALA B C 1
ATOM 2792 O O . ALA B 1 54 ? 1.058 27.312 23.453 1 97.69 54 ALA B O 1
ATOM 2793 N N . ARG B 1 55 ? -1.068 26.859 23.891 1 98.25 55 ARG B N 1
ATOM 2794 C CA . ARG B 1 55 ? -0.954 25.438 24.141 1 98.25 55 ARG B CA 1
ATOM 2795 C C . ARG B 1 55 ? -1.979 24.641 23.344 1 98.25 55 ARG B C 1
ATOM 2797 O O . ARG B 1 55 ? -3.125 25.078 23.188 1 98.25 55 ARG B O 1
ATOM 2804 N N . ILE B 1 56 ? -1.506 23.547 22.828 1 98.75 56 ILE B N 1
ATOM 2805 C CA . ILE B 1 56 ? -2.439 22.734 22.047 1 98.75 56 ILE B CA 1
ATOM 2806 C C . ILE B 1 56 ? -2.486 21.312 22.609 1 98.75 56 ILE B C 1
ATOM 2808 O O . ILE B 1 56 ? -1.533 20.859 23.234 1 98.75 56 ILE B O 1
ATOM 2812 N N . ARG B 1 57 ? -3.607 20.656 22.328 1 98.38 57 ARG B N 1
ATOM 2813 C CA . ARG B 1 57 ? -3.811 19.281 22.781 1 98.38 57 ARG B CA 1
ATOM 2814 C C . ARG B 1 57 ? -3.129 18.297 21.828 1 98.38 57 ARG B C 1
ATOM 2816 O O . ARG B 1 57 ? -3.039 18.531 20.625 1 98.38 57 ARG B O 1
ATOM 2823 N N . ALA B 1 58 ? -2.631 17.203 22.375 1 98.75 58 ALA B N 1
ATOM 2824 C CA . ALA B 1 58 ? -2.158 16.031 21.625 1 98.75 58 ALA B CA 1
ATOM 2825 C C . ALA B 1 58 ? -2.469 14.75 22.391 1 98.75 58 ALA B C 1
ATOM 2827 O O . ALA B 1 58 ? -2.801 14.789 23.578 1 98.75 58 ALA B O 1
ATOM 2828 N N . ARG B 1 59 ? -2.535 13.727 21.734 1 98.62 59 ARG B N 1
ATOM 2829 C CA . ARG B 1 59 ? -2.75 12.414 22.344 1 98.62 59 ARG B CA 1
ATOM 2830 C C . ARG B 1 59 ? -1.663 11.43 21.922 1 98.62 59 ARG B C 1
ATOM 2832 O O . ARG B 1 59 ? -1.335 11.328 20.734 1 98.62 59 ARG B O 1
ATOM 2839 N N . VAL B 1 60 ? -1.039 10.742 22.891 1 98.5 60 VAL B N 1
ATOM 2840 C CA . VAL B 1 60 ? 0.029 9.773 22.656 1 98.5 60 VAL B CA 1
ATOM 2841 C C . VAL B 1 60 ? -0.528 8.352 22.75 1 98.5 60 VAL B C 1
ATOM 2843 O O . VAL B 1 60 ? -1.191 8.008 23.734 1 98.5 60 VAL B O 1
ATOM 2846 N N . TYR B 1 61 ? -0.325 7.586 21.766 1 98.69 61 TYR B N 1
ATOM 2847 C CA . TYR B 1 61 ? -0.667 6.168 21.734 1 98.69 61 TYR B CA 1
ATOM 2848 C C . TYR B 1 61 ? 0.583 5.305 21.812 1 98.69 61 TYR B C 1
ATOM 2850 O O . TYR B 1 61 ? 1.437 5.348 20.922 1 98.69 61 TYR B O 1
ATOM 2858 N N . THR B 1 62 ? 0.725 4.543 22.828 1 98.38 62 THR B N 1
ATOM 2859 C CA . THR B 1 62 ? 1.843 3.629 23.016 1 98.38 62 THR B CA 1
ATOM 2860 C C . THR B 1 62 ? 1.375 2.178 22.953 1 98.38 62 THR B C 1
ATOM 2862 O O . THR B 1 62 ? 0.649 1.709 23.828 1 98.38 62 THR B O 1
ATOM 2865 N N . PRO B 1 63 ? 1.836 1.468 21.938 1 97.88 63 PRO B N 1
ATOM 2866 C CA . PRO B 1 63 ? 1.248 0.153 21.672 1 97.88 63 PRO B CA 1
ATOM 2867 C C . PRO B 1 63 ? 1.772 -0.932 22.609 1 97.88 63 PRO B C 1
ATOM 2869 O O . PRO B 1 63 ? 1.129 -1.971 22.781 1 97.88 63 PRO B O 1
ATOM 287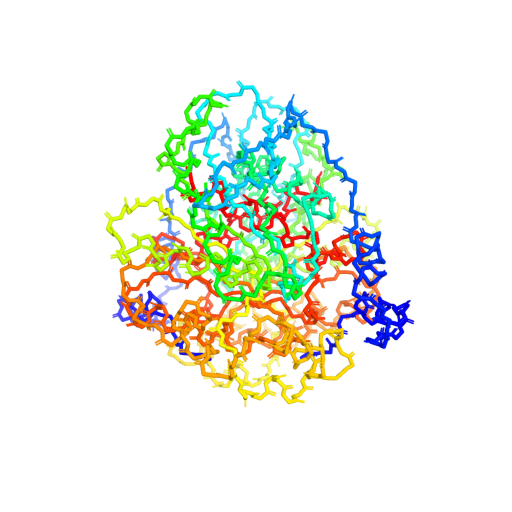2 N N . SER B 1 64 ? 2.934 -0.716 23.219 1 96.62 64 SER B N 1
ATOM 2873 C CA . SER B 1 64 ? 3.537 -1.749 24.047 1 96.62 64 SER B CA 1
ATOM 2874 C C . SER B 1 64 ? 4.379 -1.138 25.156 1 96.62 64 SER B C 1
ATOM 2876 O O . SER B 1 64 ? 4.578 0.079 25.203 1 96.62 64 SER B O 1
ATOM 2878 N N . SER B 1 65 ? 4.887 -1.988 26.016 1 95.25 65 SER B N 1
ATOM 2879 C CA . SER B 1 65 ? 5.695 -1.526 27.141 1 95.25 65 SER B CA 1
ATOM 2880 C C . SER B 1 65 ? 7.172 -1.44 26.75 1 95.25 65 SER B C 1
ATOM 2882 O O . SER B 1 65 ? 8.016 -1.138 27.609 1 95.25 65 SER B O 1
ATOM 2884 N N . LYS B 1 66 ? 7.418 -1.695 25.5 1 93.94 66 LYS B N 1
ATOM 2885 C CA . LYS B 1 66 ? 8.805 -1.594 25.062 1 93.94 66 LYS B CA 1
ATOM 2886 C C . LYS B 1 66 ? 9.32 -0.165 25.188 1 93.94 66 LYS B C 1
ATOM 2888 O O . LYS B 1 66 ? 8.57 0.794 25.016 1 93.94 66 LYS B O 1
ATOM 2893 N N . GLU B 1 67 ? 10.602 -0.004 25.422 1 93.06 67 GLU B N 1
ATOM 2894 C CA . GLU B 1 67 ? 11.211 1.315 25.547 1 93.06 67 GLU B CA 1
ATOM 2895 C C . GLU B 1 67 ? 11.758 1.805 24.203 1 93.06 67 GLU B C 1
ATOM 2897 O O . GLU B 1 67 ? 11.961 1.01 23.297 1 93.06 67 GLU B O 1
ATOM 2902 N N . ASN B 1 68 ? 11.883 3.037 24.109 1 97.06 68 ASN B N 1
ATOM 2903 C CA . ASN B 1 68 ? 12.516 3.688 22.969 1 97.06 68 ASN B CA 1
ATOM 2904 C C . ASN B 1 68 ? 11.781 3.383 21.656 1 97.06 68 ASN B C 1
ATOM 2906 O O . ASN B 1 68 ? 12.406 2.998 20.672 1 97.06 68 ASN B O 1
ATOM 2910 N N . LEU B 1 69 ? 10.461 3.441 21.75 1 98.19 69 LEU B N 1
ATOM 2911 C CA . LEU B 1 69 ? 9.656 3.262 20.547 1 98.19 69 LEU B CA 1
ATOM 2912 C C . LEU B 1 69 ? 9.875 4.41 19.578 1 98.19 69 LEU B C 1
ATOM 2914 O O . LEU B 1 69 ? 9.945 5.574 19.984 1 98.19 69 LEU B O 1
ATOM 2918 N N . PRO B 1 70 ? 10.047 4.074 18.25 1 98.62 70 PRO B N 1
ATOM 2919 C CA . PRO B 1 70 ? 9.992 5.164 17.281 1 98.62 70 PRO B CA 1
ATOM 2920 C C . PRO B 1 70 ? 8.68 5.949 17.344 1 98.62 70 PRO B C 1
ATOM 2922 O O . PRO B 1 70 ? 7.707 5.484 17.938 1 98.62 70 PRO B O 1
ATOM 2925 N N . VAL B 1 71 ? 8.664 7.117 16.703 1 98.56 71 VAL B N 1
ATOM 2926 C CA . VAL B 1 71 ? 7.523 8.008 16.891 1 98.56 71 VAL B CA 1
ATOM 2927 C C . VAL B 1 71 ? 6.98 8.445 15.539 1 98.56 71 VAL B C 1
ATOM 2929 O O . VAL B 1 71 ? 7.754 8.789 14.641 1 98.56 71 VAL B O 1
ATOM 2932 N N . LEU B 1 72 ? 5.723 8.367 15.438 1 98.94 72 LEU B N 1
ATOM 2933 C CA . LEU B 1 72 ? 5 9.016 14.352 1 98.94 72 LEU B CA 1
ATOM 2934 C C . LEU B 1 72 ? 4.211 10.219 14.867 1 98.94 72 LEU B C 1
ATOM 2936 O O . LEU B 1 72 ? 3.393 10.086 15.781 1 98.94 72 LEU B O 1
ATOM 2940 N N . VAL B 1 73 ? 4.512 11.398 14.359 1 98.94 73 VAL B N 1
ATOM 2941 C CA . VAL B 1 73 ? 3.65 12.547 14.602 1 98.94 73 VAL B CA 1
ATOM 2942 C C . VAL B 1 73 ? 2.586 12.633 13.508 1 98.94 73 VAL B C 1
ATOM 2944 O O . VAL B 1 73 ? 2.91 12.727 12.32 1 98.94 73 VAL B O 1
ATOM 2947 N N . TYR B 1 74 ? 1.347 12.617 13.945 1 98.94 74 TYR B N 1
ATOM 2948 C CA . TYR B 1 74 ? 0.24 12.586 12.992 1 98.94 74 TYR B CA 1
ATOM 2949 C C . TYR B 1 74 ? -0.548 13.891 13.031 1 98.94 74 TYR B C 1
ATOM 2951 O O . TYR B 1 74 ? -0.917 14.367 14.109 1 98.94 74 TYR B O 1
ATOM 2959 N N . TYR B 1 75 ? -0.777 14.469 11.836 1 98.94 75 TYR B N 1
ATOM 2960 C CA . TYR B 1 75 ? -1.627 15.641 11.672 1 98.94 75 TYR B CA 1
ATOM 2961 C C . TYR B 1 75 ? -2.918 15.281 10.945 1 98.94 75 TYR B C 1
ATOM 2963 O O . TYR B 1 75 ? -2.887 14.781 9.82 1 98.94 75 TYR B O 1
ATOM 2971 N N . HIS B 1 76 ? -4.035 15.578 11.602 1 98.5 76 HIS B N 1
ATOM 2972 C CA . HIS B 1 76 ? -5.316 15.133 11.07 1 98.5 76 HIS B CA 1
ATOM 2973 C C . HIS B 1 76 ? -5.754 15.992 9.891 1 98.5 76 HIS B C 1
ATOM 2975 O O . HIS B 1 76 ? -5.305 17.141 9.75 1 98.5 76 HIS B O 1
ATOM 2981 N N . GLY B 1 77 ? -6.645 15.414 9.055 1 98.25 77 GLY B N 1
ATOM 2982 C CA . GLY B 1 77 ? -7.273 16.156 7.969 1 98.25 77 GLY B CA 1
ATOM 2983 C C . GLY B 1 77 ? -8.445 17 8.43 1 98.25 77 GLY B C 1
ATOM 2984 O O . GLY B 1 77 ? -8.664 17.172 9.633 1 98.25 77 GLY B O 1
ATOM 2985 N N . GLY B 1 78 ? -9.07 17.625 7.41 1 97.5 78 GLY B N 1
ATOM 2986 C CA . GLY B 1 78 ? -10.234 18.438 7.73 1 97.5 78 GLY B CA 1
ATOM 2987 C C . GLY B 1 78 ? -10.164 19.828 7.137 1 97.5 78 GLY B C 1
ATOM 2988 O O . GLY B 1 78 ? -10.797 20.766 7.645 1 97.5 78 GLY B O 1
ATOM 2989 N N . GLY B 1 79 ? -9.375 20.031 6.156 1 98.12 79 GLY B N 1
ATOM 2990 C CA . GLY B 1 79 ? -9.32 21.297 5.43 1 98.12 79 GLY B CA 1
ATOM 2991 C C . GLY B 1 79 ? -8.891 22.469 6.297 1 98.12 79 GLY B C 1
ATOM 2992 O O . GLY B 1 79 ? -9.32 23.594 6.082 1 98.12 79 GLY B O 1
ATOM 2993 N N . PHE B 1 80 ? -8.25 22.156 7.414 1 98.69 80 PHE B N 1
ATOM 2994 C CA . PHE B 1 80 ? -7.781 23.141 8.375 1 98.69 80 PHE B CA 1
ATOM 2995 C C . PHE B 1 80 ? -8.945 23.734 9.164 1 98.69 80 PHE B C 1
ATOM 2997 O O . PHE B 1 80 ? -8.773 24.656 9.953 1 98.69 80 PHE B O 1
ATOM 3004 N N . VAL B 1 81 ? -10.148 23.219 8.961 1 98.19 81 VAL B N 1
ATOM 3005 C CA . VAL B 1 81 ? -11.344 23.766 9.586 1 98.19 81 VAL B CA 1
ATOM 3006 C C . VAL B 1 81 ? -11.984 22.703 10.492 1 98.19 81 VAL B C 1
ATOM 3008 O O . VAL B 1 81 ? -12.586 23.047 11.508 1 98.19 81 VAL B O 1
ATOM 3011 N N . PHE B 1 82 ? -11.867 21.438 10.094 1 96.62 82 PHE B N 1
ATOM 3012 C CA . PHE B 1 82 ? -12.469 20.328 10.828 1 96.62 82 PHE B CA 1
ATOM 3013 C C . PHE B 1 82 ? -11.398 19.422 11.422 1 96.62 82 PHE B C 1
ATOM 3015 O O . PHE B 1 82 ? -10.219 19.547 11.078 1 96.62 82 PHE B O 1
ATOM 3022 N N . GLY B 1 83 ? -11.867 18.484 12.32 1 96 83 GLY B N 1
ATOM 3023 C CA . GLY B 1 83 ? -11.016 17.438 12.844 1 96 83 GLY B CA 1
ATOM 3024 C C . GLY B 1 83 ? -10.516 17.703 14.25 1 96 83 GLY B C 1
ATOM 3025 O O . GLY B 1 83 ? -10.484 18.859 14.695 1 96 83 GLY B O 1
ATOM 3026 N N . SER B 1 84 ? -10.156 16.703 14.891 1 96.5 84 SER B N 1
ATOM 3027 C CA . SER B 1 84 ? -9.648 16.734 16.25 1 96.5 84 SER B CA 1
ATOM 3028 C C . SER B 1 84 ? -8.93 15.438 16.609 1 96.5 84 SER B C 1
ATOM 3030 O O . SER B 1 84 ? -9.016 14.453 15.883 1 96.5 84 SER B O 1
ATOM 3032 N N . VAL B 1 85 ? -8.195 15.461 17.734 1 96.5 85 VAL B N 1
ATOM 3033 C CA . VAL B 1 85 ? -7.562 14.25 18.234 1 96.5 85 VAL B CA 1
ATOM 3034 C C . VAL B 1 85 ? -8.625 13.195 18.547 1 96.5 85 VAL B C 1
ATOM 3036 O O . VAL B 1 85 ? -8.383 12 18.391 1 96.5 85 VAL B O 1
ATOM 3039 N N . ASP B 1 86 ? -9.844 13.664 18.891 1 96 86 ASP B N 1
ATOM 3040 C CA . ASP B 1 86 ? -10.922 12.734 19.234 1 96 86 ASP B CA 1
ATOM 3041 C C . ASP B 1 86 ? -11.484 12.062 17.984 1 96 86 ASP B C 1
ATOM 3043 O O . ASP B 1 86 ? -11.766 10.859 17.984 1 96 86 ASP B O 1
ATOM 3047 N N . SER B 1 87 ? -11.695 12.836 16.938 1 95.88 87 SER B N 1
ATOM 3048 C CA . SER B 1 87 ? -12.266 12.266 15.719 1 95.88 87 SER B CA 1
ATOM 3049 C C . SER B 1 87 ? -11.266 11.352 15.023 1 95.88 87 SER B C 1
ATOM 3051 O O . SER B 1 87 ? -11.656 10.484 14.227 1 95.88 87 SER B O 1
ATOM 3053 N N . TYR B 1 88 ? -10 11.453 15.305 1 97.31 88 TYR B N 1
ATOM 3054 C CA . TYR B 1 88 ? -8.977 10.625 14.68 1 97.31 88 TYR B CA 1
ATOM 3055 C C . TYR B 1 88 ? -8.461 9.57 15.648 1 97.31 88 TYR B C 1
ATOM 3057 O O . TYR B 1 88 ? -7.438 8.93 15.398 1 97.31 88 TYR B O 1
ATOM 3065 N N . ASP B 1 89 ? -9.172 9.445 16.766 1 97.44 89 ASP B N 1
ATOM 3066 C CA . ASP B 1 89 ? -8.773 8.539 17.844 1 97.44 89 ASP B CA 1
ATOM 3067 C C . ASP B 1 89 ? -8.633 7.109 17.312 1 97.44 89 ASP B C 1
ATOM 3069 O O . ASP B 1 89 ? -7.641 6.434 17.609 1 97.44 89 ASP B O 1
ATOM 3073 N N . GLY B 1 90 ? -9.641 6.66 16.562 1 97.25 90 GLY B N 1
ATOM 3074 C CA . GLY B 1 90 ? -9.625 5.309 16.031 1 97.25 90 GLY B CA 1
ATOM 3075 C C . GLY B 1 90 ? -8.492 5.07 15.047 1 97.25 90 GLY B C 1
ATOM 3076 O O . GLY B 1 90 ? -7.758 4.09 15.164 1 97.25 90 GLY B O 1
ATOM 3077 N N . LEU B 1 91 ? -8.312 5.926 14.094 1 97.31 91 LEU B N 1
ATOM 3078 C CA . LEU B 1 91 ? -7.297 5.801 13.047 1 97.31 91 LEU B CA 1
ATOM 3079 C C . LEU B 1 91 ? -5.895 5.816 13.648 1 97.31 91 LEU B C 1
ATOM 3081 O O . LEU B 1 91 ? -5.082 4.934 13.359 1 97.31 91 LEU B O 1
ATOM 3085 N N . ALA B 1 92 ? -5.598 6.762 14.508 1 98.31 92 ALA B N 1
ATOM 3086 C CA . ALA B 1 92 ? -4.277 6.898 15.117 1 98.31 92 ALA B CA 1
ATOM 3087 C C . ALA B 1 92 ? -3.938 5.684 15.977 1 98.31 92 ALA B C 1
ATOM 3089 O O . ALA B 1 92 ? -2.814 5.18 15.93 1 98.31 92 ALA B O 1
ATOM 3090 N N . SER B 1 93 ? -4.93 5.227 16.797 1 98.5 93 SER B N 1
ATOM 3091 C CA . SER B 1 93 ? -4.699 4.07 17.656 1 98.5 93 SER B CA 1
ATOM 3092 C C . SER B 1 93 ? -4.465 2.809 16.828 1 98.5 93 SER B C 1
ATOM 3094 O O . SER B 1 93 ? -3.656 1.956 17.203 1 98.5 93 SER B O 1
ATOM 3096 N N . LEU B 1 94 ? -5.16 2.725 15.688 1 98.25 94 LEU B N 1
ATOM 3097 C CA . LEU B 1 94 ? -4.984 1.559 14.828 1 98.25 94 LEU B CA 1
ATOM 3098 C C . LEU B 1 94 ? -3.596 1.556 14.195 1 98.25 94 LEU B C 1
ATOM 3100 O O . LEU B 1 94 ? -2.949 0.508 14.109 1 98.25 94 LEU B O 1
ATOM 3104 N N . ILE B 1 95 ? -3.105 2.701 13.719 1 98.62 95 ILE B N 1
ATOM 3105 C CA . ILE B 1 95 ? -1.753 2.793 13.18 1 98.62 95 ILE B CA 1
ATOM 3106 C C . ILE B 1 95 ? -0.745 2.371 14.25 1 98.62 95 ILE B C 1
ATOM 3108 O O . ILE B 1 95 ? 0.176 1.601 13.969 1 98.62 95 ILE B O 1
ATOM 3112 N N . ALA B 1 96 ? -0.914 2.873 15.445 1 98.75 96 ALA B N 1
ATOM 3113 C CA . ALA B 1 96 ? -0.004 2.535 16.547 1 98.75 96 ALA B CA 1
ATOM 3114 C C . ALA B 1 96 ? 0.007 1.033 16.797 1 98.75 96 ALA B C 1
ATOM 3116 O O . ALA B 1 96 ? 1.071 0.413 16.859 1 98.75 96 ALA B O 1
ATOM 3117 N N . LYS B 1 97 ? -1.152 0.507 16.938 1 98.12 97 LYS B N 1
ATOM 3118 C CA . LYS B 1 97 ? -1.299 -0.913 17.25 1 98.12 97 LYS B CA 1
ATOM 3119 C C . LYS B 1 97 ? -0.624 -1.778 16.188 1 98.12 97 LYS B C 1
ATOM 3121 O O . LYS B 1 97 ? 0.16 -2.672 16.516 1 98.12 97 LYS B O 1
ATOM 3126 N N . GLU B 1 98 ? -0.835 -1.452 14.961 1 97.56 98 GLU B N 1
ATOM 3127 C CA . GLU B 1 98 ? -0.438 -2.346 13.875 1 97.56 98 GLU B CA 1
ATOM 3128 C C . GLU B 1 98 ? 1.019 -2.119 13.477 1 97.56 98 GLU B C 1
ATOM 3130 O O . GLU B 1 98 ? 1.68 -3.029 12.977 1 97.56 98 GLU B O 1
ATOM 3135 N N . SER B 1 99 ? 1.527 -0.966 13.68 1 97.94 99 SER B N 1
ATOM 3136 C CA . SER B 1 99 ? 2.916 -0.674 13.344 1 97.94 99 SER B CA 1
ATOM 3137 C C . SER B 1 99 ? 3.85 -1.011 14.5 1 97.94 99 SER B C 1
ATOM 3139 O O . SER B 1 99 ? 5.051 -1.2 14.305 1 97.94 99 SER B O 1
ATOM 3141 N N . GLY B 1 100 ? 3.363 -0.966 15.68 1 97.38 100 GLY B N 1
ATOM 3142 C CA . GLY B 1 100 ? 4.188 -1.177 16.859 1 97.38 100 GLY B CA 1
ATOM 3143 C C . GLY B 1 100 ? 5.012 0.04 17.234 1 97.38 100 GLY B C 1
ATOM 3144 O O . GLY B 1 100 ? 5.941 -0.058 18.047 1 97.38 100 GLY B O 1
ATOM 3145 N N . ILE B 1 101 ? 4.648 1.182 16.625 1 98.06 101 ILE B N 1
ATOM 3146 C CA . ILE B 1 101 ? 5.379 2.396 16.969 1 98.06 101 ILE B CA 1
ATOM 3147 C C . ILE B 1 101 ? 4.457 3.365 17.703 1 98.06 101 ILE B C 1
ATOM 3149 O O . ILE B 1 101 ? 3.232 3.242 17.641 1 98.06 101 ILE B O 1
ATOM 3153 N N . ALA B 1 102 ? 4.996 4.309 18.453 1 98.75 102 ALA B N 1
ATOM 3154 C CA . ALA B 1 102 ? 4.188 5.316 19.125 1 98.75 102 ALA B CA 1
ATOM 3155 C C . ALA B 1 102 ? 3.664 6.359 18.156 1 98.75 102 ALA B C 1
ATOM 3157 O O . ALA B 1 102 ? 4.375 6.77 17.234 1 98.75 102 ALA B O 1
ATOM 3158 N N . VAL B 1 103 ? 2.406 6.742 18.359 1 98.88 103 VAL B N 1
ATOM 3159 C CA . VAL B 1 103 ? 1.8 7.781 17.531 1 98.88 103 VAL B CA 1
ATOM 3160 C C . VAL B 1 103 ? 1.393 8.969 18.406 1 98.88 103 VAL B C 1
ATOM 3162 O O . VAL B 1 103 ? 0.772 8.781 19.469 1 98.88 103 VAL B O 1
ATOM 3165 N N . ILE B 1 104 ? 1.8 10.148 18.047 1 98.88 104 ILE B N 1
ATOM 3166 C CA . ILE B 1 104 ? 1.338 11.367 18.703 1 98.88 104 ILE B CA 1
ATOM 3167 C C . ILE B 1 104 ? 0.447 12.156 17.734 1 98.88 104 ILE B C 1
ATOM 3169 O O . ILE B 1 104 ? 0.929 12.719 16.75 1 98.88 104 ILE B O 1
ATOM 3173 N N . SER B 1 105 ? -0.831 12.117 18.047 1 98.81 105 SER B N 1
ATOM 3174 C CA . SER B 1 105 ? -1.803 12.898 17.281 1 98.81 105 SER B CA 1
ATOM 3175 C C . SER B 1 105 ? -1.871 14.336 17.781 1 98.81 105 SER B C 1
ATOM 3177 O O . SER B 1 105 ? -2.146 14.586 18.953 1 98.81 105 SER B O 1
ATOM 3179 N N . VAL B 1 106 ? -1.66 15.281 16.875 1 98.88 106 VAL B N 1
ATOM 3180 C CA . VAL B 1 106 ? -1.575 16.688 17.234 1 98.88 106 VAL B CA 1
ATOM 3181 C C . VAL B 1 106 ? -2.875 17.406 16.859 1 98.88 106 VAL B C 1
ATOM 3183 O O . VAL B 1 106 ? -3.395 17.219 15.758 1 98.88 106 VAL B O 1
ATOM 3186 N N . GLU B 1 107 ? -3.406 18.141 17.766 1 98.38 107 GLU B N 1
ATOM 3187 C CA . GLU B 1 107 ? -4.59 18.953 17.516 1 98.38 107 GLU B CA 1
ATOM 3188 C C . GLU B 1 107 ? -4.215 20.406 17.266 1 98.38 107 GLU B C 1
ATOM 3190 O O . GLU B 1 107 ? -4.305 21.25 18.172 1 98.38 107 GLU B O 1
ATOM 3195 N N . TYR B 1 108 ? -3.916 20.734 16.078 1 98.81 108 TYR B N 1
ATOM 3196 C CA . TYR B 1 108 ? -3.557 22.109 15.742 1 98.81 108 TYR B CA 1
ATOM 3197 C C . TYR B 1 108 ? -4.789 23 15.742 1 98.81 108 TYR B C 1
ATOM 3199 O O . TYR B 1 108 ? -5.918 22.516 15.625 1 98.81 108 TYR B O 1
ATOM 3207 N N . ARG B 1 109 ? -4.629 24.312 15.898 1 98.75 109 ARG B N 1
ATOM 3208 C CA . ARG B 1 109 ? -5.742 25.25 15.938 1 98.75 109 ARG B CA 1
ATOM 3209 C C . ARG B 1 109 ? -6.367 25.422 14.562 1 98.75 109 ARG B C 1
ATOM 3211 O O . ARG B 1 109 ? -5.668 25.375 13.547 1 98.75 109 ARG B O 1
ATOM 3218 N N . LEU B 1 110 ? -7.664 25.672 14.516 1 98.62 110 LEU B N 1
ATOM 3219 C CA . LEU B 1 110 ? -8.422 25.562 13.273 1 98.62 110 LEU B CA 1
ATOM 3220 C C . LEU B 1 110 ? -8.859 26.938 12.773 1 98.62 110 LEU B C 1
ATOM 3222 O O . LEU B 1 110 ? -9.039 27.859 13.57 1 98.62 110 LEU B O 1
ATOM 3226 N N . ALA B 1 111 ? -8.906 27.031 11.516 1 98.44 111 ALA B N 1
ATOM 3227 C CA . ALA B 1 111 ? -9.57 28.156 10.859 1 98.44 111 ALA B CA 1
ATOM 3228 C C . ALA B 1 111 ? -11.086 28.062 11.008 1 98.44 111 ALA B C 1
ATOM 3230 O O . ALA B 1 111 ? -11.633 26.969 11.172 1 98.44 111 ALA B O 1
ATOM 3231 N N . PRO B 1 112 ? -11.867 29.188 11.031 1 97.31 112 PRO B N 1
ATOM 3232 C CA . PRO B 1 112 ? -11.414 30.531 10.672 1 97.31 112 PRO B CA 1
ATOM 3233 C C . PRO B 1 112 ? -10.906 31.312 11.883 1 97.31 112 PRO B C 1
ATOM 3235 O O . PRO B 1 112 ? -10.383 32.438 11.727 1 97.31 112 PRO B O 1
ATOM 3238 N N . GLU B 1 113 ? -11.086 30.719 13.102 1 98 113 GLU B N 1
ATOM 3239 C CA . GLU B 1 113 ? -10.609 31.422 14.289 1 98 113 GLU B CA 1
ATOM 3240 C C . GLU B 1 113 ? -9.102 31.656 14.227 1 98 113 GLU B C 1
ATOM 3242 O O . GLU B 1 113 ? -8.594 32.656 14.734 1 98 113 GLU B O 1
ATOM 3247 N N . HIS B 1 114 ? -8.383 30.734 13.688 1 98.44 114 HIS B N 1
ATOM 3248 C CA . HIS B 1 114 ? -6.934 30.781 13.508 1 98.44 114 HIS B CA 1
ATOM 3249 C C . HIS B 1 114 ? -6.551 30.5 12.062 1 98.44 114 HIS B C 1
ATOM 3251 O O . HIS B 1 114 ? -6.387 29.344 11.664 1 98.44 114 HIS B O 1
ATOM 3257 N N . LYS B 1 115 ? -6.266 31.516 11.352 1 98.62 115 LYS B N 1
ATOM 3258 C CA . LYS B 1 115 ? -5.973 31.422 9.922 1 98.62 115 LYS B CA 1
ATOM 3259 C C . LYS B 1 115 ? -4.496 31.125 9.688 1 98.62 115 LYS B C 1
ATOM 3261 O O . LYS B 1 115 ? -3.697 31.125 10.625 1 98.62 115 LYS B O 1
ATOM 3266 N N . PHE B 1 116 ? -4.113 30.828 8.453 1 98.62 116 PHE B N 1
ATOM 3267 C CA . PHE B 1 116 ? -2.725 30.641 8.039 1 98.62 116 PHE B CA 1
ATOM 3268 C C . PHE B 1 116 ? -1.867 31.812 8.492 1 98.62 116 PHE B C 1
ATOM 3270 O O . PHE B 1 116 ? -2.268 32.969 8.359 1 98.62 116 PHE B O 1
ATOM 3277 N N . PRO B 1 117 ? -0.789 31.438 9.094 1 98.69 117 PRO B N 1
ATOM 3278 C CA . PRO B 1 117 ? -0.075 30.172 9.148 1 98.69 117 PRO B CA 1
ATOM 3279 C C . PRO B 1 117 ? -0.178 29.484 10.508 1 98.69 117 PRO B C 1
ATOM 3281 O O . PRO B 1 117 ? 0.729 28.75 10.906 1 98.69 117 PRO B O 1
ATOM 3284 N N . THR B 1 118 ? -1.252 29.688 11.242 1 98.88 118 THR B N 1
ATOM 3285 C CA . THR B 1 118 ? -1.333 29.219 12.617 1 98.88 118 THR B CA 1
ATOM 3286 C C . THR B 1 118 ? -1.207 27.703 12.68 1 98.88 118 THR B C 1
ATOM 3288 O O . THR B 1 118 ? -0.451 27.156 13.492 1 98.88 118 THR B O 1
ATOM 3291 N N . ALA B 1 119 ? -1.922 26.984 11.844 1 98.88 119 ALA B N 1
ATOM 3292 C CA . ALA B 1 119 ? -1.846 25.516 11.836 1 98.88 119 ALA B CA 1
ATOM 3293 C C . 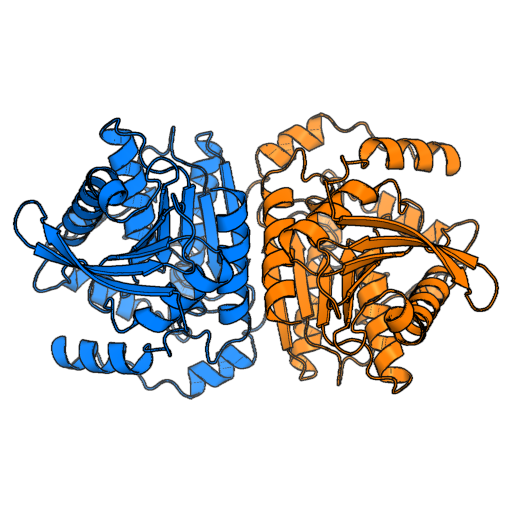ALA B 1 119 ? -0.425 25.047 11.547 1 98.88 119 ALA B C 1
ATOM 3295 O O . ALA B 1 119 ? 0.041 24.062 12.125 1 98.88 119 ALA B O 1
ATOM 3296 N N . VAL B 1 120 ? 0.261 25.734 10.633 1 98.88 120 VAL B N 1
ATOM 3297 C CA . VAL B 1 120 ? 1.651 25.438 10.305 1 98.88 120 VAL B CA 1
ATOM 3298 C C . VAL B 1 120 ? 2.527 25.641 11.539 1 98.88 120 VAL B C 1
ATOM 3300 O O . VAL B 1 120 ? 3.311 24.75 11.898 1 98.88 120 VAL B O 1
ATOM 3303 N N . ASN B 1 121 ? 2.33 26.797 12.172 1 98.81 121 ASN B N 1
ATOM 3304 C CA . ASN B 1 121 ? 3.102 27.109 13.367 1 98.81 121 ASN B CA 1
ATOM 3305 C C . ASN B 1 121 ? 2.873 26.078 14.469 1 98.81 121 ASN B C 1
ATOM 3307 O O . ASN B 1 121 ? 3.828 25.609 15.094 1 98.81 121 ASN B O 1
ATOM 3311 N N . ASP B 1 122 ? 1.622 25.734 14.703 1 98.94 122 ASP B N 1
ATOM 3312 C CA . ASP B 1 122 ? 1.277 24.75 15.727 1 98.94 122 ASP B CA 1
ATOM 3313 C C . ASP B 1 122 ? 1.938 23.406 15.438 1 98.94 122 ASP B C 1
ATOM 3315 O O . ASP B 1 122 ? 2.492 22.781 16.328 1 98.94 122 ASP B O 1
ATOM 3319 N N . SER B 1 123 ? 1.86 22.969 14.211 1 98.94 123 SER B N 1
ATOM 3320 C CA . SER B 1 123 ? 2.398 21.672 13.812 1 98.94 123 SER B CA 1
ATOM 3321 C C . SER B 1 123 ? 3.918 21.641 13.945 1 98.94 123 SER B C 1
ATOM 3323 O O . SER B 1 123 ? 4.488 20.656 14.406 1 98.94 123 SER B O 1
ATOM 3325 N N . TRP B 1 124 ? 4.562 22.719 13.516 1 98.88 124 TRP B N 1
ATOM 3326 C CA . TRP B 1 124 ? 6.016 22.812 13.617 1 98.88 124 TRP B CA 1
ATOM 3327 C C . TRP B 1 124 ? 6.461 22.844 15.07 1 98.88 124 TRP B C 1
ATOM 3329 O O . TRP B 1 124 ? 7.379 22.109 15.461 1 98.88 124 TRP B O 1
ATOM 3339 N N . ASP B 1 125 ? 5.82 23.688 15.875 1 98.88 125 ASP B N 1
ATOM 3340 C CA . ASP B 1 125 ? 6.16 23.797 17.297 1 98.88 125 ASP B CA 1
ATOM 3341 C C . ASP B 1 125 ? 5.945 22.469 18.016 1 98.88 125 ASP B C 1
ATOM 3343 O O . ASP B 1 125 ? 6.734 22.094 18.875 1 98.88 125 ASP B O 1
ATOM 3347 N N . ALA B 1 126 ? 4.867 21.781 17.641 1 98.88 126 ALA B N 1
ATOM 3348 C CA . ALA B 1 126 ? 4.609 20.469 18.234 1 98.88 126 ALA B CA 1
ATOM 3349 C C . ALA B 1 126 ? 5.73 19.484 17.891 1 98.88 126 ALA B C 1
ATOM 3351 O O . ALA B 1 126 ? 6.188 18.734 18.75 1 98.88 126 ALA B O 1
ATOM 3352 N N . LEU B 1 127 ? 6.133 19.484 16.641 1 98.88 127 LEU B N 1
ATOM 3353 C CA . LEU B 1 127 ? 7.215 18.594 16.219 1 98.88 127 LEU B CA 1
ATOM 3354 C C . LEU B 1 127 ? 8.492 18.891 17 1 98.88 127 LEU B C 1
ATOM 3356 O O . LEU B 1 127 ? 9.164 17.969 17.469 1 98.88 127 LEU B O 1
ATOM 3360 N N . LEU B 1 128 ? 8.844 20.141 17.141 1 98.81 128 LEU B N 1
ATOM 3361 C CA . LEU B 1 128 ? 10.023 20.547 17.891 1 98.81 128 LEU B CA 1
ATOM 3362 C C . LEU B 1 128 ? 9.93 20.094 19.344 1 98.81 128 LEU B C 1
ATOM 3364 O O . LEU B 1 128 ? 10.898 19.562 19.891 1 98.81 128 LEU B O 1
ATOM 3368 N N . TRP B 1 129 ? 8.789 20.328 19.938 1 98.75 129 TRP B N 1
ATOM 3369 C CA . TRP B 1 129 ? 8.594 19.953 21.328 1 98.75 129 TRP B CA 1
ATOM 3370 C C . TRP B 1 129 ? 8.727 18.453 21.516 1 98.75 129 TRP B C 1
ATOM 3372 O O . TRP B 1 129 ? 9.344 17.984 22.484 1 98.75 129 TRP B O 1
ATOM 3382 N N . ILE B 1 130 ? 8.141 17.672 20.609 1 98.69 130 ILE B N 1
ATOM 3383 C CA . ILE B 1 130 ? 8.188 16.219 20.688 1 98.69 130 ILE B CA 1
ATOM 3384 C C . ILE B 1 130 ? 9.625 15.742 20.531 1 98.69 130 ILE B C 1
ATOM 3386 O O . ILE B 1 130 ? 10.062 14.836 21.25 1 98.69 130 ILE B O 1
ATOM 3390 N N . ALA B 1 131 ? 10.352 16.312 19.578 1 98.62 131 ALA B N 1
ATOM 3391 C CA . ALA B 1 131 ? 11.758 15.961 19.375 1 98.62 131 ALA B CA 1
ATOM 3392 C C . ALA B 1 131 ? 12.57 16.188 20.641 1 98.62 131 ALA B C 1
ATOM 3394 O O . ALA B 1 131 ? 13.453 15.391 20.969 1 98.62 131 ALA B O 1
ATOM 3395 N N . GLU B 1 132 ? 12.242 17.219 21.344 1 98.06 132 GLU B N 1
ATOM 3396 C CA . GLU B 1 132 ? 13.008 17.625 22.516 1 98.06 132 GLU B CA 1
ATOM 3397 C C . GLU B 1 132 ? 12.562 16.859 23.75 1 98.06 132 GLU B C 1
ATOM 3399 O O . GLU B 1 132 ? 13.375 16.531 24.609 1 98.06 132 GLU B O 1
ATOM 3404 N N . ASN B 1 133 ? 11.289 16.531 23.859 1 97.62 133 ASN B N 1
ATOM 3405 C CA . ASN B 1 133 ? 10.734 16.078 25.125 1 97.62 133 ASN B CA 1
ATOM 3406 C C . ASN B 1 133 ? 10.273 14.625 25.031 1 97.62 133 ASN B C 1
ATOM 3408 O O . ASN B 1 133 ? 9.922 14.023 26.047 1 97.62 133 ASN B O 1
ATOM 3412 N N . GLY B 1 134 ? 10.266 14.031 23.812 1 96.06 134 GLY B N 1
ATOM 3413 C CA . GLY B 1 134 ? 9.734 12.688 23.625 1 96.06 134 GLY B CA 1
ATOM 3414 C C . GLY B 1 134 ? 10.453 11.641 24.453 1 96.06 134 GLY B C 1
ATOM 3415 O O . GLY B 1 134 ? 9.852 10.641 24.844 1 96.06 134 GLY B O 1
ATOM 3416 N N . GLY B 1 135 ? 11.734 11.883 24.719 1 95.75 135 GLY B N 1
ATOM 3417 C CA . GLY B 1 135 ? 12.484 10.977 25.562 1 95.75 135 GLY B CA 1
ATOM 3418 C C . GLY B 1 135 ? 11.852 10.781 26.938 1 95.75 135 GLY B C 1
ATOM 3419 O O . GLY B 1 135 ? 11.898 9.688 27.5 1 95.75 135 GLY B O 1
ATOM 3420 N N . LYS B 1 136 ? 11.25 11.82 27.469 1 94.25 136 LYS B N 1
ATOM 3421 C CA . LYS B 1 136 ? 10.594 11.773 28.766 1 94.25 136 LYS B CA 1
ATOM 3422 C C . LYS B 1 136 ? 9.352 10.883 28.734 1 94.25 136 LYS B C 1
ATOM 3424 O O . LYS B 1 136 ? 8.891 10.406 29.766 1 94.25 136 LYS B O 1
ATOM 3429 N N . LEU B 1 137 ? 8.867 10.656 27.547 1 92.69 137 LEU B N 1
ATOM 3430 C CA . LEU B 1 137 ? 7.691 9.805 27.359 1 92.69 137 LEU B CA 1
ATOM 3431 C C . LEU B 1 137 ? 8.109 8.375 27.016 1 92.69 137 LEU B C 1
ATOM 3433 O O . LEU B 1 137 ? 7.258 7.543 26.688 1 92.69 137 LEU B O 1
ATOM 3437 N N . GLY B 1 138 ? 9.422 8.164 27 1 93.94 138 GLY B N 1
ATOM 3438 C CA . GLY B 1 138 ? 9.922 6.832 26.688 1 93.94 138 GLY B CA 1
ATOM 3439 C C . GLY B 1 138 ? 10.039 6.594 25.188 1 93.94 138 GLY B C 1
ATOM 3440 O O . GLY B 1 138 ? 10.078 5.445 24.734 1 93.94 138 GLY B O 1
ATOM 3441 N N . LEU B 1 139 ? 10.117 7.629 24.453 1 97.69 139 LEU B N 1
ATOM 3442 C CA . LEU B 1 139 ? 10.133 7.512 23 1 97.69 139 LEU B CA 1
ATOM 3443 C C . LEU B 1 139 ? 11.531 7.777 22.453 1 97.69 139 LEU B C 1
ATOM 3445 O O . LEU B 1 139 ? 12.328 8.477 23.078 1 97.69 139 LEU B O 1
ATOM 3449 N N . ASP B 1 140 ? 11.859 7.164 21.391 1 98.44 140 ASP B N 1
ATOM 3450 C CA . ASP B 1 140 ? 13.102 7.41 20.672 1 98.44 140 ASP B CA 1
ATOM 3451 C C . ASP B 1 140 ? 12.898 8.445 19.562 1 98.44 140 ASP B C 1
ATOM 3453 O O . ASP B 1 140 ? 12.547 8.094 18.438 1 98.44 140 ASP B O 1
ATOM 3457 N N . THR B 1 141 ? 13.219 9.672 19.812 1 97.69 141 THR B N 1
ATOM 3458 C CA . THR B 1 141 ? 12.922 10.758 18.891 1 97.69 141 THR B CA 1
ATOM 3459 C C . THR B 1 141 ? 14 10.859 17.812 1 97.69 141 THR B C 1
ATOM 3461 O O . THR B 1 141 ? 13.922 11.711 16.922 1 97.69 141 THR B O 1
ATOM 3464 N N . SER B 1 142 ? 15.031 9.992 17.828 1 98 142 SER B N 1
ATOM 3465 C CA . SER B 1 142 ? 15.969 9.898 16.719 1 98 142 SER B CA 1
ATOM 3466 C C . SER B 1 142 ? 15.352 9.156 15.539 1 98 142 SER B C 1
ATOM 3468 O O . SER B 1 142 ? 15.859 9.227 14.414 1 98 142 SER B O 1
ATOM 3470 N N . ARG B 1 143 ? 14.273 8.461 15.727 1 98.31 143 ARG B N 1
ATOM 3471 C CA . ARG B 1 143 ? 13.469 7.793 14.711 1 98.31 143 ARG B CA 1
ATOM 3472 C C . ARG B 1 143 ? 12.07 8.391 14.641 1 98.31 143 ARG B C 1
ATOM 3474 O O . ARG B 1 143 ? 11.117 7.816 15.172 1 98.31 143 ARG B O 1
ATOM 3481 N N . LEU B 1 144 ? 11.945 9.492 13.992 1 98.75 144 LEU B N 1
ATOM 3482 C CA . LEU B 1 144 ? 10.734 10.305 13.992 1 98.75 144 LEU B CA 1
ATOM 3483 C C . LEU B 1 144 ? 10.195 10.469 12.57 1 98.75 144 LEU B C 1
ATOM 3485 O O . LEU B 1 144 ? 10.93 10.883 11.672 1 98.75 144 LEU B O 1
ATOM 3489 N N . ALA B 1 145 ? 8.977 10.055 12.359 1 98.94 145 ALA B N 1
ATOM 3490 C CA . ALA B 1 145 ? 8.266 10.266 11.094 1 98.94 145 ALA B CA 1
ATOM 3491 C C . ALA B 1 145 ? 7.074 11.195 11.289 1 98.94 145 ALA B C 1
ATOM 3493 O O . ALA B 1 145 ? 6.621 11.414 12.414 1 98.94 145 ALA B O 1
ATOM 3494 N N . VAL B 1 146 ? 6.613 11.789 10.203 1 98.94 146 VAL B N 1
ATOM 3495 C CA . VAL B 1 146 ? 5.387 12.578 10.195 1 98.94 146 VAL B CA 1
ATOM 3496 C C . VAL B 1 146 ? 4.406 12 9.172 1 98.94 146 VAL B C 1
ATOM 3498 O O . VAL B 1 146 ? 4.824 11.445 8.156 1 98.94 146 VAL B O 1
ATOM 3501 N N . ALA B 1 147 ? 3.148 12.078 9.508 1 98.94 147 ALA B N 1
ATOM 3502 C CA . ALA B 1 147 ? 2.104 11.617 8.594 1 98.94 147 ALA B CA 1
ATOM 3503 C C . ALA B 1 147 ? 0.824 12.43 8.773 1 98.94 147 ALA B C 1
ATOM 3505 O O . ALA B 1 147 ? 0.618 13.062 9.812 1 98.94 147 ALA B O 1
ATOM 3506 N N . GLY B 1 148 ? 0.006 12.375 7.781 1 98.88 148 GLY B N 1
ATOM 3507 C CA . GLY B 1 148 ? -1.32 12.969 7.848 1 98.88 148 GLY B CA 1
ATOM 3508 C C . GLY B 1 148 ? -2.096 12.836 6.551 1 98.88 148 GLY B C 1
ATOM 3509 O O . GLY B 1 148 ? -1.527 12.492 5.512 1 98.88 148 GLY B O 1
ATOM 3510 N N . ASP B 1 149 ? -3.412 13.094 6.621 1 98.75 149 ASP B N 1
ATOM 3511 C CA . ASP B 1 149 ? -4.266 13 5.438 1 98.75 149 ASP B CA 1
ATOM 3512 C C . ASP B 1 149 ? -4.809 14.367 5.039 1 98.75 149 ASP B C 1
ATOM 3514 O O . ASP B 1 149 ? -5.094 15.203 5.902 1 98.75 149 ASP B O 1
ATOM 3518 N N . SER B 1 150 ? -4.898 14.633 3.744 1 98.69 150 SER B N 1
ATOM 3519 C CA . SER B 1 150 ? -5.504 15.859 3.227 1 98.69 150 SER B CA 1
ATOM 3520 C C . SER B 1 150 ? -4.785 17.094 3.756 1 98.69 150 SER B C 1
ATOM 3522 O O . SER B 1 150 ? -3.584 17.266 3.537 1 98.69 150 SER B O 1
ATOM 3524 N N . ALA B 1 151 ? -5.473 17.922 4.68 1 98.88 151 ALA B N 1
ATOM 3525 C CA . ALA B 1 151 ? -4.84 19.062 5.324 1 98.88 151 ALA B CA 1
ATOM 3526 C C . ALA B 1 151 ? -3.668 18.625 6.199 1 98.88 151 ALA B C 1
ATOM 3528 O O . ALA B 1 151 ? -2.641 19.312 6.254 1 98.88 151 ALA B O 1
ATOM 3529 N N . GLY B 1 152 ? -3.834 17.453 6.852 1 98.88 152 GLY B N 1
ATOM 3530 C CA . GLY B 1 152 ? -2.734 16.891 7.625 1 98.88 152 GLY B CA 1
ATOM 3531 C C . GLY B 1 152 ? -1.567 16.453 6.766 1 98.88 152 GLY B C 1
ATOM 3532 O O . GLY B 1 152 ? -0.414 16.5 7.199 1 98.88 152 GLY B O 1
ATOM 3533 N N . GLY B 1 153 ? -1.916 15.914 5.539 1 98.94 153 GLY B N 1
ATOM 3534 C CA . GLY B 1 153 ? -0.861 15.641 4.578 1 98.94 153 GLY B CA 1
ATOM 3535 C C . GLY B 1 153 ? -0.082 16.875 4.172 1 98.94 153 GLY B C 1
ATOM 3536 O O . GLY B 1 153 ? 1.138 16.812 4.004 1 98.94 153 GLY B O 1
ATOM 3537 N N . ASN B 1 154 ? -0.794 18 4.02 1 98.94 154 ASN B N 1
ATOM 3538 C CA . ASN B 1 154 ? -0.146 19.281 3.787 1 98.94 154 ASN B CA 1
ATOM 3539 C C . ASN B 1 154 ? 0.82 19.641 4.914 1 98.94 154 ASN B C 1
ATOM 3541 O O . ASN B 1 154 ? 1.982 19.953 4.664 1 98.94 154 ASN B O 1
ATOM 3545 N N . LEU B 1 155 ? 0.326 19.531 6.141 1 98.94 155 LEU B N 1
ATOM 3546 C CA . LEU B 1 155 ? 1.13 19.906 7.301 1 98.94 155 LEU B CA 1
ATOM 3547 C C . LEU B 1 155 ? 2.354 19.016 7.43 1 98.94 155 LEU B C 1
ATOM 3549 O O . LEU B 1 155 ? 3.432 19.469 7.812 1 98.94 155 LEU B O 1
ATOM 3553 N N . SER B 1 156 ? 2.203 17.75 7.109 1 98.94 156 SER B N 1
ATOM 3554 C CA . SER B 1 156 ? 3.328 16.812 7.137 1 98.94 156 SER B CA 1
ATOM 3555 C C . SER B 1 156 ? 4.406 17.219 6.137 1 98.94 156 SER B C 1
ATOM 3557 O O . SER B 1 156 ? 5.598 17.203 6.457 1 98.94 156 SER B O 1
ATOM 3559 N N . ALA B 1 157 ? 3.971 17.578 4.953 1 98.94 157 ALA B N 1
ATOM 3560 C CA . ALA B 1 157 ? 4.91 18.062 3.941 1 98.94 157 ALA B CA 1
ATOM 3561 C C . ALA B 1 157 ? 5.578 19.359 4.375 1 98.94 157 ALA B C 1
ATOM 3563 O O . ALA B 1 157 ? 6.789 19.516 4.23 1 98.94 157 ALA B O 1
ATOM 3564 N N . VAL B 1 158 ? 4.801 20.234 4.945 1 98.94 158 VAL B N 1
ATOM 3565 C CA . VAL B 1 158 ? 5.27 21.562 5.281 1 98.94 158 VAL B CA 1
ATOM 3566 C C . VAL B 1 158 ? 6.254 21.484 6.449 1 98.94 158 VAL B C 1
ATOM 3568 O O . VAL B 1 158 ? 7.285 22.172 6.445 1 98.94 158 VAL B O 1
ATOM 3571 N N . VAL B 1 159 ? 5.992 20.672 7.484 1 98.94 159 VAL B N 1
ATOM 3572 C CA . VAL B 1 159 ? 6.914 20.578 8.609 1 98.94 159 VAL B CA 1
ATOM 3573 C C . VAL B 1 159 ? 8.227 19.938 8.164 1 98.94 159 VAL B C 1
ATOM 3575 O O . VAL B 1 159 ? 9.289 20.234 8.711 1 98.94 159 VAL B O 1
ATOM 3578 N N . SER B 1 160 ? 8.172 19.047 7.184 1 98.94 160 SER B N 1
ATOM 3579 C CA . SER B 1 160 ? 9.391 18.469 6.617 1 98.94 160 SER B CA 1
ATOM 3580 C C . SER B 1 160 ? 10.219 19.531 5.906 1 98.94 160 SER B C 1
ATOM 3582 O O . SER B 1 160 ? 11.445 19.531 5.996 1 98.94 160 SER B O 1
ATOM 3584 N N . LEU B 1 161 ? 9.547 20.453 5.172 1 98.88 161 LEU B N 1
ATOM 3585 C CA . LEU B 1 161 ? 10.219 21.578 4.555 1 98.88 161 LEU B CA 1
ATOM 3586 C C . LEU B 1 161 ? 10.859 22.469 5.609 1 98.88 161 LEU B C 1
ATOM 3588 O O . LEU B 1 161 ? 12.023 22.859 5.473 1 98.88 161 LEU B O 1
ATOM 3592 N N . LEU B 1 162 ? 10.094 22.797 6.629 1 98.88 162 LEU B N 1
ATOM 3593 C CA . LEU B 1 162 ? 10.586 23.656 7.699 1 98.88 162 LEU B CA 1
ATOM 3594 C C . LEU B 1 162 ? 11.781 23.016 8.398 1 98.88 162 LEU B C 1
ATOM 3596 O O . LEU B 1 162 ? 12.742 23.703 8.742 1 98.88 162 LEU B O 1
ATOM 3600 N N . ASP B 1 163 ? 11.703 21.734 8.648 1 98.81 163 ASP B N 1
ATOM 3601 C CA . ASP B 1 163 ? 12.789 20.984 9.266 1 98.81 163 ASP B CA 1
ATOM 3602 C C . ASP B 1 163 ? 14.086 21.141 8.477 1 98.81 163 ASP B C 1
ATOM 3604 O O . ASP B 1 163 ? 15.141 21.422 9.047 1 98.81 163 ASP B O 1
ATOM 3608 N N . ARG B 1 164 ? 13.977 20.984 7.164 1 98.56 164 ARG B N 1
ATOM 3609 C CA . ARG B 1 164 ? 15.117 21.188 6.277 1 98.56 164 ARG B CA 1
ATOM 3610 C C . ARG B 1 164 ? 15.586 22.625 6.297 1 98.56 164 ARG B C 1
ATOM 3612 O O . ARG B 1 164 ? 16.781 22.906 6.469 1 98.56 164 ARG B O 1
ATOM 3619 N N . ASP B 1 165 ? 14.641 23.531 6.125 1 98.5 165 ASP B N 1
ATOM 3620 C CA . ASP B 1 165 ? 14.961 24.953 6.023 1 98.5 165 ASP B CA 1
ATOM 3621 C C . ASP B 1 165 ? 15.641 25.469 7.297 1 98.5 165 ASP B C 1
ATOM 3623 O O . ASP B 1 165 ? 16.469 26.375 7.246 1 98.5 165 ASP B O 1
ATOM 3627 N N . GLN B 1 166 ? 15.273 24.875 8.422 1 98.25 166 GLN B N 1
ATOM 3628 C CA . GLN B 1 166 ? 15.82 25.297 9.703 1 98.25 166 GLN B CA 1
ATOM 3629 C C . GLN B 1 166 ? 17.031 24.453 10.102 1 98.25 166 GLN B C 1
ATOM 3631 O O . GLN B 1 166 ? 17.641 24.688 11.148 1 98.25 166 GLN B O 1
ATOM 3636 N N . GLY B 1 167 ? 17.375 23.469 9.328 1 98.12 167 GLY B N 1
ATOM 3637 C CA . GLY B 1 167 ? 18.578 22.672 9.531 1 98.12 167 GLY B CA 1
ATOM 3638 C C . GLY B 1 167 ? 18.516 21.781 10.758 1 98.12 167 GLY B C 1
ATOM 3639 O O . GLY B 1 167 ? 19.516 21.562 11.422 1 98.12 167 GLY B O 1
ATOM 3640 N N . LYS B 1 168 ? 17.281 21.297 11.172 1 98 168 LYS B N 1
ATOM 3641 C CA . LYS B 1 168 ? 17.125 20.516 12.391 1 98 168 LYS B CA 1
ATOM 3642 C C . LYS B 1 168 ? 17.344 19.031 12.117 1 98 168 LYS B C 1
ATOM 3644 O O . LYS B 1 168 ? 17.859 18.297 12.969 1 98 168 LYS B O 1
ATOM 3649 N N . GLY B 1 169 ? 16.938 18.516 10.945 1 97.81 169 GLY B N 1
ATOM 3650 C CA . GLY B 1 169 ? 17.109 17.125 10.562 1 97.81 169 GLY B CA 1
ATOM 3651 C C . GLY B 1 169 ? 16.375 16.156 11.453 1 97.81 169 GLY B C 1
ATOM 3652 O O . GLY B 1 169 ? 16.922 15.125 11.844 1 97.81 169 GLY B O 1
ATOM 3653 N N . LEU B 1 170 ? 15.109 16.516 11.844 1 98.69 170 LEU B N 1
ATOM 3654 C CA . LEU B 1 170 ? 14.344 15.75 12.812 1 98.69 170 LEU B CA 1
ATOM 3655 C C . LEU B 1 170 ? 13.586 14.617 12.125 1 98.69 170 LEU B C 1
ATOM 3657 O O . LEU B 1 170 ? 13.469 13.516 12.68 1 98.69 170 LEU B O 1
ATOM 3661 N N . VAL B 1 171 ? 13.047 14.852 10.922 1 98.88 171 VAL B N 1
ATOM 3662 C CA . VAL B 1 171 ? 12.102 13.945 10.273 1 98.88 171 VAL B CA 1
ATOM 3663 C C . VAL B 1 171 ? 12.859 12.938 9.414 1 98.88 171 VAL B C 1
ATOM 3665 O O . VAL B 1 171 ? 13.578 13.312 8.484 1 98.88 171 VAL B O 1
ATOM 3668 N N . SER B 1 172 ? 12.633 11.648 9.703 1 98.69 172 SER B N 1
ATOM 3669 C CA . SER B 1 172 ? 13.336 10.594 8.977 1 98.69 172 SER B CA 1
ATOM 3670 C C . SER B 1 172 ? 12.484 10.07 7.82 1 98.69 172 SER B C 1
ATOM 3672 O O . SER B 1 172 ? 13.016 9.445 6.891 1 98.69 172 SER B O 1
ATOM 3674 N N . TYR B 1 173 ? 11.172 10.281 7.879 1 98.88 173 TYR B N 1
ATOM 3675 C CA . TYR B 1 173 ? 10.258 9.75 6.879 1 98.88 173 TYR B CA 1
ATOM 3676 C C . TYR B 1 173 ? 8.93 10.5 6.902 1 98.88 173 TYR B C 1
ATOM 3678 O O . TYR B 1 173 ? 8.5 10.984 7.953 1 98.88 173 TYR B O 1
ATOM 3686 N N . GLN B 1 174 ? 8.25 10.68 5.809 1 98.88 174 GLN B N 1
ATOM 3687 C CA . GLN B 1 174 ? 6.949 11.336 5.766 1 98.88 174 GLN B CA 1
ATOM 3688 C C . GLN B 1 174 ? 5.934 10.5 4.996 1 98.88 174 GLN B C 1
ATOM 3690 O O . GLN B 1 174 ? 6.25 9.953 3.934 1 98.88 174 GLN B O 1
ATOM 3695 N N . VAL B 1 175 ? 4.797 10.273 5.531 1 99 175 VAL B N 1
ATOM 3696 C CA . VAL B 1 175 ? 3.664 9.625 4.879 1 99 175 VAL B CA 1
ATOM 3697 C C . VAL B 1 175 ? 2.586 10.656 4.562 1 99 175 VAL B C 1
ATOM 3699 O O . VAL B 1 175 ? 1.943 11.188 5.473 1 99 175 VAL B O 1
ATOM 3702 N N . LEU B 1 176 ? 2.387 10.906 3.27 1 99 176 LEU B N 1
ATOM 3703 C CA . LEU B 1 176 ? 1.442 11.914 2.801 1 99 176 LEU B CA 1
ATOM 3704 C C . LEU B 1 176 ? 0.224 11.258 2.158 1 99 176 LEU B C 1
ATOM 3706 O O . LEU B 1 176 ? 0.308 10.742 1.041 1 99 176 LEU B O 1
ATOM 3710 N N . ILE B 1 177 ? -0.926 11.336 2.834 1 98.94 177 ILE B N 1
ATOM 3711 C CA . ILE B 1 177 ? -2.137 10.641 2.412 1 98.94 177 ILE B CA 1
ATOM 3712 C C . ILE B 1 177 ? -3.084 11.617 1.722 1 98.94 177 ILE B C 1
ATOM 3714 O O . ILE B 1 177 ? -3.641 12.508 2.365 1 98.94 177 ILE B O 1
ATOM 3718 N N . TYR B 1 178 ? -3.334 11.438 0.399 1 98.88 178 TYR B N 1
ATOM 3719 C CA . TYR B 1 178 ? -4.059 12.352 -0.481 1 98.88 178 TYR B CA 1
ATOM 3720 C C . TYR B 1 178 ? -3.877 13.797 -0.037 1 98.88 178 TYR B C 1
ATOM 3722 O O . TYR B 1 178 ? -4.859 14.508 0.192 1 98.88 178 TYR B O 1
ATOM 3730 N N . PRO B 1 179 ? -2.645 14.25 -0.073 1 98.94 179 PRO B N 1
ATOM 3731 C CA . PRO B 1 179 ? -2.279 15.531 0.547 1 98.94 179 PRO B CA 1
ATOM 3732 C C . PRO B 1 179 ? -2.719 16.734 -0.28 1 98.94 179 PRO B C 1
ATOM 3734 O O . PRO B 1 179 ? -2.695 16.688 -1.513 1 98.94 179 PRO B O 1
ATOM 3737 N N . ALA B 1 180 ? -3.104 17.812 0.403 1 98.88 180 ALA B N 1
ATOM 3738 C CA . ALA B 1 180 ? -3.25 19.125 -0.229 1 98.88 180 ALA B CA 1
ATOM 3739 C C . ALA B 1 180 ? -1.907 19.844 -0.315 1 98.88 180 ALA B C 1
ATOM 3741 O O . ALA B 1 180 ? -1.48 20.5 0.644 1 98.88 180 ALA B O 1
ATOM 3742 N N . VAL B 1 181 ? -1.29 19.797 -1.512 1 98.88 181 VAL B N 1
ATOM 3743 C CA . VAL B 1 181 ? 0.084 20.281 -1.549 1 98.88 181 VAL B CA 1
ATOM 3744 C C . VAL B 1 181 ? 0.19 21.453 -2.523 1 98.88 181 VAL B C 1
ATOM 3746 O O . VAL B 1 181 ? 1.266 22.031 -2.695 1 98.88 181 VAL B O 1
ATOM 3749 N N . ASN B 1 182 ? -0.846 21.812 -3.219 1 98.75 182 ASN B N 1
ATOM 3750 C CA . ASN B 1 182 ? -0.953 22.969 -4.102 1 98.75 182 ASN B CA 1
ATOM 3751 C C . ASN B 1 182 ? -2.318 23.641 -3.984 1 98.75 182 ASN B C 1
ATOM 3753 O O . ASN B 1 182 ? -3.268 23.25 -4.668 1 98.75 182 ASN B O 1
ATOM 3757 N N . MET B 1 183 ? -2.35 24.75 -3.258 1 98.25 183 MET B N 1
ATOM 3758 C CA . MET B 1 183 ? -3.602 25.406 -2.9 1 98.25 183 MET B CA 1
ATOM 3759 C C . MET B 1 183 ? -4.18 26.156 -4.094 1 98.25 183 MET B C 1
ATOM 3761 O O . MET B 1 183 ? -5.34 26.562 -4.07 1 98.25 183 MET B O 1
ATOM 3765 N N . VAL B 1 184 ? -3.426 26.234 -5.168 1 97 184 VAL B N 1
ATOM 3766 C CA . VAL B 1 184 ? -3.889 26.938 -6.355 1 97 184 VAL B CA 1
ATOM 3767 C C . VAL B 1 184 ? -3.945 25.984 -7.539 1 97 184 VAL B C 1
ATOM 3769 O O . VAL B 1 184 ? -3.824 26.406 -8.695 1 97 184 VAL B O 1
ATOM 3772 N N . ASP B 1 185 ? -4.055 24.734 -7.25 1 96.31 185 ASP B N 1
ATOM 3773 C CA . ASP B 1 185 ? -4.059 23.672 -8.25 1 96.31 185 ASP B CA 1
ATOM 3774 C C . ASP B 1 185 ? -5.281 23.781 -9.156 1 96.31 185 ASP B C 1
ATOM 3776 O O . ASP B 1 185 ? -6.387 24.062 -8.695 1 96.31 185 ASP B O 1
ATOM 3780 N N . ASN B 1 186 ? -5.105 23.594 -10.414 1 96 186 ASN B N 1
ATOM 3781 C CA . ASN B 1 186 ? -6.176 23.531 -11.398 1 96 186 ASN B CA 1
ATOM 3782 C C . ASN B 1 186 ? -5.98 22.344 -12.352 1 96 186 ASN B C 1
ATOM 3784 O O . ASN B 1 186 ? -6.254 22.469 -13.555 1 96 186 ASN B O 1
ATOM 3788 N N . SER B 1 187 ? -5.387 21.344 -11.891 1 97.31 187 SER B N 1
ATOM 3789 C CA . SER B 1 187 ? -5.121 20.156 -12.688 1 97.31 187 SER B CA 1
ATOM 3790 C C . SER B 1 187 ? -6.414 19.453 -13.086 1 97.31 187 SER B C 1
ATOM 3792 O O . SER B 1 187 ? -7.484 19.766 -12.562 1 97.31 187 SER B O 1
ATOM 3794 N N . PRO B 1 188 ? -6.383 18.469 -14.055 1 98 188 PRO B N 1
ATOM 3795 C CA . PRO B 1 188 ? -7.566 17.797 -14.586 1 98 188 PRO B CA 1
ATOM 3796 C C . PRO B 1 188 ? -8.406 17.125 -13.5 1 98 188 PRO B C 1
ATOM 3798 O O . PRO B 1 188 ? -9.633 17.156 -13.555 1 98 188 PRO B O 1
ATOM 3801 N N . SER B 1 189 ? -7.781 16.562 -12.477 1 98.5 189 SER B N 1
ATOM 3802 C CA . SER B 1 189 ? -8.539 15.859 -11.453 1 98.5 189 SER B CA 1
ATOM 3803 C C . SER B 1 189 ? -9.453 16.812 -10.68 1 98.5 189 SER B C 1
ATOM 3805 O O . SER B 1 189 ? -10.516 16.406 -10.211 1 98.5 189 SER B O 1
ATOM 3807 N N . VAL B 1 190 ? -9.023 18.094 -10.508 1 97.94 190 VAL B N 1
ATOM 3808 C CA . VAL B 1 190 ? -9.852 19.094 -9.828 1 97.94 190 VAL B CA 1
ATOM 3809 C C . VAL B 1 190 ? -11.156 19.281 -10.594 1 97.94 190 VAL B C 1
ATOM 3811 O O . VAL B 1 190 ? -12.227 19.422 -9.992 1 97.94 190 VAL B O 1
ATOM 3814 N N . ARG B 1 191 ? -11.102 19.281 -11.922 1 96.56 191 ARG B N 1
ATOM 3815 C CA . ARG B 1 191 ? -12.266 19.469 -12.773 1 96.56 191 ARG B CA 1
ATOM 3816 C C . ARG B 1 191 ? -13.078 18.188 -12.891 1 96.56 191 ARG B C 1
ATOM 3818 O O . ARG B 1 191 ? -14.312 18.219 -12.82 1 96.56 191 ARG B O 1
ATOM 3825 N N . GLU B 1 192 ? -12.422 17.078 -13.094 1 97.69 192 GLU B N 1
ATOM 3826 C CA . GLU B 1 192 ? -13.062 15.805 -13.398 1 97.69 192 GLU B CA 1
ATOM 3827 C C . GLU B 1 192 ? -13.742 15.219 -12.164 1 97.69 192 GLU B C 1
ATOM 3829 O O . GLU B 1 192 ? -14.789 14.586 -12.273 1 97.69 192 GLU B O 1
ATOM 3834 N N . TYR B 1 193 ? -13.109 15.484 -11.008 1 97.88 193 TYR B N 1
ATOM 3835 C CA . TYR B 1 193 ? -13.594 14.797 -9.812 1 97.88 193 TYR B CA 1
ATOM 3836 C C . TYR B 1 193 ? -14.023 15.789 -8.742 1 97.88 193 TYR B C 1
ATOM 3838 O O . TYR B 1 193 ? -14.227 15.406 -7.582 1 97.88 193 TYR B O 1
ATOM 3846 N N . GLY B 1 194 ? -14.164 17.062 -9.094 1 96.56 194 GLY B N 1
ATOM 3847 C CA . GLY B 1 194 ? -14.5 18.109 -8.148 1 96.56 194 GLY B CA 1
ATOM 3848 C C . GLY B 1 194 ? -15.977 18.125 -7.785 1 96.56 194 GLY B C 1
ATOM 3849 O O . GLY B 1 194 ? -16.422 19.031 -7.078 1 96.56 194 GLY B O 1
ATOM 3850 N N . GLU B 1 195 ? -16.781 17.203 -8.281 1 94.94 195 GLU B N 1
ATOM 3851 C CA . GLU B 1 195 ? -18.203 17.062 -7.965 1 94.94 195 GLU B CA 1
ATOM 3852 C C . GLU B 1 195 ? -18.625 15.594 -7.93 1 94.94 195 GLU B C 1
ATOM 3854 O O . GLU B 1 195 ? -18.219 14.805 -8.789 1 94.94 195 GLU B O 1
ATOM 3859 N N . GLY B 1 196 ? -19.359 15.242 -6.836 1 93.62 196 GLY B N 1
ATOM 3860 C CA . GLY B 1 196 ? -19.969 13.922 -6.816 1 93.62 196 GLY B CA 1
ATOM 3861 C C . GLY B 1 196 ? -19.109 12.875 -6.141 1 93.62 196 GLY B C 1
ATOM 3862 O O . GLY B 1 196 ? -19.516 11.719 -6.004 1 93.62 196 GLY B O 1
ATOM 3863 N N . TYR B 1 197 ? -17.891 13.258 -5.656 1 95.5 197 TYR B N 1
ATOM 3864 C CA . TYR B 1 197 ? -16.953 12.281 -5.105 1 95.5 197 TYR B CA 1
ATOM 3865 C C . TYR B 1 197 ? -16.5 12.688 -3.707 1 95.5 197 TYR B C 1
ATOM 3867 O O . TYR B 1 197 ? -15.336 12.5 -3.348 1 95.5 197 TYR B O 1
ATOM 3875 N N . PHE B 1 198 ? -17.344 13.352 -2.889 1 95.19 198 PHE B N 1
ATOM 3876 C CA . PHE B 1 198 ? -17.172 13.711 -1.487 1 95.19 198 PHE B CA 1
ATOM 3877 C C . PHE B 1 198 ? -16.438 15.047 -1.361 1 95.19 198 PHE B C 1
ATOM 3879 O O . PHE B 1 198 ? -17.062 16.078 -1.108 1 95.19 198 PHE B O 1
ATOM 3886 N N . LEU B 1 199 ? -15.164 15.109 -1.643 1 96.56 199 LEU B N 1
ATOM 3887 C CA . LEU B 1 199 ? -14.516 16.406 -1.716 1 96.56 199 LEU B CA 1
ATOM 3888 C C . LEU B 1 199 ? -14.867 17.125 -3.018 1 96.56 199 LEU B C 1
ATOM 3890 O O . LEU B 1 199 ? -14.727 16.547 -4.102 1 96.56 199 LEU B O 1
ATOM 3894 N N . THR B 1 200 ? -15.383 18.328 -2.896 1 95.62 200 THR B N 1
ATOM 3895 C CA . THR B 1 200 ? -15.805 19.078 -4.074 1 95.62 200 THR B CA 1
ATOM 3896 C C . THR B 1 200 ? -14.977 20.344 -4.23 1 95.62 200 THR B C 1
ATOM 3898 O O . THR B 1 200 ? -14.336 20.797 -3.279 1 95.62 200 THR B O 1
ATOM 3901 N N . ARG B 1 201 ? -15.031 20.859 -5.422 1 95.06 201 ARG B N 1
ATOM 3902 C CA . ARG B 1 201 ? -14.383 22.141 -5.68 1 95.06 201 ARG B CA 1
ATOM 3903 C C . ARG B 1 201 ? -14.953 23.234 -4.785 1 95.06 201 ARG B C 1
ATOM 3905 O O . ARG B 1 201 ? -14.211 24.078 -4.281 1 95.06 201 ARG B O 1
ATOM 3912 N N . SER B 1 202 ? -16.297 23.219 -4.645 1 94 202 SER B N 1
ATOM 3913 C CA . SER B 1 202 ? -16.938 24.219 -3.789 1 94 202 SER B CA 1
ATOM 3914 C C . SER B 1 202 ? -16.453 24.094 -2.348 1 94 202 SER B C 1
ATOM 3916 O O . SER B 1 202 ? -16.234 25.109 -1.676 1 94 202 SER B O 1
ATOM 3918 N N . MET B 1 203 ? -16.25 22.875 -1.896 1 94.44 203 MET B N 1
ATOM 3919 C CA . MET B 1 203 ? -15.742 22.641 -0.549 1 94.44 203 MET B CA 1
ATOM 3920 C C . MET B 1 203 ? -14.312 23.156 -0.42 1 94.44 203 MET B C 1
ATOM 3922 O O . MET B 1 203 ? -13.961 23.781 0.574 1 94.44 203 MET B O 1
ATOM 3926 N N . MET B 1 204 ? -13.5 22.859 -1.381 1 96.69 204 MET B N 1
ATOM 3927 C CA . MET B 1 204 ? -12.102 23.297 -1.364 1 96.69 204 MET B CA 1
ATOM 3928 C C . MET B 1 204 ? -12.008 24.828 -1.353 1 96.69 204 MET B C 1
ATOM 3930 O O . MET B 1 204 ? -11.188 25.391 -0.636 1 96.69 204 MET B O 1
ATOM 3934 N N . ASN B 1 205 ? -12.883 25.469 -2.156 1 95.06 205 ASN B N 1
ATOM 3935 C CA . ASN B 1 205 ? -12.945 26.922 -2.146 1 95.06 205 ASN B CA 1
ATOM 3936 C C . ASN B 1 205 ? -13.375 27.453 -0.786 1 95.06 205 ASN B C 1
ATOM 3938 O O . ASN B 1 205 ? -12.828 28.453 -0.304 1 95.06 205 ASN B O 1
ATOM 3942 N N . TRP B 1 206 ? -14.391 26.812 -0.235 1 95.75 206 TRP B N 1
ATOM 3943 C CA . TRP B 1 206 ? -14.867 27.203 1.089 1 95.75 206 TRP B CA 1
ATOM 3944 C C . TRP B 1 206 ? -13.75 27.078 2.123 1 95.75 206 TRP B C 1
ATOM 3946 O O . TRP B 1 206 ? -13.523 28 2.904 1 95.75 206 TRP B O 1
ATOM 3956 N N . PHE B 1 207 ? -12.992 25.969 2.143 1 97.56 207 PHE B N 1
ATOM 3957 C CA . PHE B 1 207 ? -11.852 25.797 3.035 1 97.56 207 PHE B CA 1
ATOM 3958 C C . PHE B 1 207 ? -10.844 26.922 2.855 1 97.56 207 PHE B C 1
ATOM 3960 O O . PHE B 1 207 ? -10.305 27.453 3.834 1 97.56 207 PHE B O 1
ATOM 3967 N N . GLY B 1 208 ? -10.562 27.297 1.625 1 97.56 208 GLY B N 1
ATOM 3968 C CA . GLY B 1 208 ? -9.625 28.375 1.338 1 97.56 208 GLY B CA 1
ATOM 3969 C C . GLY B 1 208 ? -10.047 29.703 1.937 1 97.56 208 GLY B C 1
ATOM 3970 O O . GLY B 1 208 ? -9.227 30.422 2.508 1 97.56 208 GLY B O 1
ATOM 3971 N N . THR B 1 209 ? -11.352 30.016 1.794 1 96.25 209 THR B N 1
ATOM 3972 C CA . THR B 1 209 ? -11.859 31.281 2.318 1 96.25 209 THR B CA 1
ATOM 3973 C C . THR B 1 209 ? -11.773 31.297 3.842 1 96.25 209 THR B C 1
ATOM 3975 O O . THR B 1 209 ? -11.586 32.375 4.441 1 96.25 209 THR B O 1
ATOM 3978 N N . MET B 1 210 ? -11.875 30.156 4.422 1 97.25 210 MET B N 1
ATOM 3979 C CA . MET B 1 210 ? -11.797 30.062 5.875 1 97.25 210 MET B CA 1
ATOM 3980 C C . MET B 1 210 ? -10.344 30.156 6.348 1 97.25 210 MET B C 1
ATOM 3982 O O . MET B 1 210 ? -10.062 30.797 7.367 1 97.25 210 MET B O 1
ATOM 3986 N N . TYR B 1 211 ? -9.414 29.609 5.617 1 98.5 211 TYR B N 1
ATOM 3987 C CA . TYR B 1 211 ? -8.055 29.359 6.074 1 98.5 211 TYR B CA 1
ATOM 3988 C C . TYR B 1 211 ? -7.145 30.531 5.75 1 98.5 211 TYR B C 1
ATOM 3990 O O . TYR B 1 211 ? -6.223 30.844 6.512 1 98.5 211 TYR B O 1
ATOM 3998 N N . PHE B 1 212 ? -7.418 31.234 4.668 1 98.56 212 PHE B N 1
ATOM 3999 C CA . PHE B 1 212 ? -6.508 32.281 4.223 1 98.56 212 PHE B CA 1
ATOM 4000 C C . PHE B 1 212 ? -7.117 33.656 4.441 1 98.56 212 PHE B C 1
ATOM 4002 O O . PHE B 1 212 ? -8.328 33.844 4.27 1 98.56 212 PHE B O 1
ATOM 4009 N N . SER B 1 213 ? -6.273 34.625 4.805 1 98.12 213 SER B N 1
ATOM 4010 C CA . SER B 1 213 ? -6.707 36 4.91 1 98.12 213 SER B CA 1
ATOM 4011 C C . SER B 1 213 ? -6.719 36.688 3.547 1 98.12 213 SER B C 1
ATOM 4013 O O . SER B 1 213 ? -7.469 37.656 3.328 1 98.12 213 SER B O 1
ATOM 4015 N N . SER B 1 214 ? -5.812 36.219 2.686 1 95.75 214 SER B N 1
ATOM 4016 C CA . SER B 1 214 ? -5.73 36.719 1.312 1 95.75 214 SER B CA 1
ATOM 4017 C C . SER B 1 214 ? -5.27 35.625 0.361 1 95.75 214 SER B C 1
ATOM 4019 O O . SER B 1 214 ? -4.555 34.719 0.766 1 95.75 214 SER B O 1
ATOM 4021 N N . GLY B 1 215 ? -5.66 35.75 -0.833 1 93.44 215 GLY B N 1
ATOM 4022 C CA . GLY B 1 215 ? -5.277 34.781 -1.854 1 93.44 215 GLY B CA 1
ATOM 4023 C C . GLY B 1 215 ? -3.775 34.656 -2.029 1 93.44 215 GLY B C 1
ATOM 4024 O O . GLY B 1 215 ? -3.27 33.625 -2.451 1 93.44 215 GLY B O 1
ATOM 4025 N N . ARG B 1 216 ? -3.062 35.656 -1.681 1 95.44 216 ARG B N 1
ATOM 4026 C CA . ARG B 1 216 ? -1.612 35.688 -1.836 1 95.44 216 ARG B CA 1
ATOM 4027 C C . ARG B 1 216 ? -0.95 34.656 -0.918 1 95.44 216 ARG B C 1
ATOM 4029 O O . ARG B 1 216 ? 0.133 34.156 -1.223 1 95.44 216 ARG B O 1
ATOM 4036 N N . GLU B 1 217 ? -1.618 34.281 0.152 1 97.69 217 GLU B N 1
ATOM 4037 C CA . GLU B 1 217 ? -1.067 33.344 1.125 1 97.69 217 GLU B CA 1
ATOM 4038 C C . GLU B 1 217 ? -1.043 31.922 0.568 1 97.69 217 GLU B C 1
ATOM 4040 O O . GLU B 1 217 ? -0.209 31.109 0.97 1 97.69 217 GLU B O 1
ATOM 4045 N N . ALA B 1 218 ? -1.85 31.719 -0.43 1 97.75 218 ALA B N 1
ATOM 4046 C CA . ALA B 1 218 ? -2.02 30.375 -0.966 1 97.75 218 ALA B CA 1
ATOM 4047 C C . ALA B 1 218 ? -0.794 29.953 -1.769 1 97.75 218 ALA B C 1
ATOM 4049 O O . ALA B 1 218 ? -0.564 28.75 -1.971 1 97.75 218 ALA B O 1
ATOM 4050 N N . VAL B 1 219 ? 0.015 30.859 -2.184 1 97.44 219 VAL B N 1
ATOM 4051 C CA . VAL B 1 219 ? 1.153 30.5 -3.027 1 97.44 219 VAL B CA 1
ATOM 4052 C C . VAL B 1 219 ? 2.416 30.406 -2.174 1 97.44 219 VAL B C 1
ATOM 4054 O O . VAL B 1 219 ? 3.492 30.078 -2.684 1 97.44 219 VAL B O 1
ATOM 4057 N N . SER B 1 220 ? 2.293 30.719 -0.842 1 98.06 220 SER B N 1
ATOM 4058 C CA . SER B 1 220 ? 3.412 30.484 0.061 1 98.06 220 SER B CA 1
ATOM 4059 C C . SER B 1 220 ? 3.877 29.031 -0.008 1 98.06 220 SER B C 1
ATOM 4061 O O . SER B 1 220 ? 3.055 28.109 -0.042 1 98.06 220 SER B O 1
ATOM 4063 N N . PRO B 1 221 ? 5.203 28.734 -0.023 1 98.25 221 PRO B N 1
ATOM 4064 C CA . PRO B 1 221 ? 5.684 27.359 0.026 1 98.25 221 PRO B CA 1
ATOM 4065 C C . PRO B 1 221 ? 5.23 26.625 1.281 1 98.25 221 PRO B C 1
ATOM 4067 O O . PRO B 1 221 ? 5.242 25.391 1.313 1 98.25 221 PRO B O 1
ATOM 4070 N N . TYR B 1 222 ? 4.816 27.375 2.295 1 98.62 222 TYR B N 1
ATOM 4071 C CA . TYR B 1 222 ? 4.383 26.734 3.535 1 98.62 222 TYR B CA 1
ATOM 4072 C C . TYR B 1 222 ? 2.869 26.578 3.562 1 98.62 222 TYR B C 1
ATOM 4074 O O . TYR B 1 222 ? 2.311 26.062 4.539 1 98.62 222 TYR B O 1
ATOM 4082 N N . ALA B 1 223 ? 2.211 27.031 2.494 1 98.81 223 ALA B N 1
ATOM 4083 C CA . ALA B 1 223 ? 0.82 26.688 2.203 1 98.81 223 ALA B CA 1
ATOM 4084 C C . ALA B 1 223 ? 0.726 25.672 1.066 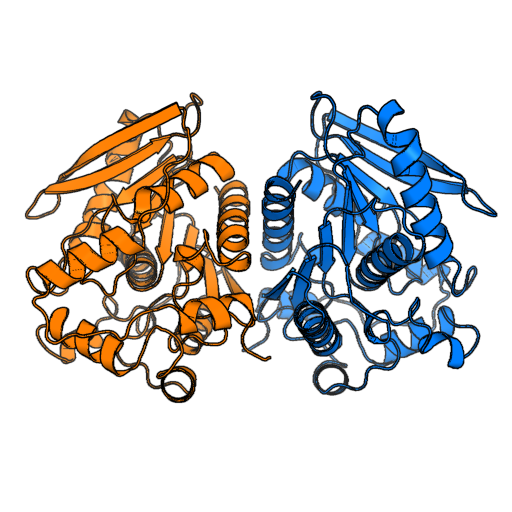1 98.81 223 ALA B C 1
ATOM 4086 O O . ALA B 1 223 ? -0.126 24.781 1.089 1 98.81 223 ALA B O 1
ATOM 4087 N N . SER B 1 224 ? 1.55 25.875 0.058 1 98.88 224 SER B N 1
ATOM 4088 C CA . SER B 1 224 ? 1.659 25.031 -1.13 1 98.88 224 SER B CA 1
ATOM 4089 C C . SER B 1 224 ? 3.068 24.469 -1.283 1 98.88 224 SER B C 1
ATOM 4091 O O . SER B 1 224 ? 3.826 24.906 -2.15 1 98.88 224 SER B O 1
ATOM 4093 N N . PRO B 1 225 ? 3.307 23.375 -0.568 1 98.88 225 PRO B N 1
ATOM 4094 C CA . PRO B 1 225 ? 4.668 22.828 -0.6 1 98.88 225 PRO B CA 1
ATOM 4095 C C . PRO B 1 225 ? 5.094 22.391 -1.998 1 98.88 225 PRO B C 1
ATOM 4097 O O . PRO B 1 225 ? 6.289 22.281 -2.277 1 98.88 225 PRO B O 1
ATOM 4100 N N . ALA B 1 226 ? 4.215 22.219 -2.912 1 98.69 226 ALA B N 1
ATOM 4101 C CA . ALA B 1 226 ? 4.555 21.859 -4.289 1 98.69 226 ALA B CA 1
ATOM 4102 C C . ALA B 1 226 ? 5.324 22.984 -4.973 1 98.69 226 ALA B C 1
ATOM 4104 O O . ALA B 1 226 ? 5.996 22.766 -5.98 1 98.69 226 ALA B O 1
ATOM 4105 N N . LEU B 1 227 ? 5.219 24.203 -4.434 1 98.38 227 LEU B N 1
ATOM 4106 C CA . LEU B 1 227 ? 5.863 25.375 -5.031 1 98.38 227 LEU B CA 1
ATOM 4107 C C . LEU B 1 227 ? 7.207 25.641 -4.367 1 98.38 227 LEU B C 1
ATOM 4109 O O . LEU B 1 227 ? 7.91 26.594 -4.746 1 98.38 227 LEU B O 1
ATOM 4113 N N . ALA B 1 228 ? 7.664 24.844 -3.432 1 98.75 228 ALA B N 1
ATOM 4114 C CA . ALA B 1 228 ? 8.898 25.047 -2.672 1 98.75 228 ALA B CA 1
ATOM 4115 C C . ALA B 1 228 ? 10.094 24.453 -3.404 1 98.75 228 ALA B C 1
ATOM 4117 O O . ALA B 1 228 ? 9.938 23.781 -4.43 1 98.75 228 ALA B O 1
ATOM 4118 N N . ASP B 1 229 ? 11.312 24.844 -2.922 1 98.31 229 ASP B N 1
ATOM 4119 C CA . ASP B 1 229 ? 12.484 24.031 -3.203 1 98.31 229 ASP B CA 1
ATOM 4120 C C . ASP B 1 229 ? 12.375 22.656 -2.545 1 98.31 229 ASP B C 1
ATOM 4122 O O . ASP B 1 229 ? 12.125 22.547 -1.341 1 98.31 229 ASP B O 1
ATOM 4126 N N . LEU B 1 230 ? 12.516 21.609 -3.328 1 98.81 230 LEU B N 1
ATOM 4127 C CA . LEU B 1 230 ? 12.188 20.281 -2.812 1 98.81 230 LEU B CA 1
ATOM 4128 C C . LEU B 1 230 ? 13.453 19.438 -2.633 1 98.81 230 LEU B C 1
ATOM 4130 O O . LEU B 1 230 ? 13.375 18.219 -2.504 1 98.81 230 LEU B O 1
ATOM 4134 N N . HIS B 1 231 ? 14.617 20.047 -2.656 1 98.62 231 HIS B N 1
ATOM 4135 C CA . HIS B 1 231 ? 15.852 19.297 -2.453 1 98.62 231 HIS B CA 1
ATOM 4136 C C . HIS B 1 231 ? 16.016 18.906 -0.992 1 98.62 231 HIS B C 1
ATOM 4138 O O . HIS B 1 231 ? 15.547 19.594 -0.094 1 98.62 231 HIS B O 1
ATOM 4144 N N . ASN B 1 232 ? 16.672 17.766 -0.744 1 98.56 232 ASN B N 1
ATOM 4145 C CA . ASN B 1 232 ? 17.141 17.328 0.565 1 98.56 232 ASN B CA 1
ATOM 4146 C C . ASN B 1 232 ? 15.984 17.188 1.553 1 98.56 232 ASN B C 1
ATOM 4148 O O . ASN B 1 232 ? 16.047 17.703 2.668 1 98.56 232 ASN B O 1
ATOM 4152 N N . LEU B 1 233 ? 14.906 16.562 1.158 1 98.88 233 LEU B N 1
ATOM 4153 C CA . LEU B 1 233 ? 13.789 16.219 2.025 1 98.88 233 LEU B CA 1
ATOM 4154 C C . LEU B 1 233 ? 13.805 14.742 2.381 1 98.88 233 LEU B C 1
ATOM 4156 O O . LEU B 1 233 ? 14.414 13.938 1.674 1 98.88 233 LEU B O 1
ATOM 4160 N N . PRO B 1 234 ? 13.203 14.359 3.51 1 98.81 234 PRO B N 1
ATOM 4161 C CA . PRO B 1 234 ? 13.164 12.938 3.873 1 98.81 234 PRO B CA 1
ATOM 4162 C C . PRO B 1 234 ? 12.422 12.086 2.846 1 98.81 234 PRO B C 1
ATOM 4164 O O . PRO B 1 234 ? 11.578 12.602 2.107 1 98.81 234 PRO B O 1
ATOM 4167 N N . PRO B 1 235 ? 12.758 10.758 2.773 1 98.81 235 PRO B N 1
ATOM 4168 C CA . PRO B 1 235 ? 11.969 9.867 1.923 1 98.81 235 PRO B CA 1
ATOM 4169 C C . PRO B 1 235 ? 10.477 9.875 2.275 1 98.81 235 PRO B C 1
ATOM 4171 O O . PRO B 1 235 ? 10.109 10.242 3.395 1 98.81 235 PRO B O 1
ATOM 4174 N N . SER B 1 236 ? 9.688 9.531 1.269 1 98.88 236 SER B N 1
ATOM 4175 C CA . SER B 1 236 ? 8.258 9.695 1.5 1 98.88 236 SER B CA 1
ATOM 4176 C C . SER B 1 236 ? 7.461 8.57 0.85 1 98.88 236 SER B C 1
ATOM 4178 O O . SER B 1 236 ? 7.902 7.98 -0.138 1 98.88 236 SER B O 1
ATOM 4180 N N . LEU B 1 237 ? 6.375 8.227 1.439 1 98.94 237 LEU B N 1
ATOM 4181 C CA . LEU B 1 237 ? 5.254 7.516 0.836 1 98.94 237 LEU B CA 1
ATOM 4182 C C . LEU B 1 237 ? 4.09 8.461 0.567 1 98.94 237 LEU B C 1
ATOM 4184 O O . LEU B 1 237 ? 3.586 9.109 1.486 1 98.94 237 LEU B O 1
ATOM 4188 N N . VAL B 1 238 ? 3.715 8.602 -0.709 1 98.94 238 VAL B N 1
ATOM 4189 C CA . VAL B 1 238 ? 2.562 9.406 -1.098 1 98.94 238 VAL B CA 1
ATOM 4190 C C . VAL B 1 238 ? 1.436 8.5 -1.585 1 98.94 238 VAL B C 1
ATOM 4192 O O . VAL B 1 238 ? 1.618 7.727 -2.525 1 98.94 238 VAL B O 1
ATOM 4195 N N . ILE B 1 239 ? 0.312 8.562 -0.915 1 98.94 239 ILE B N 1
ATOM 4196 C CA . ILE B 1 239 ? -0.87 7.781 -1.259 1 98.94 239 ILE B CA 1
ATOM 4197 C C . ILE B 1 239 ? -1.933 8.695 -1.869 1 98.94 239 ILE B C 1
ATOM 4199 O O . ILE B 1 239 ? -2.289 9.719 -1.286 1 98.94 239 ILE B O 1
ATOM 4203 N N . THR B 1 240 ? -2.424 8.359 -3.088 1 98.88 240 THR B N 1
ATOM 4204 C CA . THR B 1 240 ? -3.494 9.102 -3.74 1 98.88 240 THR B CA 1
ATOM 4205 C C . THR B 1 240 ? -4.691 8.195 -4.02 1 98.88 240 THR B C 1
ATOM 4207 O O . THR B 1 240 ? -4.609 6.977 -3.848 1 98.88 240 THR B O 1
ATOM 4210 N N . ALA B 1 241 ? -5.793 8.789 -4.305 1 98.88 241 ALA B N 1
ATOM 4211 C CA . ALA B 1 241 ? -7.027 8.109 -4.672 1 98.88 241 ALA B CA 1
ATOM 4212 C C . ALA B 1 241 ? -7.469 8.492 -6.082 1 98.88 241 ALA B C 1
ATOM 4214 O O . ALA B 1 241 ? -7.359 9.656 -6.48 1 98.88 241 ALA B O 1
ATOM 4215 N N . GLU B 1 242 ? -8 7.551 -6.828 1 98.69 242 GLU B N 1
ATOM 4216 C CA . GLU B 1 242 ? -8.281 7.727 -8.25 1 98.69 242 GLU B CA 1
ATOM 4217 C C . GLU B 1 242 ? -9.328 8.82 -8.469 1 98.69 242 GLU B C 1
ATOM 4219 O O . GLU B 1 242 ? -9.172 9.664 -9.352 1 98.69 242 GLU B O 1
ATOM 4224 N N . TYR B 1 243 ? -10.375 8.883 -7.676 1 98.56 243 TYR B N 1
ATOM 4225 C CA . TYR B 1 243 ? -11.484 9.812 -7.855 1 98.56 243 TYR B CA 1
ATOM 4226 C C . TYR B 1 243 ? -11.422 10.945 -6.836 1 98.56 243 TYR B C 1
ATOM 4228 O O . TYR B 1 243 ? -12.43 11.273 -6.203 1 98.56 243 TYR B O 1
ATOM 4236 N N . ASP B 1 244 ? -10.227 11.43 -6.629 1 98.81 244 ASP B N 1
ATOM 4237 C CA . ASP B 1 244 ? -9.922 12.539 -5.734 1 98.81 244 ASP B CA 1
ATOM 4238 C C . ASP B 1 244 ? -9.492 13.773 -6.523 1 98.81 244 ASP B C 1
ATOM 4240 O O . ASP B 1 244 ? -8.555 13.719 -7.324 1 98.81 244 ASP B O 1
ATOM 4244 N N . PRO B 1 245 ? -10.156 14.977 -6.301 1 98.75 245 PRO B N 1
ATOM 4245 C CA . PRO B 1 245 ? -9.68 16.188 -6.957 1 98.75 245 PRO B CA 1
ATOM 4246 C C . PRO B 1 245 ? -8.227 16.516 -6.633 1 98.75 245 PRO B C 1
ATOM 4248 O O . PRO B 1 245 ? -7.555 17.219 -7.402 1 98.75 245 PRO B O 1
ATOM 4251 N N . LEU B 1 246 ? -7.691 16 -5.52 1 98.88 246 LEU B N 1
ATOM 4252 C CA . LEU B 1 246 ? -6.32 16.297 -5.117 1 98.88 246 LEU B CA 1
ATOM 4253 C C . LEU B 1 246 ? -5.348 15.297 -5.738 1 98.88 246 LEU B C 1
ATOM 4255 O O . LEU B 1 246 ? -4.137 15.391 -5.531 1 98.88 246 LEU B O 1
ATOM 4259 N N . ARG B 1 247 ? -5.84 14.305 -6.539 1 98.75 247 ARG B N 1
ATOM 4260 C CA . ARG B 1 247 ? -5.012 13.219 -7.051 1 98.75 247 ARG B CA 1
ATOM 4261 C C . ARG B 1 247 ? -3.785 13.758 -7.773 1 98.75 247 ARG B C 1
ATOM 4263 O O . ARG B 1 247 ? -2.652 13.422 -7.422 1 98.75 247 ARG B O 1
ATOM 4270 N N . ASP B 1 248 ? -3.992 14.672 -8.766 1 98.69 248 ASP B N 1
ATOM 4271 C CA . ASP B 1 248 ? -2.912 15.078 -9.664 1 98.69 248 ASP B CA 1
ATOM 4272 C C . ASP B 1 248 ? -1.85 15.875 -8.914 1 98.69 248 ASP B C 1
ATOM 4274 O O . ASP B 1 248 ? -0.654 15.719 -9.164 1 98.69 248 ASP B O 1
ATOM 4278 N N . GLN B 1 249 ? -2.236 16.734 -7.98 1 98.75 249 GLN B N 1
ATOM 4279 C CA . GLN B 1 249 ? -1.24 17.516 -7.262 1 98.75 249 GLN B CA 1
ATOM 4280 C C . GLN B 1 249 ? -0.387 16.641 -6.355 1 98.75 249 GLN B C 1
ATOM 4282 O O . GLN B 1 249 ? 0.821 16.844 -6.234 1 98.75 249 GLN B O 1
ATOM 4287 N N . GLY B 1 250 ? -1.036 15.633 -5.688 1 98.88 250 GLY B N 1
ATOM 4288 C CA . GLY B 1 250 ? -0.246 14.695 -4.902 1 98.88 250 GLY B CA 1
ATOM 4289 C C . GLY B 1 250 ? 0.749 13.906 -5.73 1 98.88 250 GLY B C 1
ATOM 4290 O O . GLY B 1 250 ? 1.897 13.727 -5.324 1 98.88 250 GLY B O 1
ATOM 4291 N N . GLU B 1 251 ? 0.307 13.461 -6.898 1 98.75 251 GLU B N 1
ATOM 4292 C CA . GLU B 1 251 ? 1.164 12.672 -7.781 1 98.75 251 GLU B CA 1
ATOM 4293 C C . GLU B 1 251 ? 2.285 13.523 -8.367 1 98.75 251 GLU B C 1
ATOM 4295 O O . GLU B 1 251 ? 3.436 13.086 -8.43 1 98.75 251 GLU B O 1
ATOM 4300 N N . THR B 1 252 ? 1.977 14.766 -8.773 1 98.5 252 THR B N 1
ATOM 4301 C CA . THR B 1 252 ? 2.982 15.688 -9.289 1 98.5 252 THR B CA 1
ATOM 4302 C C . THR B 1 252 ? 4.012 16.016 -8.211 1 98.5 252 THR B C 1
ATOM 4304 O O . THR B 1 252 ? 5.207 16.125 -8.5 1 98.5 252 THR B O 1
ATOM 4307 N N . TYR B 1 253 ? 3.521 16.188 -6.973 1 98.88 253 TYR B N 1
ATOM 4308 C CA . TYR B 1 253 ? 4.422 16.5 -5.867 1 98.88 253 TYR B CA 1
ATOM 4309 C C . TYR B 1 253 ? 5.43 15.367 -5.66 1 98.88 253 TYR B C 1
ATOM 4311 O O . TYR B 1 253 ? 6.633 15.617 -5.543 1 98.88 253 TYR B O 1
ATOM 4319 N N . SER B 1 254 ? 4.977 14.117 -5.629 1 98.81 254 SER B N 1
ATOM 4320 C CA . SER B 1 254 ? 5.867 12.969 -5.473 1 98.81 254 SER B CA 1
ATOM 4321 C C . SER B 1 254 ? 6.898 12.914 -6.598 1 98.81 254 SER B C 1
ATOM 4323 O O . SER B 1 254 ? 8.078 12.656 -6.352 1 98.81 254 SER B O 1
ATOM 4325 N N . HIS B 1 255 ? 6.426 13.148 -7.812 1 98.12 255 HIS B N 1
ATOM 4326 C CA . HIS B 1 255 ? 7.332 13.18 -8.953 1 98.12 255 HIS B CA 1
ATOM 4327 C C . HIS B 1 255 ? 8.391 14.258 -8.797 1 98.12 255 HIS B C 1
ATOM 4329 O O . HIS B 1 255 ? 9.578 14.016 -9.031 1 98.12 255 HIS B O 1
ATOM 4335 N N . SER B 1 256 ? 7.945 15.43 -8.352 1 98.62 256 SER B N 1
ATOM 4336 C CA . SER B 1 256 ? 8.867 16.547 -8.18 1 98.62 256 SER B CA 1
ATOM 4337 C C . SER B 1 256 ? 9.883 16.25 -7.082 1 98.62 256 SER B C 1
ATOM 4339 O O . SER B 1 256 ? 11.039 16.672 -7.172 1 98.62 256 SER B O 1
ATOM 4341 N N . LEU B 1 257 ? 9.469 15.547 -6.004 1 98.81 257 LEU B N 1
ATOM 4342 C CA . LEU B 1 257 ? 10.398 15.117 -4.961 1 98.81 257 LEU B CA 1
ATOM 4343 C C . LEU B 1 257 ? 11.5 14.242 -5.543 1 98.81 257 LEU B C 1
ATOM 4345 O O . LEU B 1 257 ? 12.68 14.438 -5.23 1 98.81 257 LEU B O 1
ATOM 4349 N N . ASN B 1 258 ? 11.172 13.305 -6.383 1 98.62 258 ASN B N 1
ATOM 4350 C CA . ASN B 1 258 ? 12.148 12.422 -7.008 1 98.62 258 ASN B CA 1
ATOM 4351 C C . ASN B 1 258 ? 13.078 13.188 -7.949 1 98.62 258 ASN B C 1
ATOM 4353 O O . ASN B 1 258 ? 14.289 12.93 -7.977 1 98.62 258 ASN B O 1
ATOM 4357 N N . GLU B 1 259 ? 12.5 14.117 -8.719 1 97.62 259 GLU B N 1
ATOM 4358 C CA . GLU B 1 259 ? 13.297 14.922 -9.633 1 97.62 259 GLU B CA 1
ATOM 4359 C C . GLU B 1 259 ? 14.336 15.75 -8.883 1 97.62 259 GLU B C 1
ATOM 4361 O O . GLU B 1 259 ? 15.43 15.992 -9.391 1 97.62 259 GLU B O 1
ATOM 4366 N N . ALA B 1 260 ? 13.961 16.125 -7.672 1 98.5 260 ALA B N 1
ATOM 4367 C CA . ALA B 1 260 ? 14.852 16.953 -6.852 1 98.5 260 ALA B CA 1
ATOM 4368 C C . ALA B 1 260 ? 15.898 16.094 -6.152 1 98.5 260 ALA B C 1
ATOM 4370 O O . ALA B 1 260 ? 16.719 16.609 -5.379 1 98.5 260 ALA B O 1
ATOM 4371 N N . GLY B 1 261 ? 15.906 14.789 -6.371 1 98.06 261 GLY B N 1
ATOM 4372 C CA . GLY B 1 261 ? 16.953 13.922 -5.867 1 98.06 261 GLY B CA 1
ATOM 4373 C C . GLY B 1 261 ? 16.562 13.172 -4.609 1 98.06 261 GLY B C 1
ATOM 4374 O O . GLY B 1 261 ? 17.391 12.477 -4.012 1 98.06 261 GLY B O 1
ATOM 4375 N N . ASN B 1 262 ? 15.312 13.289 -4.145 1 98.62 262 ASN B N 1
ATOM 4376 C CA . ASN B 1 262 ? 14.836 12.539 -2.992 1 98.62 262 ASN B CA 1
ATOM 4377 C C . ASN B 1 262 ? 14.305 11.164 -3.4 1 98.62 262 ASN B C 1
ATOM 4379 O O . ASN B 1 262 ? 14.414 10.773 -4.566 1 98.62 262 ASN B O 1
ATOM 4383 N N . VAL B 1 263 ? 13.828 10.359 -2.465 1 98.44 263 VAL B N 1
ATOM 4384 C CA . VAL B 1 263 ? 13.18 9.07 -2.721 1 98.44 263 VAL B CA 1
ATOM 4385 C C . VAL B 1 263 ? 11.719 9.125 -2.281 1 98.44 263 VAL B C 1
ATOM 4387 O O . VAL B 1 263 ? 11.43 9.219 -1.087 1 98.44 263 VAL B O 1
ATOM 4390 N N . SER B 1 264 ? 10.859 9.125 -3.266 1 98.81 264 SER B N 1
ATOM 4391 C CA . SER B 1 264 ? 9.422 9.164 -2.992 1 98.81 264 SER B CA 1
ATOM 4392 C C . SER B 1 264 ? 8.703 8 -3.662 1 98.81 264 SER B C 1
ATOM 4394 O O . SER B 1 264 ? 8.844 7.789 -4.867 1 98.81 264 SER B O 1
ATOM 4396 N N . THR B 1 265 ? 8.016 7.211 -2.879 1 98.88 265 THR B N 1
ATOM 4397 C CA . THR B 1 265 ? 7.156 6.148 -3.391 1 98.88 265 THR B CA 1
ATOM 4398 C C . THR B 1 265 ? 5.715 6.641 -3.527 1 98.88 265 THR B C 1
ATOM 4400 O O . THR B 1 265 ? 5.145 7.176 -2.576 1 98.88 265 THR B O 1
ATOM 4403 N N . LEU B 1 266 ? 5.156 6.512 -4.742 1 98.88 266 LEU B N 1
ATOM 4404 C CA . LEU B 1 266 ? 3.807 6.977 -5.051 1 98.88 266 LEU B CA 1
ATOM 4405 C C . LEU B 1 266 ? 2.879 5.801 -5.332 1 98.88 266 LEU B C 1
ATOM 4407 O O . LEU B 1 266 ? 3.17 4.965 -6.191 1 98.88 266 LEU B O 1
ATOM 4411 N N . VAL B 1 267 ? 1.77 5.762 -4.586 1 98.88 267 VAL B N 1
ATOM 4412 C CA . VAL B 1 267 ? 0.795 4.684 -4.719 1 98.88 267 VAL B CA 1
ATOM 4413 C C . VAL B 1 267 ? -0.602 5.27 -4.91 1 98.88 267 VAL B C 1
ATOM 4415 O O . VAL B 1 267 ? -1.035 6.125 -4.133 1 98.88 267 VAL B O 1
ATOM 4418 N N . ARG B 1 268 ? -1.32 4.766 -5.969 1 98.88 268 ARG B N 1
ATOM 4419 C CA . ARG B 1 268 ? -2.711 5.164 -6.16 1 98.88 268 ARG B CA 1
ATOM 4420 C C . ARG B 1 268 ? -3.662 4.031 -5.789 1 98.88 268 ARG B C 1
ATOM 4422 O O . ARG B 1 268 ? -3.535 2.916 -6.297 1 98.88 268 ARG B O 1
ATOM 4429 N N . TYR B 1 269 ? -4.539 4.254 -4.879 1 98.88 269 TYR B N 1
ATOM 4430 C CA . TYR B 1 269 ? -5.656 3.352 -4.629 1 98.88 269 TYR B CA 1
ATOM 4431 C C . TYR B 1 269 ? -6.777 3.574 -5.637 1 98.88 269 TYR B C 1
ATOM 4433 O O . TYR B 1 269 ? -7.434 4.621 -5.629 1 98.88 269 TYR B O 1
ATOM 4441 N N . GLN B 1 270 ? -7.027 2.564 -6.504 1 98.62 270 GLN B N 1
ATOM 4442 C CA . GLN B 1 270 ? -7.969 2.674 -7.613 1 98.62 270 GLN B CA 1
ATOM 4443 C C . GLN B 1 270 ? -9.406 2.514 -7.129 1 98.62 270 GLN B C 1
ATOM 4445 O O . GLN B 1 270 ? -9.672 1.75 -6.199 1 98.62 270 GLN B O 1
ATOM 4450 N N . GLY B 1 271 ? -10.297 3.295 -7.707 1 98.38 271 GLY B N 1
ATOM 4451 C CA . GLY B 1 271 ? -11.711 3.223 -7.363 1 98.38 271 GLY B CA 1
ATOM 4452 C C . GLY B 1 271 ? -12.047 3.963 -6.086 1 98.38 271 GLY B C 1
ATOM 4453 O O . GLY B 1 271 ? -13.211 3.984 -5.664 1 98.38 271 GLY B O 1
ATOM 4454 N N . MET B 1 272 ? -11.094 4.637 -5.488 1 98.75 272 MET B N 1
ATOM 4455 C CA . MET B 1 272 ? -11.281 5.262 -4.184 1 98.75 272 MET B CA 1
ATOM 4456 C C . MET B 1 272 ? -11.453 6.773 -4.32 1 98.75 272 MET B C 1
ATOM 4458 O O . MET B 1 272 ? -11.109 7.348 -5.352 1 98.75 272 MET B O 1
ATOM 4462 N N . ILE B 1 273 ? -12.055 7.391 -3.301 1 98.5 273 ILE B N 1
ATOM 4463 C CA . ILE B 1 273 ? -12.32 8.828 -3.258 1 98.5 273 ILE B CA 1
ATOM 4464 C C . ILE B 1 273 ? -11.477 9.469 -2.158 1 98.5 273 ILE B C 1
ATOM 4466 O O . ILE B 1 273 ? -10.859 8.766 -1.353 1 98.5 273 ILE B O 1
ATOM 4470 N N . HIS B 1 274 ? -11.445 10.836 -2.191 1 98.19 274 HIS B N 1
ATOM 4471 C CA . HIS B 1 274 ? -10.836 11.586 -1.099 1 98.19 274 HIS B CA 1
ATOM 4472 C C . HIS B 1 274 ? -11.406 11.156 0.25 1 98.19 274 HIS B C 1
ATOM 4474 O O . HIS B 1 274 ? -12.617 10.969 0.385 1 98.19 274 HIS B O 1
ATOM 4480 N N . GLY B 1 275 ? -10.5 10.969 1.232 1 97.56 275 GLY B N 1
ATOM 4481 C CA . GLY B 1 275 ? -10.938 10.672 2.586 1 97.56 275 GLY B CA 1
ATOM 4482 C C . GLY B 1 275 ? -11.18 9.195 2.832 1 97.56 275 GLY B C 1
ATOM 4483 O O . GLY B 1 275 ? -11.539 8.797 3.939 1 97.56 275 GLY B O 1
ATOM 4484 N N . PHE B 1 276 ? -10.891 8.305 1.846 1 97.81 276 PHE B N 1
ATOM 4485 C CA . PHE B 1 276 ? -11.258 6.902 1.958 1 97.81 276 PHE B CA 1
ATOM 4486 C C . PHE B 1 276 ? -10.602 6.258 3.172 1 97.81 276 PHE B C 1
ATOM 4488 O O . PHE B 1 276 ? -11.148 5.324 3.762 1 97.81 276 PHE B O 1
ATOM 4495 N N . LEU B 1 277 ? -9.438 6.734 3.57 1 97.5 277 LEU B N 1
ATOM 4496 C CA . LEU B 1 277 ? -8.766 6.199 4.746 1 97.5 277 LEU B CA 1
ATOM 4497 C C . LEU B 1 277 ? -9.586 6.441 6.004 1 97.5 277 LEU B C 1
ATOM 4499 O O . LEU B 1 277 ? -9.656 5.578 6.883 1 97.5 277 LEU B O 1
ATOM 4503 N N . SER B 1 278 ? -10.172 7.602 6.125 1 95.19 278 SER B N 1
ATOM 4504 C CA . SER B 1 278 ? -10.977 7.957 7.289 1 95.19 278 SER B CA 1
ATOM 4505 C C . SER B 1 278 ? -12.289 7.184 7.312 1 95.19 278 SER B C 1
ATOM 4507 O O . SER B 1 278 ? -12.953 7.113 8.344 1 95.19 278 SER B O 1
ATOM 4509 N N . PHE B 1 279 ? -12.703 6.594 6.227 1 95.25 279 PHE B N 1
ATOM 4510 C CA . PHE B 1 279 ? -13.914 5.789 6.117 1 95.25 279 PHE B CA 1
ATOM 4511 C C . PHE B 1 279 ? -13.602 4.309 6.277 1 95.25 279 PHE B C 1
ATOM 4513 O O . PHE B 1 279 ? -14.328 3.455 5.762 1 95.25 279 PHE B O 1
ATOM 4520 N N . TYR B 1 280 ? -12.523 3.951 7.023 1 95.81 280 TYR B N 1
ATOM 4521 C CA . TYR B 1 280 ? -11.977 2.6 7.055 1 95.81 280 TYR B CA 1
ATOM 4522 C C . TYR B 1 280 ? -12.969 1.624 7.684 1 95.81 280 TYR B C 1
ATOM 4524 O O . TYR B 1 280 ? -12.859 0.41 7.492 1 95.81 280 TYR B O 1
ATOM 4532 N N . GLU B 1 281 ? -13.953 2.064 8.438 1 94.06 281 GLU B N 1
ATOM 4533 C CA . GLU B 1 281 ? -14.953 1.176 9.008 1 94.06 281 GLU B CA 1
ATOM 4534 C C . GLU B 1 281 ? -15.977 0.739 7.961 1 94.06 281 GLU B C 1
ATOM 4536 O O . GLU B 1 281 ? -16.656 -0.273 8.133 1 94.06 281 GLU B O 1
ATOM 4541 N N . TRP B 1 282 ? -16.016 1.494 6.801 1 94.06 282 TRP B N 1
ATOM 4542 C CA . TRP B 1 282 ? -17.031 1.231 5.777 1 94.06 282 TRP B CA 1
ATOM 4543 C C . TRP B 1 282 ? -16.375 0.828 4.461 1 94.06 282 TRP B C 1
ATOM 4545 O O . TRP B 1 282 ? -17 0.208 3.605 1 94.06 282 TRP B O 1
ATOM 4555 N N . ILE B 1 283 ? -15.164 1.227 4.309 1 97.06 283 ILE B N 1
ATOM 4556 C CA . ILE B 1 283 ? -14.422 0.982 3.072 1 97.06 283 ILE B CA 1
ATOM 4557 C C . ILE B 1 283 ? -13.242 0.057 3.354 1 97.06 283 ILE B C 1
ATOM 4559 O O . ILE B 1 283 ? -12.258 0.465 3.979 1 97.06 283 ILE B O 1
ATOM 4563 N N . THR B 1 284 ? -13.234 -1.161 2.805 1 98.44 284 THR B N 1
ATOM 4564 C CA . THR B 1 284 ? -12.203 -2.168 3.027 1 98.44 284 THR B CA 1
ATOM 4565 C C . THR B 1 284 ? -10.828 -1.638 2.619 1 98.44 284 THR B C 1
ATOM 4567 O O . THR B 1 284 ? -9.844 -1.838 3.33 1 98.44 284 THR B O 1
ATOM 4570 N N . ALA B 1 285 ? -10.805 -0.919 1.479 1 98.56 285 ALA B N 1
ATOM 4571 C CA . ALA B 1 285 ? -9.547 -0.368 0.995 1 98.56 285 ALA B CA 1
ATOM 4572 C C . ALA B 1 285 ? -8.961 0.621 1.998 1 98.56 285 ALA B C 1
ATOM 4574 O O . ALA B 1 285 ? -7.738 0.718 2.143 1 98.56 285 ALA B O 1
ATOM 4575 N N . GLY B 1 286 ? -9.844 1.405 2.674 1 98.5 286 GLY B N 1
ATOM 4576 C CA . GLY B 1 286 ? -9.375 2.301 3.719 1 98.5 286 GLY B CA 1
ATOM 4577 C C . GLY B 1 286 ? -8.672 1.58 4.855 1 98.5 286 GLY B C 1
ATOM 4578 O O . GLY B 1 286 ? -7.594 1.991 5.285 1 98.5 286 GLY B O 1
ATOM 4579 N N . LYS B 1 287 ? -9.281 0.503 5.324 1 97.94 287 LYS B N 1
ATOM 4580 C CA . LYS B 1 287 ? -8.68 -0.304 6.383 1 97.94 287 LYS B CA 1
ATOM 4581 C C . LYS B 1 287 ? -7.344 -0.896 5.93 1 97.94 287 LYS B C 1
ATOM 4583 O O . LYS B 1 287 ? -6.359 -0.857 6.672 1 97.94 287 LYS B O 1
ATOM 4588 N N . LEU B 1 288 ? -7.281 -1.428 4.734 1 98.75 288 LEU B N 1
ATOM 4589 C CA . LEU B 1 288 ? -6.055 -2.021 4.211 1 98.75 288 LEU B CA 1
ATOM 4590 C C . LEU B 1 288 ? -4.965 -0.967 4.047 1 98.75 288 LEU B C 1
ATOM 4592 O O . LEU B 1 288 ? -3.781 -1.258 4.227 1 98.75 288 LEU B O 1
ATOM 4596 N N . ALA B 1 289 ? -5.371 0.275 3.686 1 98.88 289 ALA B N 1
ATOM 4597 C CA . ALA B 1 289 ? -4.398 1.357 3.559 1 98.88 289 ALA B CA 1
ATOM 4598 C C . ALA B 1 289 ? -3.738 1.664 4.898 1 98.88 289 ALA B C 1
ATOM 4600 O O . ALA B 1 289 ? -2.551 1.99 4.953 1 98.88 289 ALA B O 1
ATOM 4601 N N . ILE B 1 290 ? -4.535 1.59 5.988 1 98.69 290 ILE B N 1
ATOM 4602 C CA . ILE B 1 290 ? -3.979 1.8 7.32 1 98.69 290 ILE B CA 1
ATOM 4603 C C . ILE B 1 290 ? -2.938 0.724 7.621 1 98.69 290 ILE B C 1
ATOM 4605 O O . ILE B 1 290 ? -1.857 1.023 8.133 1 98.69 290 ILE B O 1
ATOM 4609 N N . HIS B 1 291 ? -3.184 -0.506 7.277 1 98.69 291 HIS B N 1
ATOM 4610 C CA . HIS B 1 291 ? -2.244 -1.601 7.488 1 98.69 291 HIS B CA 1
ATOM 4611 C C . HIS B 1 291 ? -1.039 -1.481 6.562 1 98.69 291 HIS B C 1
ATOM 4613 O O . HIS B 1 291 ? 0.075 -1.857 6.934 1 98.69 291 HIS B O 1
ATOM 4619 N N . HIS B 1 292 ? -1.292 -0.935 5.328 1 98.81 292 HIS B N 1
ATOM 4620 C CA . HIS B 1 292 ? -0.212 -0.571 4.418 1 98.81 292 HIS B CA 1
ATOM 4621 C C . HIS B 1 292 ? 0.742 0.427 5.066 1 98.81 292 HIS B C 1
ATOM 4623 O O . HIS B 1 292 ? 1.946 0.176 5.152 1 98.81 292 HIS B O 1
ATOM 4629 N N . ILE B 1 293 ? 0.213 1.47 5.586 1 98.94 293 ILE B N 1
ATOM 4630 C CA . ILE B 1 293 ? 0.99 2.529 6.219 1 98.94 293 ILE B CA 1
ATOM 4631 C C . ILE B 1 293 ? 1.735 1.972 7.43 1 98.94 293 ILE B C 1
ATOM 4633 O O . ILE B 1 293 ? 2.928 2.234 7.609 1 98.94 293 ILE B O 1
ATOM 4637 N N . ALA B 1 294 ? 1.062 1.146 8.234 1 98.75 294 ALA B N 1
ATOM 4638 C CA . ALA B 1 294 ? 1.672 0.553 9.422 1 98.75 294 ALA B CA 1
ATOM 4639 C C . ALA B 1 294 ? 2.871 -0.314 9.047 1 98.75 294 ALA B C 1
ATOM 4641 O O . ALA B 1 294 ? 3.922 -0.24 9.688 1 98.75 294 ALA B O 1
ATOM 4642 N N . GLY B 1 295 ? 2.703 -1.162 8.016 1 98.5 295 GLY B N 1
ATOM 4643 C CA . GLY B 1 295 ? 3.803 -2.002 7.566 1 98.5 295 GLY B CA 1
ATOM 4644 C C . GLY B 1 295 ? 5.008 -1.207 7.102 1 98.5 295 GLY B C 1
ATOM 4645 O O . GLY B 1 295 ? 6.148 -1.554 7.418 1 98.5 295 GLY B O 1
ATOM 4646 N N . VAL B 1 296 ? 4.777 -0.116 6.355 1 98.69 296 VAL B N 1
ATOM 4647 C CA . VAL B 1 296 ? 5.852 0.726 5.836 1 98.69 296 VAL B CA 1
ATOM 4648 C C . VAL B 1 296 ? 6.574 1.409 6.992 1 98.69 296 VAL B C 1
ATOM 4650 O O . VAL B 1 296 ? 7.809 1.429 7.035 1 98.69 296 VAL B O 1
ATOM 4653 N N . LEU B 1 297 ? 5.777 1.928 7.945 1 98.75 297 LEU B N 1
ATOM 4654 C CA . LEU B 1 297 ? 6.375 2.641 9.07 1 98.75 297 LEU B CA 1
ATOM 4655 C C . LEU B 1 297 ? 7.246 1.709 9.906 1 98.75 297 LEU B C 1
ATOM 4657 O O . LEU B 1 297 ? 8.312 2.107 10.375 1 98.75 297 LEU B O 1
ATOM 4661 N N . ARG B 1 298 ? 6.812 0.504 10.062 1 96.69 298 ARG B N 1
ATOM 4662 C CA . ARG B 1 298 ? 7.598 -0.487 10.797 1 96.69 298 ARG B CA 1
ATOM 4663 C C . ARG B 1 298 ? 8.945 -0.721 10.125 1 96.69 298 ARG B C 1
ATOM 4665 O O . ARG B 1 298 ? 9.945 -0.976 10.797 1 96.69 298 ARG B O 1
ATOM 4672 N N . SER B 1 299 ? 8.961 -0.608 8.812 1 96.44 299 SER B N 1
ATOM 4673 C CA . SER B 1 299 ? 10.164 -0.922 8.047 1 96.44 299 SER B CA 1
ATOM 4674 C C . SER B 1 299 ? 11.133 0.252 8.031 1 96.44 299 SER B C 1
ATOM 4676 O O . SER B 1 299 ? 12.352 0.057 8.055 1 96.44 299 SER B O 1
ATOM 4678 N N . VAL B 1 300 ? 10.656 1.446 8.023 1 97.62 300 VAL B N 1
ATOM 4679 C CA . VAL B 1 300 ? 11.523 2.578 7.715 1 97.62 300 VAL B CA 1
ATOM 4680 C C . VAL B 1 300 ? 11.992 3.234 9.008 1 97.62 300 VAL B C 1
ATOM 4682 O O . VAL B 1 300 ? 12.93 4.039 9 1 97.62 300 VAL B O 1
ATOM 4685 N N . LEU B 1 301 ? 11.32 2.959 10.117 1 97.31 301 LEU B N 1
ATOM 4686 C CA . LEU B 1 301 ? 11.727 3.537 11.398 1 97.31 301 LEU B CA 1
ATOM 4687 C C . LEU B 1 301 ? 12.391 2.488 12.281 1 97.31 301 LEU B C 1
ATOM 4689 O O . LEU B 1 301 ? 13.07 2.832 13.25 1 97.31 301 LEU B O 1
#

Radius of gyration: 24.21 Å; Cα contacts (8 Å, |Δi|>4): 1403; chains: 2; bounding box: 48×74×57 Å

Solvent-accessible surface area (backbone atoms only — not comparable to full-atom values): 29598 Å² total; per-residue (Å²): 130,68,73,31,67,58,51,54,54,50,59,74,68,53,74,83,87,67,82,83,55,58,68,69,60,51,36,54,53,48,35,63,70,39,44,45,73,64,53,94,55,68,41,75,46,79,44,77,41,67,36,98,88,49,70,34,50,30,36,40,30,30,41,56,90,67,73,54,30,30,36,34,41,33,29,62,33,43,55,51,52,36,71,44,50,66,24,40,34,11,62,50,31,43,36,10,57,68,29,64,27,28,26,37,31,45,33,55,61,39,22,61,90,35,34,70,60,43,37,52,50,37,50,41,33,43,51,54,48,40,55,70,47,27,54,83,74,42,31,27,44,88,30,21,31,31,23,20,33,29,39,5,9,25,47,32,52,29,42,48,50,48,29,47,77,66,68,66,74,53,58,62,30,36,39,28,33,44,17,46,30,46,69,77,66,77,50,69,32,35,70,74,18,20,62,95,32,81,51,26,48,68,53,54,51,50,31,46,63,38,30,39,92,47,77,73,53,39,69,35,41,76,51,6,47,63,70,40,88,50,57,79,45,56,38,33,42,37,39,31,22,64,38,14,34,44,25,51,52,36,52,50,38,38,52,48,30,36,75,43,69,33,52,51,38,40,36,36,36,54,33,31,34,52,64,38,58,70,38,29,94,71,26,67,59,15,41,43,47,47,27,24,52,13,22,36,51,51,71,76,86,131,67,72,31,68,56,52,54,55,49,61,74,67,52,74,84,86,68,83,84,56,58,68,69,58,50,36,53,53,48,35,63,71,39,45,46,73,64,53,93,55,69,41,76,45,81,44,76,42,68,37,99,88,52,70,34,50,31,36,39,30,30,41,54,89,66,72,54,29,31,36,34,41,34,30,62,33,41,55,51,52,37,71,44,50,66,25,40,32,12,60,49,30,44,36,11,56,67,27,62,28,26,27,37,31,45,32,56,59,38,23,62,90,34,34,69,62,43,39,52,51,36,50,40,33,42,50,53,47,41,55,72,47,26,55,81,75,42,32,26,43,88,32,19,29,32,24,19,33,28,40,6,8,25,48,33,53,28,40,48,50,49,30,48,76,68,68,64,76,54,59,63,32,36,39,29,32,45,18,48,30,45,71,78,67,77,50,69,33,35,71,73,18,19,61,93,33,81,50,29,48,68,53,54,51,50,32,44,63,38,28,40,92,46,79,73,54,38,67,34,39,75,50,6,45,62,70,40,89,49,57,80,45,57,37,33,42,36,40,32,23,63,39,14,33,45,25,51,52,38,53,51,38,40,50,47,30,38,74,43,71,33,54,49,38,41,34,36,36,55,34,30,34,54,65,37,58,70,38,30,94,71,26,67,60,16,42,43,47,47,27,25,51,13,22,36,51,51,71,77,86

Nearest PDB structures (foldseek):
  4ypv-assembly1_A  TM=9.644E-01  e=9.384E-37  Parvibaculum
  4ou5-assembly1_A  TM=9.490E-01  e=2.522E-32  Pseudomonas sp. ECU1011
  4ob8-assembly1_A-2  TM=9.500E-01  e=3.020E-32  Pseudomonas sp. ECU1011
  6kmo-assembly1_A  TM=9.498E-01  e=2.952E-31  Enterobacter asburiae
  8q03-assembly1_B  TM=9.049E-01  e=1.009E-26  metagenome

Organism: Metallosphaera sedula (strain ATCC 51363 / DSM 5348 / JCM 9185 / NBRC 15509 / TH2) (NCBI:txid399549)

Secondary structure (DSSP, 8-state):
-PPPHHHHHHHHHSPPP-TTS-HHHHHHHHHHHH-PPPPP-SEEEEEEEE-SS-EEEEEEEE-SS-SSEEEEEEE--STTTS--TTTTHHHHHHHHHHH-SEEEEE----TTTS-TTHHHHHHHHHHHHHHHHGGGGTEEEEEEEEEEETHHHHHHHHHHHHHHHTT---EEEEEEES----TT---HHHHHSSSSSSS-HHHHHHHHHHH-SSGGGGGSTTT-GGGS--SSPPPEEEEEEEE-TTHHHHHHHHHHHHHTT--EEEEEEEEEETTTTTTTTT-HHHHHHHHHHHHHHHHH-/-PPPHHHHHHHHHSPPP-TTS-HHHHHHHHHHHH-PPPPP-SEEEEEEEE-SS-EEEEEEEE-SS-SSEEEEEEE--STTTS--TTTTHHHHHHHHHHH-SEEEEE----TTTS-TTHHHHHHHHHHHHHHHHGGGGTEEEEEEEEEEETHHHHHHHHHHHHHHHTT---EEEEEEES----TT---HHHHHSSSSSSS-HHHHHHHHHHH-SSGGGGGSTTT-GGGS--SSPPPEEEEEEEE-TTHHHHHHHHHHHHHTT--EEEEEEEEEETTTTTTTTT-HHHHHHHHHHHHHHHHH-

Sequence (602 aa):
MPLHPEVKKLLSQLPPQDFSRNVQELRKAWDLAFSGRRESLERVEDLEIPTRDARIRARVYTPSSKENLPVLVYYHGGGFVFGSVDSYDGLASLIAKESGIAVISVEYRLAPEHKFPTAVNDSWDALLWIAENGGKLGLDTSRLAVAGDSAGGNLSAVVSLLDRDQGKGLVSYQVLIYPAVNMVDNSPSVREYGEGYFLTRSMMNWFGTMYFSSGREAVSPYASPALADLHNLPPSLVITAEYDPLRDQGETYSHSLNEAGNVSTLVRYQGMIHGFLSFYEWITAGKLAIHHIAGVLRSVLMPLHPEVKKLLSQLPPQDFSRNVQELRKAWDLAFSGRRESLERVEDLEIPTRDARIRARVYTPSSKENLPVLVYYHGGGFVFGSVDSYDGLASLIAKESGIAVISVEYRLAPEHKFPTAVNDSWDALLWIAENGGKLGLDTSRLAVAGDSAGGNLSAVVSLLDRDQGKGLVSYQVLIYPAVNMVDNSPSVREYGEGYFLTRSMMNWFGTMYFSSGREAVSPYASPALADLHNLPPSLVITAEYDPLRDQGETYSHSLNEAGNVSTLVRYQGMIHGFLSFYEWITAGKLAIHHIAGVLRSVL

InterPro domains:
  IPR013094 Alpha/beta hydrolase fold-3 [PF07859] (72-277)
  IPR029058 Alpha/Beta hydrolase fold [G3DSA:3.40.50.1820] (3-298)
  IPR029058 Alpha/Beta hydrolase fold [SSF53474] (39-300)
  IPR050300 GDXG lipolytic enzyme [PTHR48081] (28-300)

pLDDT: mean 96.76, std 4.04, range [73.25, 99.0]

Foldseek 3Di:
DAFDPLLVVVLVPDDDDDPVDDLVVVQVVLLVVLADDADDAPDKDKDWADFPVGIWIKIKGQRDPDFAFAEEEEEEDDLLSYDDCRSCNRLQNLLCNLQNGMYIYTGFHGWPVAAPPRSLRRLLSRLVRCLVCVVVVRHNQQRYAYEYEAQRLLSRLLSQVVCVVVVVPRHQEYERHLYDQQLPDDDPLLVVQQPSQPHHVVNSVVSCVGHDPDPVVRLPCSNHVLNDLQAPTHEYEQEEEPNESSRVVSVSSQVVNVVNPYHYHYYYDYSHYGPVLSVVVRHVVNVVVSSVSSVVSSVRD/DAFDPLLVVVLVPDDDDDPVDDLVVVQVVLLVVLADDADDAPDKDKDWADFPVGIWIKIKGQRDPDFAFAEEEFEEDDLLSYDDCRSCNRLQNLLCNLQNGMYIYTGFHGWPVAAPPRSLRRLLSRLVRCLVCVVVVRHNQQRYAYEYEAQRLLSRLLSQVVCVVVVVPRHQEYERHLYDQQLPDDDPLLVVQQPSQPHHVVNSVVSCVGHDPDPVVRLPCSNHVLNDLQAPTHEYEQEEEPNESSRVVSVSSQVVNVVNPYHYHYYYDYSHYGPVLSVVVSHVVNVVVSSVSSVVSSVRD